Protein AF-A0A1S3WTK8-F1 (afdb_monomer)

Solvent-accessible surface area (backbone atoms only — not comparable to full-atom values): 28286 Å² total; per-residue (Å²): 136,88,84,86,82,89,84,86,87,87,86,89,86,87,89,87,87,87,88,87,86,88,83,92,85,90,85,88,89,89,78,90,81,88,85,83,90,79,90,81,86,86,84,84,89,84,91,83,85,86,85,87,81,84,84,81,79,82,81,81,80,88,77,84,93,81,84,88,81,84,88,81,88,85,88,82,88,82,89,88,91,80,90,80,92,82,89,82,85,88,84,88,83,89,86,88,84,90,86,85,90,82,85,91,87,90,84,86,87,93,78,89,87,88,89,86,83,89,86,88,82,82,84,82,81,85,84,89,82,88,80,87,84,86,84,81,90,85,80,88,80,82,89,84,82,85,80,86,83,79,83,82,76,82,72,82,80,76,77,80,72,77,75,75,68,78,53,56,57,54,49,30,36,30,29,35,19,45,63,62,44,88,46,42,70,58,24,51,52,52,50,52,51,52,51,53,51,40,37,76,74,56,31,46,35,37,29,34,9,34,37,43,47,36,59,71,49,71,85,40,38,78,81,67,37,34,45,89,83,32,76,69,55,49,55,50,19,51,50,17,31,75,60,56,18,34,30,41,55,17,16,37,40,28,42,55,98,93,42,31,28,50,30,25,45,28,21,32,38,80,22,47,78,73,47,66,34,38,28,55,47,63,54,66,48,76,43,90,100,77,49,72,44,56,38,62,83,58,35,49,64,32,81,65,90,35,64,53,80,53,85,72,47,32,34,26,60,44,37,41,57,32,61,75,44,61,64,61,53,50,51,32,36,75,73,58,28,47,35,38,42,28,21,19,63,45,34,74,76,52,22,85,72,39,53,66,57,40,48,28,48,56,6,41,82,51,49,15,30,25,35,34,12,6,25,15,47,38,89,86,45,96,57,37,27,40,25,46,28,34,34,27,34,30,83,38,46,77,76,35,69,45,62,40,60,68,46,74,43,65,44,78,47,50,54,58,59,39,51,51,51,48,65,76,56,49,63,77,84,66,57,59,69,91,80,50,82,89,81,85,79,82,124

Structure (mmCIF, N/CA/C/O backbone):
data_AF-A0A1S3WTK8-F1
#
_entry.id   AF-A0A1S3WTK8-F1
#
loop_
_atom_site.group_PDB
_atom_site.id
_atom_site.type_symbol
_atom_site.label_atom_id
_atom_site.label_alt_id
_atom_site.label_comp_id
_atom_site.label_asym_id
_atom_site.label_entity_id
_atom_site.label_seq_id
_atom_site.pdbx_PDB_ins_code
_atom_site.Cartn_x
_atom_site.Cartn_y
_atom_site.Cartn_z
_atom_site.occupancy
_atom_site.B_iso_or_equiv
_atom_site.auth_seq_id
_atom_site.auth_comp_id
_atom_site.auth_asym_id
_atom_site.auth_atom_id
_atom_site.pdbx_PDB_model_num
ATOM 1 N N . MET A 1 1 ? -23.548 55.508 -5.160 1.00 33.88 1 MET A N 1
ATOM 2 C CA . MET A 1 1 ? -24.161 56.355 -4.121 1.00 33.88 1 MET A CA 1
ATOM 3 C C . MET A 1 1 ? -24.262 55.513 -2.873 1.00 33.88 1 MET A C 1
ATOM 5 O O . MET A 1 1 ? -24.808 54.419 -2.930 1.00 33.88 1 MET A O 1
ATOM 9 N N . ASP A 1 2 ? -23.582 55.985 -1.841 1.00 31.61 2 ASP A N 1
ATOM 10 C CA . ASP A 1 2 ? -23.153 55.264 -0.651 1.00 31.61 2 ASP A CA 1
ATOM 11 C C . ASP A 1 2 ? -24.294 54.731 0.217 1.00 31.61 2 ASP A C 1
ATOM 13 O O . ASP A 1 2 ? -25.289 55.414 0.451 1.00 31.61 2 ASP A O 1
ATOM 17 N N . VAL A 1 3 ? -24.095 53.531 0.769 1.00 29.92 3 VAL A N 1
ATOM 18 C CA . VAL A 1 3 ? -24.833 53.052 1.941 1.00 29.92 3 VAL A CA 1
ATOM 19 C C . VAL A 1 3 ? -23.821 52.874 3.066 1.00 29.92 3 VAL A C 1
ATOM 21 O O . VAL A 1 3 ? -23.048 51.920 3.100 1.00 29.92 3 VAL A O 1
ATOM 24 N N . VAL A 1 4 ? -23.815 53.859 3.959 1.00 30.08 4 VAL A N 1
ATOM 25 C CA . VAL A 1 4 ? -23.060 53.893 5.212 1.00 30.08 4 VAL A CA 1
ATOM 26 C C . VAL A 1 4 ? -23.763 52.985 6.222 1.00 30.08 4 VAL A C 1
ATOM 28 O O . VAL A 1 4 ? -24.934 53.197 6.533 1.00 30.08 4 VAL A O 1
ATOM 31 N N . LEU A 1 5 ? -23.049 51.991 6.752 1.00 32.41 5 LEU A N 1
ATOM 32 C CA . LEU A 1 5 ? -23.495 51.165 7.874 1.00 32.41 5 LEU A CA 1
ATOM 33 C C . LEU A 1 5 ? -22.753 51.592 9.145 1.00 32.41 5 LEU A C 1
ATOM 35 O O . LEU A 1 5 ? -21.527 51.561 9.224 1.00 32.41 5 LEU A O 1
ATOM 39 N N . SER A 1 6 ? -23.553 52.034 10.112 1.00 29.59 6 SER A N 1
ATOM 40 C CA . SER A 1 6 ? -23.187 52.464 11.459 1.00 29.59 6 SER A CA 1
ATOM 41 C C . SER A 1 6 ? -22.678 51.290 12.308 1.00 29.59 6 SER A C 1
ATOM 43 O O . SER A 1 6 ? -23.295 50.226 12.321 1.00 29.59 6 SER A O 1
ATOM 45 N N . VAL A 1 7 ? -21.590 51.501 13.054 1.00 30.30 7 VAL A N 1
ATOM 46 C CA . VAL A 1 7 ? -21.110 50.612 14.125 1.00 30.30 7 VAL A CA 1
ATOM 47 C C . VAL A 1 7 ? -21.205 51.381 15.443 1.00 30.30 7 VAL A C 1
ATOM 49 O O . VAL A 1 7 ? -20.547 52.406 15.618 1.00 30.30 7 VAL A O 1
ATOM 52 N N . CYS A 1 8 ? -22.026 50.885 16.371 1.00 29.39 8 CYS A N 1
ATOM 53 C CA . CYS A 1 8 ? -22.122 51.391 17.741 1.00 29.39 8 CYS A CA 1
ATOM 54 C C . CYS A 1 8 ? -21.154 50.651 18.678 1.00 29.39 8 CYS A C 1
ATOM 56 O O . CYS A 1 8 ? -21.020 49.431 18.626 1.00 29.39 8 CYS A O 1
ATOM 58 N N . MET A 1 9 ? -20.510 51.433 19.546 1.00 32.78 9 MET A N 1
ATOM 59 C CA . MET A 1 9 ? -19.597 51.041 20.624 1.00 32.78 9 MET A CA 1
ATOM 60 C C . MET A 1 9 ? -20.314 50.739 21.954 1.00 32.78 9 MET A C 1
ATOM 62 O O . MET A 1 9 ? -21.366 51.310 22.231 1.00 32.78 9 MET A O 1
ATOM 66 N N . GLY A 1 10 ? -19.632 49.973 22.821 1.00 28.06 10 GLY A N 1
ATOM 67 C CA . GLY A 1 10 ? -19.807 49.907 24.287 1.00 28.06 10 GLY A CA 1
ATOM 68 C C . GLY A 1 10 ? -19.961 48.466 24.797 1.00 28.06 10 GLY A C 1
ATOM 69 O O . GLY A 1 10 ? -20.664 47.691 24.168 1.00 28.06 10 GLY A O 1
ATOM 70 N N . THR A 1 11 ? -19.360 47.978 25.888 1.00 32.62 11 THR A N 1
ATOM 71 C CA . THR A 1 11 ? -18.460 48.475 26.956 1.00 32.62 11 THR A CA 1
ATOM 72 C C . THR A 1 11 ? -17.889 47.232 27.702 1.00 32.62 11 THR A C 1
ATOM 74 O O . THR A 1 11 ? -18.404 46.131 27.500 1.00 32.62 11 THR A O 1
ATOM 77 N N . PRO A 1 12 ? -16.836 47.354 28.546 1.00 42.16 12 PRO A N 1
ATOM 78 C CA . PRO A 1 12 ? -16.078 46.224 29.110 1.00 42.16 12 PRO A CA 1
ATOM 79 C C . PRO A 1 12 ? -16.445 45.870 30.569 1.00 42.16 12 PRO A C 1
ATOM 81 O O . PRO A 1 12 ? -16.945 46.719 31.304 1.00 42.16 12 PRO A O 1
ATOM 84 N N . PHE A 1 13 ? -16.104 44.653 31.021 1.00 32.25 13 PHE A N 1
ATOM 85 C CA . PHE A 1 13 ? -16.071 44.271 32.444 1.00 32.25 13 PHE A CA 1
ATOM 86 C C . PHE A 1 13 ? -14.859 43.376 32.780 1.00 32.25 13 PHE A C 1
ATOM 88 O O . PHE A 1 13 ? -14.479 42.495 32.012 1.00 32.25 13 PHE A O 1
ATOM 95 N N . THR A 1 14 ? -14.255 43.669 33.933 1.00 39.06 14 THR A N 1
ATOM 96 C CA . THR A 1 14 ? -13.049 43.106 34.577 1.00 39.06 14 THR A CA 1
ATOM 97 C C . THR A 1 14 ? -13.294 41.749 35.267 1.00 39.06 14 THR A C 1
ATOM 99 O O . THR A 1 14 ? -14.440 41.312 35.371 1.00 39.06 14 THR A O 1
ATOM 102 N N . PRO A 1 15 ? -12.240 41.085 35.799 1.00 46.56 15 PRO A N 1
ATOM 103 C CA . PRO A 1 15 ? -12.134 41.032 37.266 1.00 46.56 15 PRO A CA 1
ATOM 104 C C . PRO A 1 15 ? -10.700 41.099 37.847 1.00 46.56 15 PRO A C 1
ATOM 106 O O . PRO A 1 15 ? -9.702 41.187 37.138 1.00 46.56 15 PRO A O 1
ATOM 109 N N . ALA A 1 16 ? -10.667 41.134 39.182 1.00 31.69 16 ALA A N 1
ATOM 110 C CA . ALA A 1 16 ? -9.665 41.676 40.097 1.00 31.69 16 ALA A CA 1
ATOM 111 C C . ALA A 1 16 ? -8.477 40.767 40.487 1.00 31.69 16 ALA A C 1
ATOM 113 O O . ALA A 1 16 ? -8.547 39.542 40.437 1.00 31.69 16 ALA A O 1
ATOM 114 N N . CYS A 1 17 ? -7.426 41.426 40.995 1.00 29.52 17 CYS A N 1
ATOM 115 C CA . CYS A 1 17 ? -6.288 40.879 41.744 1.00 29.52 17 CYS A CA 1
ATOM 116 C C . CYS A 1 17 ? -6.584 40.733 43.249 1.00 29.52 17 CYS A C 1
ATOM 118 O O . CYS A 1 17 ? -7.294 41.561 43.819 1.00 29.52 17 CYS A O 1
ATOM 120 N N . THR A 1 18 ? -5.895 39.809 43.931 1.00 32.25 18 THR A N 1
ATOM 121 C CA . THR A 1 18 ? -5.239 40.067 45.239 1.00 32.25 18 THR A CA 1
ATOM 122 C C . THR A 1 18 ? -4.181 38.982 45.562 1.00 32.25 18 THR A C 1
ATOM 124 O O . THR A 1 18 ? -4.288 37.878 45.029 1.00 32.25 18 THR A O 1
ATOM 127 N N . PRO A 1 19 ? -3.132 39.286 46.364 1.00 51.69 19 PRO A N 1
ATOM 128 C CA . PRO A 1 19 ? -1.848 38.566 46.371 1.00 51.69 19 PRO A CA 1
ATOM 129 C C . PRO A 1 19 ? -1.522 37.849 47.697 1.00 51.69 19 PRO A C 1
ATOM 131 O O . PRO A 1 19 ? -2.030 38.244 48.741 1.00 51.69 19 PRO A O 1
ATOM 134 N N . LEU A 1 20 ? -0.577 36.896 47.684 1.00 32.34 20 LEU A N 1
ATOM 135 C CA . LEU A 1 20 ? 0.157 36.442 48.879 1.00 32.34 20 LEU A CA 1
ATOM 136 C C . LEU A 1 20 ? 1.593 35.984 48.528 1.00 32.34 20 LEU A C 1
ATOM 138 O O . LEU A 1 20 ? 1.797 35.114 47.689 1.00 32.34 20 LEU A O 1
ATOM 142 N N . THR A 1 21 ? 2.572 36.551 49.233 1.00 33.94 21 THR A N 1
ATOM 143 C CA . THR A 1 21 ? 3.969 36.094 49.445 1.00 33.94 21 THR A CA 1
ATOM 144 C C . THR A 1 21 ? 4.262 36.282 50.945 1.00 33.94 21 THR A C 1
ATOM 146 O O . THR A 1 21 ? 3.604 37.155 51.525 1.00 33.94 21 THR A O 1
ATOM 149 N N . PRO A 1 22 ? 5.201 35.557 51.608 1.00 53.00 22 PRO A N 1
ATOM 150 C CA . PRO A 1 22 ? 6.631 35.944 51.568 1.00 53.00 22 PRO A CA 1
ATOM 151 C C . PRO A 1 22 ? 7.697 34.840 51.839 1.00 53.00 22 PRO A C 1
ATOM 153 O O . PRO A 1 22 ? 7.375 33.716 52.208 1.00 53.00 22 PRO A O 1
ATOM 156 N N . ALA A 1 23 ? 8.968 35.287 51.741 1.00 30.12 23 ALA A N 1
ATOM 157 C CA . ALA A 1 23 ? 10.254 34.778 52.282 1.00 30.12 23 ALA A CA 1
ATOM 158 C C . ALA A 1 23 ? 11.126 33.904 51.336 1.00 30.12 23 ALA A C 1
ATOM 160 O O . ALA A 1 23 ? 10.728 32.805 50.975 1.00 30.12 23 ALA A O 1
ATOM 161 N N . CYS A 1 24 ? 12.228 34.422 50.746 1.00 27.59 24 CYS A N 1
ATOM 162 C CA . CYS A 1 24 ? 13.595 34.707 51.291 1.00 27.59 24 CYS A CA 1
ATOM 163 C C . CYS A 1 24 ? 14.408 33.407 51.532 1.00 27.59 24 CYS A C 1
ATOM 165 O O . CYS A 1 24 ? 13.896 32.537 52.216 1.00 27.59 24 CYS A O 1
ATOM 167 N N . THR A 1 25 ? 15.661 33.145 51.110 1.00 35.41 25 THR A N 1
ATOM 168 C CA . THR A 1 25 ? 16.817 33.848 50.473 1.00 35.41 25 THR A CA 1
ATOM 169 C C . THR A 1 25 ? 17.901 32.741 50.148 1.00 35.41 25 THR A C 1
ATOM 171 O O . THR A 1 25 ? 17.524 31.574 50.198 1.00 35.41 25 THR A O 1
ATOM 174 N N . PRO A 1 26 ? 19.192 32.974 49.781 1.00 52.50 26 PRO A N 1
ATOM 175 C CA . PRO A 1 26 ? 19.741 32.858 48.414 1.00 52.50 26 PRO A CA 1
ATOM 176 C C . PRO A 1 26 ? 20.939 31.861 48.287 1.00 52.50 26 PRO A C 1
ATOM 178 O O . PRO A 1 26 ? 21.289 31.216 49.270 1.00 52.50 26 PRO A O 1
ATOM 181 N N . LEU A 1 27 ? 21.585 31.758 47.102 1.00 29.88 27 LEU A N 1
ATOM 182 C CA . LEU A 1 27 ? 23.063 31.788 46.874 1.00 29.88 27 LEU A CA 1
ATOM 183 C C . LEU A 1 27 ? 23.506 31.224 45.484 1.00 29.88 27 LEU A C 1
ATOM 185 O O . LEU A 1 27 ? 23.618 30.018 45.320 1.00 29.88 27 LEU A O 1
ATOM 189 N N . THR A 1 28 ? 23.819 32.148 44.547 1.00 35.75 28 THR A N 1
ATOM 190 C CA . THR A 1 28 ? 25.066 32.290 43.714 1.00 35.75 28 THR A CA 1
ATOM 191 C C . THR A 1 28 ? 25.490 31.205 42.668 1.00 35.75 28 THR A C 1
ATOM 193 O O . THR A 1 28 ? 24.967 30.102 42.706 1.00 35.75 28 THR A O 1
ATOM 196 N N . PRO A 1 29 ? 26.417 31.487 41.707 1.00 47.12 29 PRO A N 1
ATOM 197 C CA . PRO A 1 29 ? 26.139 32.054 40.370 1.00 47.12 29 PRO A CA 1
ATOM 198 C C . PRO A 1 29 ? 26.903 31.321 39.219 1.00 47.12 29 PRO A C 1
ATOM 200 O O . PRO A 1 29 ? 27.407 30.225 39.430 1.00 47.12 29 PRO A O 1
ATOM 203 N N . ASP A 1 30 ? 27.006 31.985 38.052 1.00 27.67 30 ASP A N 1
ATOM 204 C CA . ASP A 1 30 ? 27.802 31.720 36.822 1.00 27.67 30 ASP A CA 1
ATOM 205 C C . ASP A 1 30 ? 27.024 31.124 35.634 1.00 27.67 30 ASP A C 1
ATOM 207 O O . ASP A 1 30 ? 26.227 30.211 35.790 1.00 27.67 30 ASP A O 1
ATOM 211 N N . CYS A 1 31 ? 27.188 31.559 34.381 1.00 26.98 31 CYS A N 1
ATOM 212 C CA . CYS A 1 31 ? 27.876 32.697 33.766 1.00 26.98 31 CYS A CA 1
ATOM 213 C C . CYS A 1 31 ? 27.334 32.829 32.317 1.00 26.98 31 CYS A C 1
ATOM 215 O O . CYS A 1 31 ? 26.917 31.829 31.745 1.00 26.98 31 CYS A O 1
ATOM 217 N N . THR A 1 32 ? 27.360 34.054 31.765 1.00 28.20 32 THR A N 1
ATOM 218 C CA . THR A 1 32 ? 27.533 34.435 30.333 1.00 28.20 32 THR A CA 1
ATOM 219 C C . THR A 1 32 ? 26.654 33.733 29.256 1.00 28.20 32 THR A C 1
ATOM 221 O O . THR A 1 32 ? 26.659 32.529 29.069 1.00 28.20 32 THR A O 1
ATOM 224 N N . THR A 1 33 ? 25.942 34.410 28.342 1.00 30.23 33 THR A N 1
ATOM 225 C CA . THR A 1 33 ? 26.489 35.312 27.312 1.00 30.23 33 THR A CA 1
ATOM 226 C C . THR A 1 33 ? 25.355 35.931 26.457 1.00 30.23 33 THR A C 1
ATOM 228 O O . THR A 1 33 ? 24.405 35.254 26.078 1.00 30.23 33 THR A O 1
ATOM 231 N N . ARG A 1 34 ? 25.513 37.228 26.157 1.00 28.95 34 ARG A N 1
ATOM 232 C CA . ARG A 1 34 ? 24.965 38.095 25.082 1.00 28.95 34 ARG A CA 1
ATOM 233 C C . ARG A 1 34 ? 23.915 37.524 24.105 1.00 28.95 34 ARG A C 1
ATOM 235 O O . ARG A 1 34 ? 24.199 36.609 23.342 1.00 28.95 34 ARG A O 1
ATOM 242 N N . HIS A 1 35 ? 22.781 38.223 23.992 1.00 27.78 35 HIS A N 1
ATOM 243 C CA . HIS A 1 35 ? 21.940 38.247 22.788 1.00 27.78 35 HIS A CA 1
ATOM 244 C C . HIS A 1 35 ? 22.121 39.579 22.053 1.00 27.78 35 HIS A C 1
ATOM 246 O O . HIS A 1 35 ? 21.989 40.652 22.642 1.00 27.78 35 HIS A O 1
ATOM 252 N N . VAL A 1 36 ? 22.442 39.483 20.764 1.00 30.31 36 VAL A N 1
ATOM 253 C CA . VAL A 1 36 ? 22.476 40.587 19.802 1.00 30.31 36 VAL A CA 1
ATOM 254 C C . VAL A 1 36 ? 21.097 40.680 19.154 1.00 30.31 36 VAL A C 1
ATOM 256 O O . VAL A 1 36 ? 20.575 39.689 18.649 1.00 30.31 36 VAL A O 1
ATOM 259 N N . ALA A 1 37 ? 20.515 41.876 19.186 1.00 27.27 37 ALA A N 1
ATOM 260 C CA . ALA A 1 37 ? 19.307 42.225 18.459 1.00 27.27 37 ALA A CA 1
ATOM 261 C C . ALA A 1 37 ? 19.633 42.453 16.976 1.00 27.27 37 ALA A C 1
ATOM 263 O O . ALA A 1 37 ? 20.555 43.203 16.660 1.00 27.27 37 ALA A O 1
ATOM 264 N N . HIS A 1 38 ? 18.839 41.872 16.078 1.00 28.27 38 HIS A N 1
ATOM 265 C CA . HIS A 1 38 ? 18.748 42.332 14.697 1.00 28.27 38 HIS A CA 1
ATOM 266 C C . HIS A 1 38 ? 17.284 42.511 14.300 1.00 28.27 38 HIS A C 1
ATOM 268 O O . HIS A 1 38 ? 16.496 41.570 14.260 1.00 28.27 38 HIS A O 1
ATOM 274 N N . LEU A 1 39 ? 16.961 43.774 14.027 1.00 27.53 39 LEU A N 1
ATOM 275 C CA . LEU A 1 39 ? 15.819 44.241 13.256 1.00 27.53 39 LEU A CA 1
ATOM 276 C C . LEU A 1 39 ? 15.880 43.667 11.834 1.00 27.53 39 LEU A C 1
ATOM 278 O O . LEU A 1 39 ? 16.925 43.753 11.189 1.00 27.53 39 LEU A O 1
ATOM 282 N N . ALA A 1 40 ? 14.751 43.188 11.315 1.00 26.98 40 ALA A N 1
ATOM 283 C CA . ALA A 1 40 ? 14.521 43.102 9.879 1.00 26.98 40 ALA A CA 1
ATOM 284 C C . ALA A 1 40 ? 13.038 43.345 9.576 1.00 26.98 40 ALA A C 1
ATOM 286 O O . ALA A 1 40 ? 12.144 42.777 10.199 1.00 26.98 40 ALA A O 1
ATOM 287 N N . LEU A 1 41 ? 12.833 44.275 8.650 1.00 27.81 41 LEU A N 1
ATOM 288 C CA . LEU A 1 41 ? 11.580 44.882 8.237 1.00 27.81 41 LEU A CA 1
ATOM 289 C C . LEU A 1 41 ? 10.731 43.937 7.384 1.00 27.81 41 LEU A C 1
ATOM 291 O O . LEU A 1 41 ? 11.234 43.211 6.531 1.00 27.81 41 LEU A O 1
ATOM 295 N N . CYS A 1 42 ? 9.424 44.041 7.585 1.00 24.25 42 CYS A N 1
ATOM 296 C CA . CYS A 1 42 ? 8.378 43.520 6.720 1.00 24.25 42 CYS A CA 1
ATOM 297 C C . CYS A 1 42 ? 8.058 44.574 5.643 1.00 24.25 42 CYS A C 1
ATOM 299 O O . CYS A 1 42 ? 7.953 45.754 5.994 1.00 24.25 42 CYS A O 1
ATOM 301 N N . PRO A 1 43 ? 7.821 44.186 4.380 1.00 35.28 43 PRO A N 1
ATOM 302 C CA . PRO A 1 43 ? 6.905 44.949 3.549 1.00 35.28 43 PRO A CA 1
ATOM 303 C C . PRO A 1 43 ? 5.752 44.092 3.020 1.00 35.28 43 PRO A C 1
ATOM 305 O O . PRO A 1 43 ? 5.904 42.970 2.542 1.00 35.28 43 PRO A O 1
ATOM 308 N N . LEU A 1 44 ? 4.579 44.702 3.133 1.00 27.12 44 LEU A N 1
ATOM 309 C CA . LEU A 1 44 ? 3.287 44.322 2.586 1.00 27.12 44 LEU A CA 1
ATOM 310 C C . LEU A 1 44 ? 3.162 44.755 1.112 1.00 27.12 44 LEU A C 1
ATOM 312 O O . LEU A 1 44 ? 3.783 45.734 0.705 1.00 27.12 44 LEU A O 1
ATOM 316 N N . LEU A 1 45 ? 2.214 44.097 0.428 1.00 27.70 45 LEU A N 1
ATOM 317 C CA . LEU A 1 45 ? 1.476 44.477 -0.795 1.00 27.70 45 LEU A CA 1
ATOM 318 C C . LEU A 1 45 ? 2.092 44.117 -2.157 1.00 27.70 45 LEU A C 1
ATOM 320 O O . LEU A 1 45 ? 3.008 44.770 -2.641 1.00 27.70 45 LEU A O 1
ATOM 324 N N . THR A 1 46 ? 1.419 43.231 -2.901 1.00 27.28 46 THR A N 1
ATOM 325 C CA . THR A 1 46 ? 0.395 43.662 -3.880 1.00 27.28 46 THR A CA 1
ATOM 326 C C . THR A 1 46 ? -0.433 42.484 -4.414 1.00 27.28 46 THR A C 1
ATOM 328 O O . THR A 1 46 ? 0.091 41.436 -4.773 1.00 27.28 46 THR A O 1
ATOM 331 N N . LEU A 1 47 ? -1.755 42.684 -4.454 1.00 28.02 47 LEU A N 1
ATOM 332 C CA . LEU A 1 47 ? -2.732 41.881 -5.192 1.00 28.02 47 LEU A CA 1
ATOM 333 C C . LEU A 1 47 ? -2.583 42.155 -6.694 1.00 28.02 47 LEU A C 1
ATOM 335 O O . LEU A 1 47 ? -2.517 43.321 -7.086 1.00 28.02 47 LEU A O 1
ATOM 339 N N . HIS A 1 48 ? -2.620 41.112 -7.524 1.00 28.41 48 HIS A N 1
ATOM 340 C CA . HIS A 1 48 ? -3.001 41.215 -8.933 1.00 28.41 48 HIS A CA 1
ATOM 341 C C . HIS A 1 48 ? -4.048 40.152 -9.266 1.00 28.41 48 HIS A C 1
ATOM 343 O O . HIS A 1 48 ? -3.903 38.968 -8.977 1.00 28.41 48 HIS A O 1
ATOM 349 N N . SER A 1 49 ? -5.136 40.654 -9.831 1.00 30.42 49 SER A N 1
ATOM 350 C CA . SER A 1 49 ? -6.301 39.964 -10.355 1.00 30.42 49 SER A CA 1
ATOM 351 C C . SER A 1 49 ? -6.041 39.375 -11.739 1.00 30.42 49 SER A C 1
ATOM 353 O O . SER A 1 49 ? -5.419 40.033 -12.569 1.00 30.42 49 SER A O 1
ATOM 355 N N . GLY A 1 50 ? -6.687 38.244 -12.023 1.00 27.34 50 GLY A N 1
ATOM 356 C CA . GLY A 1 50 ? -7.138 37.901 -13.371 1.00 27.34 50 GLY A CA 1
ATOM 357 C C . GLY A 1 50 ? -6.398 36.744 -14.029 1.00 27.34 50 GLY A C 1
ATOM 358 O O . GLY A 1 50 ? -5.327 36.934 -14.584 1.00 27.34 50 GLY A O 1
ATOM 359 N N . HIS A 1 51 ? -7.036 35.574 -14.055 1.00 29.86 51 HIS A N 1
ATOM 360 C CA . HIS A 1 51 ? -7.199 34.815 -15.294 1.00 29.86 51 HIS A CA 1
ATOM 361 C C . HIS A 1 51 ? -8.376 33.843 -15.151 1.00 29.86 51 HIS A C 1
ATOM 363 O O . HIS A 1 51 ? -8.471 33.089 -14.188 1.00 29.86 51 HIS A O 1
ATOM 369 N N . GLN A 1 52 ? -9.317 33.955 -16.088 1.00 29.17 52 GLN A N 1
ATOM 370 C CA . GLN A 1 52 ? -10.410 33.017 -16.308 1.00 29.17 52 GLN A CA 1
ATOM 371 C C . GLN A 1 52 ? -9.887 31.863 -17.170 1.00 29.17 52 GLN A C 1
ATOM 373 O O . GLN A 1 52 ? -9.364 32.116 -18.255 1.00 29.17 52 GLN A O 1
ATOM 378 N N . ASP A 1 53 ? -10.077 30.628 -16.713 1.00 29.98 53 ASP A N 1
ATOM 379 C CA . ASP A 1 53 ? -9.971 29.430 -17.548 1.00 29.98 53 ASP A CA 1
ATOM 380 C C . ASP A 1 53 ? -11.319 29.176 -18.247 1.00 29.98 53 ASP A C 1
ATOM 382 O O . ASP A 1 53 ? -12.359 29.173 -17.577 1.00 29.98 53 ASP A O 1
ATOM 386 N N . PRO A 1 54 ? -11.359 28.925 -19.567 1.00 34.81 54 PRO A N 1
ATOM 387 C CA . PRO A 1 54 ? -12.542 28.364 -20.195 1.00 34.81 54 PRO A CA 1
ATOM 388 C C . PRO A 1 54 ? -12.592 26.845 -19.978 1.00 34.81 54 PRO A C 1
ATOM 390 O O . PRO A 1 54 ? -11.677 26.102 -20.326 1.00 34.81 54 PRO A O 1
ATOM 393 N N . VAL A 1 55 ? -13.713 26.384 -19.424 1.00 28.34 55 VAL A N 1
ATOM 394 C CA . VAL A 1 55 ? -14.101 24.972 -19.358 1.00 28.34 55 VAL A CA 1
ATOM 395 C C . VAL A 1 55 ? -14.534 24.525 -20.757 1.00 28.34 55 VAL A C 1
ATOM 397 O O . VAL A 1 55 ? -15.636 24.850 -21.201 1.00 28.34 55 VAL A O 1
ATOM 400 N N . GLU A 1 56 ? -13.688 23.773 -21.463 1.00 25.59 56 GLU A N 1
ATOM 401 C CA . GLU A 1 56 ? -14.101 23.045 -22.667 1.00 25.59 56 GLU A CA 1
ATOM 402 C C . GLU A 1 56 ? -14.912 21.803 -22.280 1.00 25.59 56 GLU A C 1
ATOM 404 O O . GLU A 1 56 ? -14.406 20.813 -21.748 1.00 25.59 56 GLU A O 1
ATOM 409 N N . VAL A 1 57 ? -16.209 21.857 -22.572 1.00 26.34 57 VAL A N 1
ATOM 410 C CA . VAL A 1 57 ? -17.120 20.716 -22.506 1.00 26.34 57 VAL A CA 1
ATOM 411 C C . VAL A 1 57 ? -16.932 19.879 -23.772 1.00 26.34 57 VAL A C 1
ATOM 413 O O . VAL A 1 57 ? -17.442 20.228 -24.837 1.00 26.34 57 VAL A O 1
ATOM 416 N N . TYR A 1 58 ? -16.238 18.745 -23.670 1.00 25.91 58 TYR A N 1
ATOM 417 C CA . TYR A 1 58 ? -16.221 17.745 -24.740 1.00 25.91 58 TYR A CA 1
ATOM 418 C C . TYR A 1 58 ? -17.594 17.062 -24.840 1.00 25.91 58 TYR A C 1
ATOM 420 O O . TYR A 1 58 ? -17.954 16.216 -24.022 1.00 25.91 58 TYR A O 1
ATOM 428 N N . ARG A 1 59 ? -18.369 17.411 -25.875 1.00 25.72 59 ARG A N 1
ATOM 429 C CA . ARG A 1 59 ? -19.494 16.594 -26.353 1.00 25.72 59 ARG A CA 1
ATOM 430 C C . ARG A 1 59 ? -18.935 15.398 -27.124 1.00 25.72 59 ARG A C 1
ATOM 432 O O . ARG A 1 59 ? -18.455 15.557 -28.242 1.00 25.72 59 ARG A O 1
ATOM 439 N N . MET A 1 60 ? -19.033 14.197 -26.558 1.00 25.39 60 MET A N 1
ATOM 440 C CA . MET A 1 60 ? -18.907 12.966 -27.341 1.00 25.39 60 MET A CA 1
ATOM 441 C C . MET A 1 60 ? -20.231 12.697 -28.061 1.00 25.39 60 MET A C 1
ATOM 443 O O . MET A 1 60 ? -21.234 12.368 -27.431 1.00 25.39 60 MET A O 1
ATOM 447 N N . ASN A 1 61 ? -20.230 12.840 -29.387 1.00 26.70 61 ASN A N 1
ATOM 448 C CA . ASN A 1 61 ? -21.291 12.305 -30.233 1.00 26.70 61 ASN A CA 1
ATOM 449 C C . ASN A 1 61 ? -21.130 10.784 -30.320 1.00 26.70 61 ASN A C 1
ATOM 451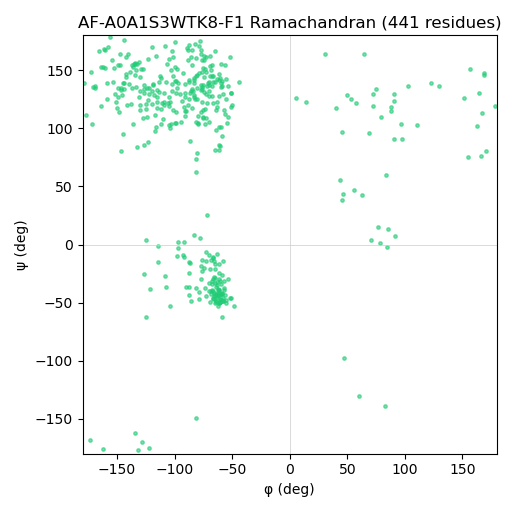 O O . ASN A 1 61 ? -20.135 10.283 -30.842 1.00 26.70 61 ASN A O 1
ATOM 455 N N . ALA A 1 62 ? -22.127 10.059 -29.819 1.00 28.75 62 ALA A N 1
ATOM 456 C CA . ALA A 1 62 ? -22.289 8.636 -30.061 1.00 28.75 62 ALA A CA 1
ATOM 457 C C . ALA A 1 62 ? -22.750 8.431 -31.513 1.00 28.75 62 ALA A C 1
ATOM 459 O O . ALA A 1 62 ? -23.883 8.766 -31.859 1.00 28.75 62 ALA A O 1
ATOM 460 N N . ALA A 1 63 ? -21.870 7.899 -32.362 1.00 29.27 63 ALA A N 1
ATOM 461 C CA . ALA A 1 63 ? -22.228 7.399 -33.683 1.00 29.27 63 ALA A CA 1
ATOM 462 C C . ALA A 1 63 ? -22.306 5.867 -33.653 1.00 29.27 63 ALA A C 1
ATOM 464 O O . ALA A 1 63 ? -21.510 5.188 -33.004 1.00 29.27 63 ALA A O 1
ATOM 465 N N . ALA A 1 64 ? -23.340 5.370 -34.319 1.00 30.67 64 ALA A N 1
ATOM 466 C CA . ALA A 1 64 ? -23.905 4.040 -34.216 1.00 30.67 64 ALA A CA 1
ATOM 467 C C . ALA A 1 64 ? -23.005 2.913 -34.745 1.00 30.67 64 ALA A C 1
ATOM 469 O O . ALA A 1 64 ? -22.245 3.075 -35.696 1.00 30.67 64 ALA A O 1
ATOM 470 N N . TRP A 1 65 ? -23.181 1.740 -34.139 1.00 28.53 65 TRP A N 1
ATOM 471 C CA . TRP A 1 65 ? -22.719 0.454 -34.647 1.00 28.53 65 TRP A CA 1
ATOM 472 C C . TRP A 1 65 ? -23.628 -0.021 -35.788 1.00 28.53 65 TRP A C 1
ATOM 474 O O . TRP A 1 65 ? -24.850 -0.029 -35.646 1.00 28.53 65 TRP A O 1
ATOM 484 N N . GLY A 1 66 ? -23.022 -0.486 -36.879 1.00 29.16 66 GLY A N 1
ATOM 485 C CA . GLY A 1 66 ? -23.656 -1.290 -37.924 1.00 29.16 66 GLY A CA 1
ATOM 486 C C . GLY A 1 66 ? -22.641 -2.309 -38.467 1.00 29.16 66 GLY A C 1
ATOM 487 O O . GLY A 1 66 ? -21.465 -1.953 -38.578 1.00 29.16 66 GLY A O 1
ATOM 488 N N . PRO A 1 67 ? -23.031 -3.571 -38.735 1.00 39.00 67 PRO A N 1
ATOM 489 C CA . PRO A 1 67 ? -22.112 -4.619 -39.172 1.00 39.00 67 PRO A CA 1
ATOM 490 C C . PRO A 1 67 ? -21.953 -4.652 -40.704 1.00 39.00 67 PRO A C 1
ATOM 492 O O . PRO A 1 67 ? -22.759 -4.077 -41.427 1.00 39.00 67 PRO A O 1
ATOM 495 N N . ASP A 1 68 ? -20.939 -5.397 -41.155 1.00 29.88 68 ASP A N 1
ATOM 496 C CA . ASP A 1 68 ? -20.564 -5.734 -42.542 1.00 29.88 68 ASP A CA 1
ATOM 497 C C . ASP A 1 68 ? -19.800 -4.686 -43.373 1.00 29.88 68 ASP A C 1
ATOM 499 O O . ASP A 1 68 ? -20.357 -3.733 -43.904 1.00 29.88 68 ASP A O 1
ATOM 503 N N . ALA A 1 69 ? -18.516 -4.955 -43.649 1.00 29.47 69 ALA A N 1
ATOM 504 C CA . ALA A 1 69 ? -18.117 -5.691 -44.859 1.00 29.47 69 ALA A CA 1
ATOM 505 C C . ALA A 1 69 ? -16.609 -5.548 -45.173 1.00 29.47 69 ALA A C 1
ATOM 507 O O . ALA A 1 69 ? -16.085 -4.451 -45.303 1.00 29.47 69 ALA A O 1
ATOM 508 N N . ARG A 1 70 ? -15.981 -6.709 -45.411 1.00 29.34 70 ARG A N 1
ATOM 509 C CA . ARG A 1 70 ? -14.933 -7.017 -46.411 1.00 29.34 70 ARG A CA 1
ATOM 510 C C . ARG A 1 70 ? -13.605 -6.227 -46.434 1.00 29.34 70 ARG A C 1
ATOM 512 O O . ARG A 1 70 ? -13.534 -5.043 -46.729 1.00 29.34 70 ARG A O 1
ATOM 519 N N . ARG A 1 71 ? -12.521 -7.005 -46.284 1.00 30.20 71 ARG A N 1
ATOM 520 C CA . ARG A 1 71 ? -11.137 -6.685 -46.690 1.00 30.20 71 ARG A CA 1
ATOM 521 C C . ARG A 1 71 ? -11.056 -6.348 -48.186 1.00 30.20 71 ARG A C 1
ATOM 523 O O . ARG A 1 71 ? -11.793 -6.948 -48.971 1.00 30.20 71 ARG A O 1
ATOM 530 N N . PRO A 1 72 ? -10.042 -5.565 -48.577 1.00 35.09 72 PRO A N 1
ATOM 531 C CA . PRO A 1 72 ? -9.133 -6.047 -49.614 1.00 35.09 72 PRO A CA 1
ATOM 532 C C . PRO A 1 72 ? -7.654 -5.918 -49.232 1.00 35.09 72 PRO A C 1
ATOM 534 O O . PRO A 1 72 ? -7.218 -4.977 -48.572 1.00 35.09 72 PRO A O 1
ATOM 537 N N . THR A 1 73 ? -6.907 -6.919 -49.679 1.00 32.84 73 THR A N 1
ATOM 538 C CA . THR A 1 73 ? -5.464 -6.924 -49.902 1.00 32.84 73 THR A CA 1
ATOM 539 C C . THR A 1 73 ? -5.130 -6.043 -51.108 1.00 32.84 73 THR A C 1
ATOM 541 O O . THR A 1 73 ? -5.874 -6.059 -52.083 1.00 32.84 73 THR A O 1
ATOM 544 N N . ASP A 1 74 ? -4.046 -5.271 -51.046 1.00 30.23 74 ASP A N 1
ATOM 545 C CA . ASP A 1 74 ? -2.898 -5.394 -51.960 1.00 30.23 74 ASP A CA 1
ATOM 546 C C . ASP A 1 74 ? -1.939 -4.207 -51.829 1.00 30.23 74 ASP A C 1
ATOM 548 O O . ASP A 1 74 ? -2.309 -3.071 -51.537 1.00 30.23 74 ASP A O 1
ATOM 552 N N . ALA A 1 75 ? -0.666 -4.539 -52.007 1.00 31.14 75 ALA A N 1
ATOM 553 C CA . ALA A 1 75 ? 0.484 -3.661 -51.968 1.00 31.14 75 ALA A CA 1
ATOM 554 C C . ALA A 1 75 ? 0.662 -2.890 -53.285 1.00 31.14 75 ALA A C 1
ATOM 556 O O . ALA A 1 75 ? 0.486 -3.461 -54.358 1.00 31.14 75 ALA A O 1
ATOM 557 N N . ALA A 1 76 ? 1.142 -1.646 -53.205 1.00 31.44 76 ALA A N 1
ATOM 558 C CA . ALA A 1 76 ? 1.965 -1.027 -54.245 1.00 31.44 76 ALA A CA 1
ATOM 559 C C . ALA A 1 76 ? 2.781 0.150 -53.675 1.00 31.44 76 ALA A C 1
ATOM 561 O O . ALA A 1 76 ? 2.305 0.921 -52.847 1.00 31.44 76 ALA A O 1
ATOM 562 N N . HIS A 1 77 ? 4.032 0.225 -54.124 1.00 32.69 77 HIS A N 1
ATOM 563 C CA . HIS A 1 77 ? 5.078 1.195 -53.798 1.00 32.69 77 HIS A CA 1
ATOM 564 C C . HIS A 1 77 ? 4.939 2.554 -54.534 1.00 32.69 77 HIS A C 1
ATOM 566 O O . HIS A 1 77 ? 4.229 2.635 -55.531 1.00 32.69 77 HIS A O 1
ATOM 572 N N . PHE A 1 78 ? 5.782 3.515 -54.095 1.00 26.12 78 PHE A N 1
ATOM 573 C CA . PHE A 1 78 ? 6.324 4.736 -54.756 1.00 26.12 78 PHE A CA 1
ATOM 574 C C . PHE A 1 78 ? 5.655 6.118 -54.504 1.00 26.12 78 PHE A C 1
ATOM 576 O O . PHE A 1 78 ? 4.705 6.489 -55.178 1.00 26.12 78 PHE A O 1
ATOM 583 N N . ASP A 1 79 ? 6.148 6.837 -53.474 1.00 31.08 79 ASP A N 1
ATOM 584 C CA . ASP A 1 79 ? 6.988 8.081 -53.450 1.00 31.08 79 ASP A CA 1
ATOM 585 C C . ASP A 1 79 ? 6.883 9.158 -54.586 1.00 31.08 79 ASP A C 1
ATOM 587 O O . ASP A 1 79 ? 6.571 8.801 -55.718 1.00 31.08 79 ASP A O 1
ATOM 591 N N . PRO A 1 80 ? 7.378 10.416 -54.417 1.00 48.75 80 PRO A N 1
ATOM 592 C CA . PRO A 1 80 ? 6.867 11.558 -53.627 1.00 48.75 80 PRO A CA 1
ATOM 593 C C . PRO A 1 80 ? 6.757 12.895 -54.434 1.00 48.75 80 PRO A C 1
ATOM 595 O O . PRO A 1 80 ? 7.004 12.938 -55.635 1.00 48.75 80 PRO A O 1
ATOM 598 N N . PHE A 1 81 ? 6.492 14.000 -53.712 1.00 30.56 81 PHE A N 1
ATOM 599 C CA . PHE A 1 81 ? 6.503 15.442 -54.069 1.00 30.56 81 PHE A CA 1
ATOM 600 C C . PHE A 1 81 ? 5.209 16.089 -54.584 1.00 30.56 81 PHE A C 1
ATOM 602 O O . PHE A 1 81 ? 4.598 15.658 -55.555 1.00 30.56 81 PHE A O 1
ATOM 609 N N . GLY A 1 82 ? 4.867 17.228 -53.964 1.00 27.92 82 GLY A N 1
ATOM 610 C CA . GLY A 1 82 ? 3.872 18.170 -54.471 1.00 27.92 82 GLY A CA 1
ATOM 611 C C . GLY A 1 82 ? 3.421 19.201 -53.437 1.00 27.92 82 GLY A C 1
ATOM 612 O O . GLY A 1 82 ? 2.322 19.092 -52.904 1.00 27.92 82 GLY A O 1
ATOM 613 N N . ASP A 1 83 ? 4.263 20.201 -53.170 1.00 30.19 83 ASP A N 1
ATOM 614 C CA . ASP A 1 83 ? 3.874 21.446 -52.501 1.00 30.19 83 ASP A CA 1
ATOM 615 C C . ASP A 1 83 ? 2.684 22.110 -53.214 1.00 30.19 83 ASP A C 1
ATOM 617 O O . ASP A 1 83 ? 2.690 22.261 -54.435 1.00 30.19 83 ASP A O 1
ATOM 621 N N . SER A 1 84 ? 1.701 22.607 -52.461 1.00 29.61 84 SER A N 1
ATOM 622 C CA . SER A 1 84 ? 1.037 23.871 -52.810 1.00 29.61 84 SER A CA 1
ATOM 623 C C . SER A 1 84 ? 0.236 24.447 -51.643 1.00 29.61 84 SER A C 1
ATOM 625 O O . SER A 1 84 ? -0.713 23.874 -51.114 1.00 29.61 84 SER A O 1
ATOM 627 N N . VAL A 1 85 ? 0.662 25.648 -51.270 1.00 28.33 85 VAL A N 1
ATOM 628 C CA . VAL A 1 85 ? -0.028 26.626 -50.437 1.00 28.33 85 VAL A CA 1
ATOM 629 C C . VAL A 1 85 ? -1.244 27.157 -51.197 1.00 28.33 85 VAL A C 1
ATOM 631 O O . VAL A 1 85 ? -1.077 27.685 -52.293 1.00 28.33 85 VAL A O 1
ATOM 634 N N . VAL A 1 86 ? -2.436 27.128 -50.592 1.00 28.08 86 VAL A N 1
ATOM 635 C CA . VAL A 1 86 ? -3.524 28.059 -50.936 1.00 28.08 86 VAL A CA 1
ATOM 636 C C . VAL A 1 86 ? -4.208 28.548 -49.663 1.00 28.08 86 VAL A C 1
ATOM 638 O O . VAL A 1 86 ? -4.742 27.787 -48.861 1.00 28.08 86 VAL A O 1
ATOM 641 N N . THR A 1 87 ? -4.167 29.864 -49.503 1.00 27.77 87 THR A N 1
ATOM 642 C CA . THR A 1 87 ? -4.859 30.681 -48.512 1.00 27.77 87 THR A CA 1
ATOM 643 C C . THR A 1 87 ? -6.253 31.078 -49.017 1.00 27.77 87 THR A C 1
ATOM 645 O O . THR A 1 87 ? -6.421 31.413 -50.184 1.00 27.77 87 THR A O 1
ATOM 648 N N . SER A 1 88 ? -7.258 31.107 -48.138 1.00 28.89 88 SER A N 1
ATOM 649 C CA . SER A 1 88 ? -8.427 32.020 -48.195 1.00 28.89 88 SER A CA 1
ATOM 650 C C . SER A 1 88 ? -9.228 31.855 -46.892 1.00 28.89 88 SER A C 1
ATOM 652 O O . SER A 1 88 ? -9.670 30.767 -46.554 1.00 28.89 88 SER A O 1
ATOM 654 N N . ARG A 1 89 ? -9.136 32.789 -45.937 1.00 27.14 89 ARG A N 1
ATOM 655 C CA . ARG A 1 89 ? -9.978 33.991 -45.740 1.00 27.14 89 ARG A CA 1
ATOM 656 C C . ARG A 1 89 ? -11.493 33.762 -45.858 1.00 27.14 89 ARG A C 1
ATOM 658 O O . ARG A 1 89 ? -12.060 33.824 -46.938 1.00 27.14 89 ARG A O 1
ATOM 665 N N . LEU A 1 90 ? -12.093 33.594 -44.675 1.00 29.44 90 LEU A N 1
ATOM 666 C CA . LEU A 1 90 ? -13.271 34.290 -44.134 1.00 29.44 90 LEU A CA 1
ATOM 667 C C . LEU A 1 90 ? -14.116 35.114 -45.117 1.00 29.44 90 LEU A C 1
ATOM 669 O O . LEU A 1 90 ? -13.663 36.151 -45.598 1.00 29.44 90 LEU A O 1
ATOM 673 N N . GLN A 1 91 ? -15.402 34.769 -45.198 1.00 27.48 91 GLN A N 1
ATOM 674 C CA . GLN A 1 91 ? -16.480 35.740 -45.366 1.00 27.48 91 GLN A CA 1
ATOM 675 C C . GLN A 1 91 ? -17.698 35.337 -44.526 1.00 27.48 91 GLN A C 1
ATOM 677 O O . GLN A 1 91 ? -18.264 34.258 -44.664 1.00 27.48 91 GLN A O 1
ATOM 682 N N . SER A 1 92 ? -18.057 36.245 -43.625 1.00 28.91 92 SER A N 1
ATOM 683 C CA . SER A 1 92 ? -19.314 36.326 -42.893 1.00 28.91 92 SER A CA 1
ATOM 684 C C . SER A 1 92 ? -20.377 37.028 -43.739 1.00 28.91 92 SER A C 1
ATOM 686 O O . SER A 1 92 ? -20.075 38.061 -44.338 1.00 28.91 92 SER A O 1
ATOM 688 N N . SER A 1 93 ? -21.632 36.591 -43.664 1.00 27.52 93 SER A N 1
ATOM 689 C CA . SER A 1 93 ? -22.782 37.456 -43.948 1.00 27.52 93 SER A CA 1
ATOM 690 C C . SER A 1 93 ? -24.008 37.007 -43.154 1.00 27.52 93 SER A C 1
ATOM 692 O O . SER A 1 93 ? -24.438 35.861 -43.247 1.00 27.52 93 SER A O 1
ATOM 694 N N . GLN A 1 94 ? -24.530 37.942 -42.362 1.00 27.75 94 GLN A N 1
ATOM 695 C CA . GLN A 1 94 ? -25.811 37.894 -41.661 1.00 27.75 94 GLN A CA 1
ATOM 696 C C . GLN A 1 94 ? -26.991 38.108 -42.626 1.00 27.75 94 GLN A C 1
ATOM 698 O O . GLN A 1 94 ? -26.831 38.778 -43.645 1.00 27.75 94 GLN A O 1
ATOM 703 N N . GLY A 1 95 ? -28.190 37.666 -42.233 1.00 26.70 95 GLY A N 1
ATOM 704 C CA . GLY A 1 95 ? -29.467 38.193 -42.740 1.00 26.70 95 GLY A CA 1
ATOM 705 C C . GLY A 1 95 ? -30.651 37.219 -42.612 1.00 26.70 95 GLY A C 1
ATOM 706 O O . GLY A 1 95 ? -30.406 36.023 -42.588 1.00 26.70 95 GLY A O 1
ATOM 707 N N . PRO A 1 96 ? -31.907 37.695 -42.474 1.00 45.75 96 PRO A N 1
ATOM 708 C CA . PRO A 1 96 ? -32.723 37.384 -41.290 1.00 45.75 96 PRO A CA 1
ATOM 709 C C . PRO A 1 96 ? -34.178 36.907 -41.557 1.00 45.75 96 PRO A C 1
ATOM 711 O O . PRO A 1 96 ? -34.625 36.846 -42.694 1.00 45.75 96 PRO A O 1
ATOM 714 N N . ALA A 1 97 ? -34.894 36.710 -40.437 1.00 29.66 97 ALA A N 1
ATOM 715 C CA . ALA A 1 97 ? -36.320 36.993 -40.182 1.00 29.66 97 ALA A CA 1
ATOM 716 C C . ALA A 1 97 ? -37.421 35.931 -40.445 1.00 29.66 97 ALA A C 1
ATOM 718 O O . ALA A 1 97 ? -37.657 35.493 -41.562 1.00 29.66 97 ALA A O 1
ATOM 719 N N . GLU A 1 98 ? -38.145 35.684 -39.340 1.00 28.33 98 GLU A N 1
ATOM 720 C CA . GLU A 1 98 ? -39.609 35.583 -39.165 1.00 28.33 98 GLU A CA 1
ATOM 721 C C . GLU A 1 98 ? -40.411 34.358 -39.644 1.00 28.33 98 GLU A C 1
ATOM 723 O O . GLU A 1 98 ? -40.322 33.889 -40.773 1.00 28.33 98 GLU A O 1
ATOM 728 N N . GLY A 1 99 ? -41.285 33.897 -38.738 1.00 27.30 99 GLY A N 1
ATOM 729 C CA . GLY A 1 99 ? -42.301 32.872 -38.969 1.00 27.30 99 GLY A CA 1
ATOM 730 C C . GLY A 1 99 ? -42.972 32.427 -37.667 1.00 27.30 99 GLY A C 1
ATOM 731 O O . GLY A 1 99 ? -42.596 31.414 -37.088 1.00 27.30 99 GLY A O 1
ATOM 732 N N . ASP A 1 100 ? -43.933 33.225 -37.208 1.00 29.47 100 ASP A N 1
ATOM 733 C CA . ASP A 1 100 ? -44.753 33.035 -36.009 1.00 29.47 100 ASP A CA 1
ATOM 734 C C . ASP A 1 100 ? -45.757 31.864 -36.084 1.00 29.47 100 ASP A C 1
ATOM 736 O O . ASP A 1 100 ? -46.238 31.478 -37.149 1.00 29.47 100 ASP A O 1
ATOM 740 N N . SER A 1 101 ? -46.203 31.476 -34.882 1.00 30.72 101 SER A N 1
ATOM 741 C CA . SER A 1 101 ? -47.485 30.842 -34.519 1.00 30.72 101 SER A CA 1
ATOM 742 C C . SER A 1 101 ? -47.608 29.308 -34.562 1.00 30.72 101 SER A C 1
ATOM 744 O O . SER A 1 101 ? -47.541 28.675 -35.610 1.00 30.72 101 SER A O 1
ATOM 746 N N . LEU A 1 102 ? -47.890 28.713 -33.389 1.00 28.69 102 LEU A N 1
ATOM 747 C CA . LEU A 1 102 ? -49.190 28.105 -33.022 1.00 28.69 102 LEU A CA 1
ATOM 748 C C . LEU A 1 102 ? -49.050 27.228 -31.745 1.00 28.69 102 LEU A C 1
ATOM 750 O O . LEU A 1 102 ? -48.421 26.181 -31.790 1.00 28.69 102 LEU A O 1
ATOM 754 N N . TRP A 1 103 ? -49.694 27.674 -30.648 1.00 26.27 103 TRP A N 1
ATOM 755 C CA . TRP A 1 103 ? -50.246 26.936 -29.478 1.00 26.27 103 TRP A CA 1
ATOM 756 C C . TRP A 1 103 ? -49.328 25.958 -28.694 1.00 26.27 103 TRP A C 1
ATOM 758 O O . TRP A 1 103 ? -48.783 25.014 -29.232 1.00 26.27 103 TRP A O 1
ATOM 768 N N . GLY A 1 104 ? -49.129 26.041 -27.374 1.00 26.53 104 GLY A N 1
ATOM 769 C CA . GLY A 1 104 ? -50.067 26.439 -26.328 1.00 26.53 104 GLY A CA 1
ATOM 770 C C . GLY A 1 104 ? -50.955 25.275 -25.870 1.00 26.53 104 GLY A C 1
ATOM 771 O O . GLY A 1 104 ? -52.161 25.396 -26.028 1.00 26.53 104 GLY A O 1
ATOM 772 N N . GLN A 1 105 ? -50.388 24.173 -25.342 1.00 28.55 105 GLN A N 1
ATOM 773 C CA . GLN A 1 105 ? -51.033 23.214 -24.413 1.00 28.55 105 GLN A CA 1
ATOM 774 C C . GLN A 1 105 ? -50.089 22.049 -24.045 1.00 28.55 105 GLN A C 1
ATOM 776 O O . GLN A 1 105 ? -49.688 21.300 -24.927 1.00 28.55 105 GLN A O 1
ATOM 781 N N . ALA A 1 106 ? -49.766 21.905 -22.749 1.00 28.64 106 ALA A N 1
ATOM 782 C CA . ALA A 1 106 ? -49.614 20.644 -21.990 1.00 28.64 106 ALA A CA 1
ATOM 783 C C . ALA A 1 106 ? -48.676 20.828 -20.777 1.00 28.64 106 ALA A C 1
ATOM 785 O O . ALA A 1 106 ? -47.536 20.371 -20.755 1.00 28.64 106 ALA A O 1
ATOM 786 N N . VAL A 1 107 ? -49.190 21.479 -19.731 1.00 28.73 107 VAL A N 1
ATOM 787 C CA . VAL A 1 107 ? -48.747 21.253 -18.350 1.00 28.73 107 VAL A CA 1
ATOM 788 C C . VAL A 1 107 ? -49.948 20.676 -17.607 1.00 28.73 107 VAL A C 1
ATOM 790 O O . VAL A 1 107 ? -50.989 21.325 -17.554 1.00 28.73 107 VAL A O 1
ATOM 793 N N . GLY A 1 108 ? -49.794 19.491 -17.013 1.00 25.97 108 GLY A N 1
ATOM 794 C CA . GLY A 1 108 ? -50.635 19.043 -15.901 1.00 25.97 108 GLY A CA 1
ATOM 795 C C . GLY A 1 108 ? -51.400 17.729 -16.096 1.00 25.97 108 GLY A C 1
ATOM 796 O O . GLY A 1 108 ? -52.030 17.504 -17.120 1.00 25.97 108 GLY A O 1
ATOM 797 N N . ALA A 1 109 ? -51.398 16.951 -15.007 1.00 26.86 109 ALA A N 1
ATOM 798 C CA . ALA A 1 109 ? -52.291 15.842 -14.654 1.00 26.86 109 ALA A CA 1
ATOM 799 C C . ALA A 1 109 ? -51.886 14.423 -15.084 1.00 26.86 109 ALA A C 1
ATOM 801 O O . ALA A 1 109 ? -52.344 13.949 -16.107 1.00 26.86 109 ALA A O 1
ATOM 802 N N . TRP A 1 110 ? -51.156 13.706 -14.215 1.00 26.52 110 TRP A N 1
ATOM 803 C CA . TRP A 1 110 ? -51.362 12.263 -13.978 1.00 26.52 110 TRP A CA 1
ATOM 804 C C . TRP A 1 110 ? -51.068 11.924 -12.502 1.00 26.52 110 TRP A C 1
ATOM 806 O O . TRP A 1 110 ? -49.992 11.457 -12.147 1.00 26.52 110 TRP A O 1
ATOM 816 N N . LEU A 1 111 ? -52.042 12.199 -11.628 1.00 26.16 111 LEU A N 1
ATOM 817 C CA . LEU A 1 111 ? -52.231 11.565 -10.315 1.00 26.16 111 LEU A CA 1
ATOM 818 C C . LEU A 1 111 ? -53.742 11.560 -10.011 1.00 26.16 111 LEU A C 1
ATOM 820 O O . LEU A 1 111 ? -54.396 12.587 -10.177 1.00 26.16 111 LEU A O 1
ATOM 824 N N . SER A 1 112 ? -54.253 10.414 -9.536 1.00 27.72 112 SER A N 1
ATOM 825 C CA . SER A 1 112 ? -55.668 10.018 -9.316 1.00 27.72 112 SER A CA 1
ATOM 826 C C . SER A 1 112 ? -56.439 9.743 -10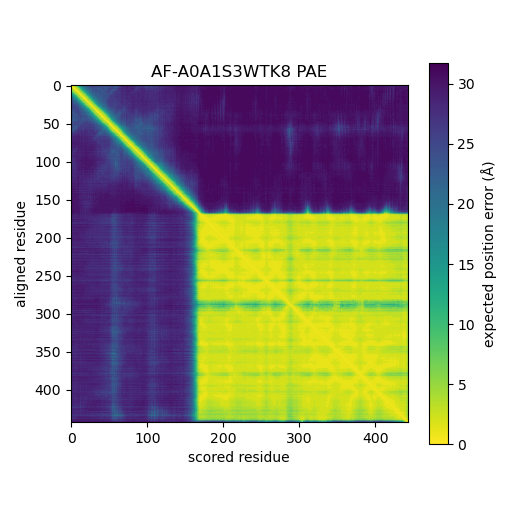.619 1.00 27.72 112 S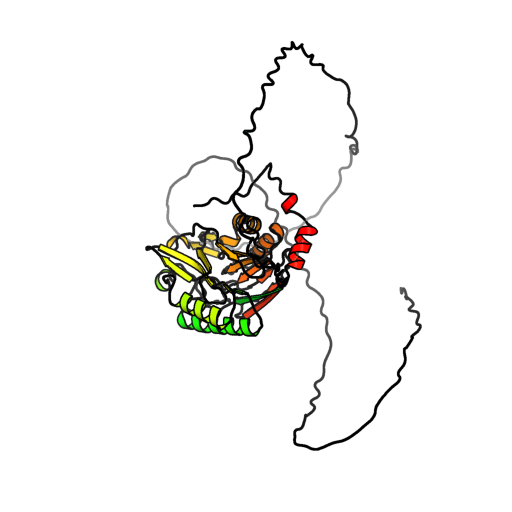ER A C 1
ATOM 828 O O . SER A 1 112 ? -56.548 10.600 -11.478 1.00 27.72 112 SER A O 1
ATOM 830 N N . THR A 1 113 ? -56.975 8.555 -10.905 1.00 28.22 113 THR A N 1
ATOM 831 C CA . THR A 1 113 ? -57.905 7.708 -10.134 1.00 28.22 113 THR A CA 1
ATOM 832 C C . THR A 1 113 ? -57.931 6.346 -10.861 1.00 28.22 113 THR A C 1
ATOM 834 O O . THR A 1 113 ? -57.899 6.337 -12.087 1.00 28.22 113 THR A O 1
ATOM 837 N N . LEU A 1 114 ? -57.879 5.182 -10.203 1.00 28.73 114 LEU A N 1
ATOM 838 C CA . LEU A 1 114 ? -59.047 4.298 -10.043 1.00 28.73 114 LEU A CA 1
ATOM 839 C C . LEU A 1 114 ? -58.673 3.076 -9.177 1.00 28.73 114 LEU A C 1
ATOM 841 O O . LEU A 1 114 ? -57.925 2.200 -9.601 1.00 28.73 114 LEU A O 1
ATOM 845 N N . CYS A 1 115 ? -59.252 3.029 -7.976 1.00 28.61 115 CYS A N 1
ATOM 846 C CA . CYS A 1 115 ? -59.563 1.806 -7.234 1.00 28.61 115 CYS A CA 1
ATOM 847 C C . CYS A 1 115 ? -61.043 1.461 -7.478 1.00 28.61 115 CYS A C 1
ATOM 849 O O . CYS A 1 115 ? -61.873 2.368 -7.380 1.00 28.61 115 CYS A O 1
ATOM 851 N N . ARG A 1 116 ? -61.324 0.177 -7.756 1.00 30.09 116 ARG A N 1
ATOM 852 C CA . ARG A 1 116 ? -62.588 -0.620 -7.738 1.00 30.09 116 ARG A CA 1
ATOM 853 C C . ARG A 1 116 ? -62.384 -1.720 -8.798 1.00 30.09 116 ARG A C 1
ATOM 855 O O . ARG A 1 116 ? -61.998 -1.384 -9.907 1.00 30.09 116 ARG A O 1
ATOM 862 N N . ASP A 1 117 ? -62.518 -3.025 -8.589 1.00 29.28 117 ASP A N 1
ATOM 863 C CA . ASP A 1 117 ? -63.206 -3.852 -7.594 1.00 29.28 117 ASP A CA 1
ATOM 864 C C . ASP A 1 117 ? -62.555 -5.267 -7.549 1.00 29.28 117 ASP A C 1
ATOM 866 O O . ASP A 1 117 ? -61.704 -5.573 -8.389 1.00 29.28 117 ASP A O 1
ATOM 870 N N . PRO A 1 118 ? -62.901 -6.128 -6.567 1.00 37.72 118 PRO A N 1
ATOM 871 C CA . PRO A 1 118 ? -62.146 -7.328 -6.199 1.00 37.72 118 PRO A CA 1
ATOM 872 C C . PRO A 1 118 ? -62.622 -8.599 -6.922 1.00 37.72 118 PRO A C 1
ATOM 874 O O . PRO A 1 118 ? -63.816 -8.793 -7.140 1.00 37.72 118 PRO A O 1
ATOM 877 N N . VAL A 1 119 ? -61.700 -9.528 -7.202 1.00 30.61 119 VAL A N 1
ATOM 878 C CA . VAL A 1 119 ? -62.041 -10.892 -7.642 1.00 30.61 119 VAL A CA 1
ATOM 879 C C . VAL A 1 119 ? -61.803 -11.880 -6.504 1.00 30.61 119 VAL A C 1
ATOM 881 O O . VAL A 1 119 ? -60.707 -11.996 -5.960 1.00 30.61 119 VAL A O 1
ATOM 884 N N . GLN A 1 120 ? -62.887 -12.570 -6.155 1.00 30.84 120 GLN A N 1
ATOM 885 C CA . GLN A 1 120 ? -62.976 -13.674 -5.210 1.00 30.84 120 GLN A CA 1
ATOM 886 C C . GLN A 1 120 ? -62.190 -14.899 -5.690 1.00 30.84 120 GLN A C 1
ATOM 888 O O . GLN A 1 120 ? -62.322 -15.297 -6.845 1.00 30.84 120 GLN A O 1
ATOM 893 N N . ILE A 1 121 ? -61.496 -15.580 -4.775 1.00 32.22 121 ILE A N 1
ATOM 894 C CA . ILE A 1 121 ? -61.226 -17.017 -4.905 1.00 32.22 121 ILE A CA 1
ATOM 895 C C . ILE A 1 121 ? -61.611 -17.689 -3.588 1.00 32.22 121 ILE A C 1
ATOM 897 O O . ILE A 1 121 ? -61.128 -17.338 -2.512 1.00 32.22 121 ILE A O 1
ATOM 901 N N . ALA A 1 122 ? -62.553 -18.620 -3.708 1.00 30.20 122 ALA A N 1
ATOM 902 C CA . ALA A 1 122 ? -63.161 -19.388 -2.640 1.00 30.20 122 ALA A CA 1
ATOM 903 C C . ALA A 1 122 ? -62.239 -20.503 -2.119 1.00 30.20 122 ALA A C 1
ATOM 905 O O . ALA A 1 122 ? -61.471 -21.108 -2.866 1.00 30.20 122 ALA A O 1
ATOM 906 N N . SER A 1 123 ? -62.377 -20.802 -0.826 1.00 31.34 123 SER A N 1
ATOM 907 C CA . SER A 1 123 ? -61.897 -22.032 -0.186 1.00 31.34 123 SER A CA 1
ATOM 908 C C . SER A 1 123 ? -62.625 -23.274 -0.716 1.00 31.34 123 SER A C 1
ATOM 910 O O . SER A 1 123 ? -63.736 -23.170 -1.240 1.00 31.34 123 SER A O 1
ATOM 912 N N . PRO A 1 124 ? -62.087 -24.469 -0.424 1.00 44.06 124 PRO A N 1
ATOM 913 C CA . PRO A 1 124 ? -62.927 -25.409 0.316 1.00 44.06 124 PRO A CA 1
ATOM 914 C C . PRO A 1 124 ? -62.205 -26.155 1.455 1.00 44.06 124 PRO A C 1
ATOM 916 O O . PRO A 1 124 ? -61.100 -26.661 1.315 1.00 44.06 124 PRO A O 1
ATOM 919 N N . HIS A 1 125 ? -62.912 -26.194 2.586 1.00 32.28 125 HIS A N 1
ATOM 920 C CA . HIS A 1 125 ? -63.145 -27.313 3.509 1.00 32.28 125 HIS A CA 1
ATOM 921 C C . HIS A 1 125 ? -62.027 -28.319 3.879 1.00 32.28 125 HIS A C 1
ATOM 923 O O . HIS A 1 125 ? -61.598 -29.159 3.097 1.00 32.28 125 HIS A O 1
ATOM 929 N N . LEU A 1 126 ? -61.726 -28.308 5.186 1.00 33.78 126 LEU A N 1
ATOM 930 C CA . LEU A 1 126 ? -61.198 -29.397 6.028 1.00 33.78 126 LEU A CA 1
ATOM 931 C C . LEU A 1 126 ? -62.029 -30.700 5.928 1.00 33.78 126 LEU A C 1
ATOM 933 O O . LEU A 1 126 ? -63.231 -30.640 5.661 1.00 33.78 126 LEU A O 1
ATOM 937 N N . PRO A 1 127 ? -61.453 -31.850 6.336 1.00 39.62 127 PRO A N 1
ATOM 938 C CA . PRO A 1 127 ? -61.776 -32.325 7.682 1.00 39.62 127 PRO A CA 1
ATOM 939 C C . PRO A 1 127 ? -60.574 -32.789 8.523 1.00 39.62 127 PRO A C 1
ATOM 941 O O . PRO A 1 127 ? -59.507 -33.156 8.046 1.00 39.62 127 PRO A O 1
ATOM 944 N N . ARG A 1 128 ? -60.828 -32.724 9.832 1.00 34.00 128 ARG A N 1
ATOM 945 C CA . ARG A 1 128 ? -59.999 -33.073 10.991 1.00 34.00 128 ARG A CA 1
ATOM 946 C C . ARG A 1 128 ? -59.568 -34.540 11.000 1.00 34.00 128 ARG A C 1
ATOM 948 O O . ARG A 1 128 ? -60.364 -35.384 10.616 1.00 34.00 128 ARG A O 1
ATOM 955 N N . LEU A 1 129 ? -58.449 -34.828 11.669 1.00 29.38 129 LEU A N 1
ATOM 956 C CA . LEU A 1 129 ? -58.336 -35.958 12.599 1.00 29.38 129 LEU A CA 1
ATOM 957 C C . LEU A 1 129 ? -57.314 -35.626 13.699 1.00 29.38 129 LEU A C 1
ATOM 959 O O . LEU A 1 129 ? -56.139 -35.382 13.443 1.00 29.38 129 LEU A O 1
ATOM 963 N N . CYS A 1 130 ? -57.815 -35.582 14.932 1.00 29.16 130 CYS A N 1
ATOM 964 C CA . CYS A 1 130 ? -57.034 -35.632 16.158 1.00 29.16 130 CYS A CA 1
ATOM 965 C C . CYS A 1 130 ? -56.467 -37.041 16.333 1.00 29.16 130 CYS A C 1
ATOM 967 O O . CYS A 1 130 ? -57.242 -37.985 16.248 1.00 29.16 130 CYS A O 1
ATOM 969 N N . THR A 1 131 ? -55.212 -37.171 16.759 1.00 32.03 131 THR A N 1
ATOM 970 C CA . THR A 1 131 ? -54.847 -38.174 17.770 1.00 32.03 131 THR A CA 1
ATOM 971 C C . THR A 1 131 ? -53.700 -37.656 18.621 1.00 32.03 131 THR A C 1
ATOM 973 O O . THR A 1 131 ? -52.577 -37.458 18.165 1.00 32.03 131 THR A O 1
ATOM 976 N N . SER A 1 132 ? -54.045 -37.447 19.882 1.00 30.83 132 SER A N 1
ATOM 977 C CA . SER A 1 132 ? -53.189 -37.443 21.056 1.00 30.83 132 SER A CA 1
ATOM 978 C C . SER A 1 132 ? -52.190 -38.601 21.076 1.00 30.83 132 SER A C 1
ATOM 980 O O . SER A 1 132 ? -52.571 -39.747 20.847 1.00 30.83 132 SER A O 1
ATOM 982 N N . SER A 1 133 ? -50.963 -38.324 21.508 1.00 32.44 133 SER A N 1
ATOM 983 C CA . SER A 1 133 ? -50.149 -39.310 22.217 1.00 32.44 133 SER A CA 1
ATOM 984 C C . SER A 1 133 ? -49.308 -38.596 23.271 1.00 32.44 133 SER A C 1
ATOM 986 O O . SER A 1 133 ? -48.269 -38.004 22.995 1.00 32.44 133 SER A O 1
ATOM 988 N N . VAL A 1 134 ? -49.856 -38.598 24.483 1.00 39.41 134 VAL A N 1
ATOM 989 C CA . VAL A 1 134 ? -49.137 -38.427 25.741 1.00 39.41 134 VAL A CA 1
ATOM 990 C C . VAL A 1 134 ? -48.765 -39.833 26.200 1.00 39.41 134 VAL A C 1
ATOM 992 O O . VAL A 1 134 ? -49.639 -40.696 26.263 1.00 39.41 134 VAL A O 1
ATOM 995 N N . ALA A 1 135 ? -47.500 -40.053 26.554 1.00 36.47 135 ALA A N 1
ATOM 996 C CA . ALA A 1 135 ? -47.053 -41.208 27.328 1.00 36.47 135 ALA A CA 1
ATOM 997 C C . ALA A 1 135 ? -45.769 -40.852 28.116 1.00 36.47 135 ALA A C 1
ATOM 999 O O . ALA A 1 135 ? -45.050 -39.938 27.715 1.00 36.47 135 ALA A O 1
ATOM 1000 N N . PRO A 1 136 ? -45.523 -41.496 29.271 1.00 44.41 136 PRO A N 1
ATOM 1001 C CA . PRO A 1 136 ? -45.209 -40.812 30.533 1.00 44.41 136 PRO A CA 1
ATOM 1002 C C . PRO A 1 136 ? -43.739 -40.950 30.987 1.00 44.41 136 PRO A C 1
ATOM 1004 O O . PRO A 1 136 ? -43.014 -41.789 30.455 1.00 44.41 136 PRO A O 1
ATOM 1007 N N . PRO A 1 137 ? -43.294 -40.210 32.028 1.00 52.31 137 PRO A N 1
ATOM 1008 C CA . PRO A 1 137 ? -42.099 -40.564 32.790 1.00 52.31 137 PRO A CA 1
ATOM 1009 C C . PRO A 1 137 ? -42.465 -41.614 33.855 1.00 52.31 137 PRO A C 1
ATOM 1011 O O . PRO A 1 137 ? -43.547 -41.546 34.444 1.00 52.31 137 PRO A O 1
ATOM 1014 N N . PRO A 1 138 ? -41.605 -42.609 34.110 1.00 45.00 138 PRO A N 1
ATOM 1015 C CA . PRO A 1 138 ? -40.984 -42.710 35.441 1.00 45.00 138 PRO A CA 1
ATOM 1016 C C . PRO A 1 138 ? -39.554 -43.306 35.334 1.00 45.00 138 PRO A C 1
ATOM 1018 O O . PRO A 1 138 ? -39.173 -43.871 34.320 1.00 45.00 138 PRO A O 1
ATOM 1021 N N . THR A 1 139 ? -38.642 -43.243 36.303 1.00 34.53 139 THR A N 1
ATOM 1022 C CA . THR A 1 139 ? -38.811 -43.607 37.710 1.00 34.53 139 THR A CA 1
ATOM 1023 C C . THR A 1 139 ? -37.562 -43.158 38.473 1.00 34.53 139 THR A C 1
ATOM 1025 O O . THR A 1 139 ? -36.438 -43.370 38.017 1.00 34.53 139 THR A O 1
ATOM 1028 N N . GLN A 1 140 ? -37.760 -42.556 39.643 1.00 35.22 140 GLN A N 1
ATOM 1029 C CA . GLN A 1 140 ? -36.717 -42.356 40.645 1.00 35.22 140 GLN A CA 1
ATOM 1030 C C . GLN A 1 140 ? -36.427 -43.689 41.350 1.00 35.22 140 GLN A C 1
ATOM 1032 O O . GLN A 1 140 ? -37.357 -44.409 41.711 1.00 35.22 140 GLN A O 1
ATOM 1037 N N . ALA A 1 141 ? -35.148 -43.997 41.564 1.00 40.44 141 ALA A N 1
ATOM 1038 C CA . ALA A 1 141 ? -34.692 -45.077 42.437 1.00 40.44 141 ALA A CA 1
ATOM 1039 C C . ALA A 1 141 ? -34.295 -44.511 43.828 1.00 40.44 141 ALA A C 1
ATOM 1041 O O . ALA A 1 141 ? -33.899 -43.344 43.908 1.00 40.44 141 ALA A O 1
ATOM 1042 N N . PRO A 1 142 ? -34.424 -45.299 44.916 1.00 47.50 142 PRO A N 1
ATOM 1043 C CA . PRO A 1 142 ? -34.367 -44.841 46.313 1.00 47.50 142 PRO A CA 1
ATOM 1044 C C . PRO A 1 142 ? -32.940 -44.561 46.835 1.00 47.50 142 PRO A C 1
ATOM 1046 O O . PRO A 1 142 ? -31.959 -44.928 46.184 1.00 47.50 142 PRO A O 1
ATOM 1049 N N . PRO A 1 143 ? -32.795 -43.902 48.007 1.00 41.97 143 PRO A N 1
ATOM 1050 C CA . PRO A 1 143 ? -31.524 -43.344 48.454 1.00 41.97 143 PRO A CA 1
ATOM 1051 C C . PRO A 1 143 ? -30.620 -44.409 49.084 1.00 41.97 143 PRO A C 1
ATOM 1053 O O . PRO A 1 143 ? -31.050 -45.169 49.951 1.00 41.97 143 PRO A O 1
ATOM 1056 N N . LEU A 1 144 ? -29.338 -44.406 48.708 1.00 40.06 144 LEU A N 1
ATOM 1057 C CA . LEU A 1 144 ? -28.295 -45.118 49.442 1.00 40.06 144 LEU A CA 1
ATOM 1058 C C . LEU A 1 144 ? -27.589 -44.178 50.420 1.00 40.06 144 LEU A C 1
ATOM 1060 O O . LEU A 1 144 ? -27.169 -43.066 50.101 1.00 40.06 144 LEU A O 1
ATOM 1064 N N . TYR A 1 145 ? -27.516 -44.677 51.644 1.00 34.78 145 TYR A N 1
ATOM 1065 C CA . TYR A 1 145 ? -27.020 -44.050 52.850 1.00 34.78 145 TYR A CA 1
ATOM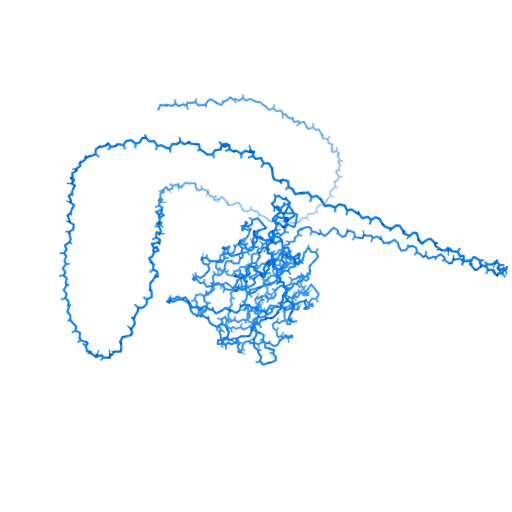 1066 C C . TYR A 1 145 ? -25.484 -43.971 52.842 1.00 34.78 145 TYR A C 1
ATOM 1068 O O . TYR A 1 145 ? -24.804 -44.968 52.628 1.00 34.78 145 TYR A O 1
ATOM 1076 N N . GLY A 1 146 ? -24.963 -42.782 53.151 1.00 37.91 146 GLY A N 1
ATOM 1077 C CA . GLY A 1 146 ? -23.731 -42.570 53.913 1.00 37.91 146 GLY A CA 1
ATOM 1078 C C . GLY A 1 146 ? -22.392 -42.955 53.284 1.00 37.91 146 GLY A C 1
ATOM 1079 O O . GLY A 1 146 ? -21.893 -44.035 53.559 1.00 37.91 146 GLY A O 1
ATOM 1080 N N . GLN A 1 147 ? -21.706 -41.983 52.668 1.00 36.50 147 GLN A N 1
ATOM 1081 C CA . GLN A 1 147 ? -20.255 -41.810 52.834 1.00 36.50 147 GLN A CA 1
ATOM 1082 C C . GLN A 1 147 ? -19.876 -40.318 52.872 1.00 36.50 147 GLN A C 1
ATOM 1084 O O . GLN A 1 147 ? -20.518 -39.459 52.270 1.00 36.50 147 GLN A O 1
ATOM 1089 N N . ARG A 1 148 ? -18.878 -40.018 53.706 1.00 34.94 148 ARG A N 1
ATOM 1090 C CA . ARG A 1 148 ? -18.492 -38.700 54.229 1.00 34.94 148 ARG A CA 1
ATOM 1091 C C . ARG A 1 148 ? -17.962 -37.755 53.138 1.00 34.94 148 ARG A C 1
ATOM 1093 O O . ARG A 1 148 ? -17.170 -38.156 52.294 1.00 34.94 148 ARG A O 1
ATOM 1100 N N . ARG A 1 149 ? -18.352 -36.477 53.217 1.00 33.16 149 ARG A N 1
ATOM 1101 C CA . ARG A 1 149 ? -17.835 -35.369 52.390 1.00 33.16 149 ARG A CA 1
ATOM 1102 C C . ARG A 1 149 ? -16.383 -35.025 52.771 1.00 33.16 149 ARG A C 1
ATOM 1104 O O . ARG A 1 149 ? -16.148 -34.780 53.955 1.00 33.16 149 ARG A O 1
ATOM 1111 N N . PRO A 1 150 ? -15.446 -34.876 51.819 1.00 40.19 150 PRO A N 1
ATOM 1112 C CA . PRO A 1 150 ? -14.267 -34.040 52.007 1.00 40.19 150 PRO A CA 1
ATOM 1113 C C . PRO A 1 150 ? -14.625 -32.567 51.742 1.00 40.19 150 PRO A C 1
ATOM 1115 O O . PRO A 1 150 ? -15.462 -32.256 50.892 1.00 40.19 150 PRO A O 1
ATOM 1118 N N . ALA A 1 151 ? -14.007 -31.657 52.494 1.00 45.88 151 ALA A N 1
ATOM 1119 C CA . ALA A 1 151 ? -14.193 -30.214 52.369 1.00 45.88 151 ALA A CA 1
ATOM 1120 C C . ALA A 1 151 ? -13.778 -29.698 50.972 1.00 45.88 151 ALA A C 1
ATOM 1122 O O . ALA A 1 151 ? -12.770 -30.159 50.431 1.00 45.88 151 ALA A O 1
ATOM 1123 N N . PRO A 1 152 ? -14.493 -28.725 50.375 1.00 41.09 152 PRO A N 1
ATOM 1124 C CA . PRO A 1 152 ? -14.054 -28.126 49.126 1.00 41.09 152 PRO A CA 1
ATOM 1125 C C . PRO A 1 152 ? -12.893 -27.164 49.399 1.00 41.09 152 PRO A C 1
ATOM 1127 O O . PRO A 1 152 ? -13.050 -26.141 50.065 1.00 41.09 152 PRO A O 1
ATOM 1130 N N . HIS A 1 153 ? -11.722 -27.492 48.855 1.00 41.12 153 HIS A N 1
ATOM 1131 C CA . HIS A 1 153 ? -10.602 -26.567 48.749 1.00 41.12 153 HIS A CA 1
ATOM 1132 C C . HIS A 1 153 ? -11.034 -25.300 48.003 1.00 41.12 153 HIS A C 1
ATOM 1134 O O . HIS A 1 153 ? -11.557 -25.354 46.886 1.00 41.12 153 HIS A O 1
ATOM 1140 N N . ALA A 1 154 ? -10.808 -24.155 48.646 1.00 38.31 154 ALA A N 1
ATOM 1141 C CA . ALA A 1 154 ? -11.017 -22.836 48.081 1.00 38.31 154 ALA A CA 1
ATOM 1142 C C . ALA A 1 154 ? -10.198 -22.688 46.789 1.00 38.31 154 ALA A C 1
ATOM 1144 O O . ALA A 1 154 ? -8.969 -22.668 46.811 1.00 38.31 154 ALA A O 1
ATOM 1145 N N . ARG A 1 155 ? -10.888 -22.586 45.650 1.00 38.19 155 ARG A N 1
ATOM 1146 C CA . ARG A 1 155 ? -10.275 -22.138 44.398 1.00 38.19 155 ARG A CA 1
ATOM 1147 C C . ARG A 1 155 ? -10.018 -20.633 44.517 1.00 38.19 155 ARG A C 1
ATOM 1149 O O . ARG A 1 155 ? -10.959 -19.913 44.866 1.00 38.19 155 ARG A O 1
ATOM 1156 N N . PRO A 1 156 ? -8.810 -20.128 44.221 1.00 36.69 156 PRO A N 1
ATOM 1157 C CA . PRO A 1 156 ? -8.607 -18.693 44.150 1.00 36.69 156 PRO A CA 1
ATOM 1158 C C . PRO A 1 156 ? -9.479 -18.154 43.014 1.00 36.69 156 PRO A C 1
ATOM 1160 O O . PRO A 1 156 ? -9.396 -18.607 41.871 1.00 36.69 156 PRO A O 1
ATOM 1163 N N . ARG A 1 157 ? -10.365 -17.211 43.345 1.00 36.88 157 ARG A N 1
ATOM 1164 C CA . ARG A 1 157 ? -11.084 -16.415 42.353 1.00 36.88 157 ARG A CA 1
ATOM 1165 C C . ARG A 1 157 ? -10.038 -15.590 41.611 1.00 36.88 157 ARG A C 1
ATOM 1167 O O . ARG A 1 157 ? -9.597 -14.560 42.109 1.00 36.88 157 ARG A O 1
ATOM 1174 N N . LEU A 1 158 ? -9.633 -16.052 40.433 1.00 39.66 158 LEU A N 1
ATOM 1175 C CA . LEU A 1 158 ? -9.025 -15.182 39.438 1.00 39.66 158 LEU A CA 1
ATOM 1176 C C . LEU A 1 158 ? -10.086 -14.138 39.088 1.00 39.66 158 LEU A C 1
ATOM 1178 O O . LEU A 1 158 ? -11.042 -14.424 38.370 1.00 39.66 158 LEU A O 1
ATOM 1182 N N . CYS A 1 159 ? -9.950 -12.941 39.660 1.00 32.16 159 CYS A N 1
ATOM 1183 C CA . CYS A 1 159 ? -10.558 -11.751 39.091 1.00 32.16 159 CYS A CA 1
ATOM 1184 C C . CYS A 1 159 ? -10.076 -11.681 37.644 1.00 32.16 159 CYS A C 1
ATOM 1186 O O . CYS A 1 159 ? -8.926 -11.326 37.386 1.00 32.16 159 CYS A O 1
ATOM 1188 N N . ALA A 1 160 ? -10.949 -12.027 36.700 1.00 39.78 160 ALA A N 1
ATOM 1189 C CA . ALA A 1 160 ? -10.838 -11.544 35.340 1.00 39.78 160 ALA A CA 1
ATOM 1190 C C . ALA A 1 160 ? -11.049 -10.030 35.415 1.00 39.78 160 ALA A C 1
ATOM 1192 O O . ALA A 1 160 ? -12.152 -9.523 35.227 1.00 39.78 160 ALA A O 1
ATOM 1193 N N . ALA A 1 161 ? -9.990 -9.307 35.775 1.00 38.22 161 ALA A N 1
ATOM 1194 C CA . ALA A 1 161 ? -9.890 -7.910 35.437 1.00 38.22 161 ALA A CA 1
ATOM 1195 C C . ALA A 1 161 ? -9.950 -7.887 33.912 1.00 38.22 161 ALA A C 1
ATOM 1197 O O . ALA A 1 161 ? -8.982 -8.238 33.237 1.00 38.22 161 ALA A O 1
ATOM 1198 N N . SER A 1 162 ? -11.119 -7.549 33.364 1.00 43.34 162 SER A N 1
ATOM 1199 C CA . SER A 1 162 ? -11.190 -7.053 32.006 1.00 43.34 162 SER A CA 1
ATOM 1200 C C . SER A 1 162 ? -10.316 -5.808 32.006 1.00 43.34 162 SER A C 1
ATOM 1202 O O . SER A 1 162 ? -10.748 -4.721 32.393 1.00 43.34 162 SER A O 1
ATOM 1204 N N . LEU A 1 163 ? -9.050 -5.983 31.643 1.00 38.34 163 LEU A N 1
ATOM 1205 C CA . LEU A 1 163 ? -8.235 -4.902 31.142 1.00 38.34 163 LEU A CA 1
ATOM 1206 C C . LEU A 1 163 ? -8.955 -4.457 29.874 1.00 38.34 163 LEU A C 1
ATOM 1208 O O . LEU A 1 163 ? -8.682 -4.933 28.776 1.00 38.34 163 LEU A O 1
ATOM 1212 N N . SER A 1 164 ? -9.935 -3.571 30.048 1.00 45.22 164 SER A N 1
ATOM 1213 C CA . SER A 1 164 ? -10.312 -2.618 29.026 1.00 45.22 164 SER A CA 1
ATOM 1214 C C . SER A 1 164 ? -9.055 -1.796 28.814 1.00 45.22 164 SER A C 1
ATOM 1216 O O . SER A 1 164 ? -8.861 -0.750 29.431 1.00 45.22 164 SER A O 1
ATOM 1218 N N . VAL A 1 165 ? -8.138 -2.340 28.014 1.00 42.41 165 VAL A N 1
ATOM 1219 C CA . VAL A 1 165 ? -7.064 -1.572 27.420 1.00 42.41 165 VAL A CA 1
ATOM 1220 C C . VAL A 1 165 ? -7.804 -0.439 26.734 1.00 42.41 165 VAL A C 1
ATOM 1222 O O . VAL A 1 165 ? -8.561 -0.675 25.793 1.00 42.41 165 VAL A O 1
ATOM 1225 N N . CYS A 1 166 ? -7.678 0.775 27.267 1.00 39.91 166 CYS A N 1
ATOM 1226 C CA . CYS A 1 166 ? -8.018 1.978 26.531 1.00 39.91 166 CYS A CA 1
ATOM 1227 C C . CYS A 1 166 ? -7.099 1.973 25.312 1.00 39.91 166 CYS A C 1
ATOM 1229 O O . CYS A 1 166 ? -5.993 2.508 25.359 1.00 39.91 166 CYS A O 1
ATOM 1231 N N . LEU A 1 167 ? -7.508 1.267 24.255 1.00 55.91 167 LEU A N 1
ATOM 1232 C CA . LEU A 1 167 ? -6.828 1.278 22.974 1.00 55.91 167 LEU A CA 1
ATOM 1233 C C . LEU A 1 167 ? -6.817 2.747 22.577 1.00 55.91 167 LEU A C 1
ATOM 1235 O O . LEU A 1 167 ? -7.880 3.364 22.459 1.00 55.91 167 LEU A O 1
ATOM 1239 N N . SER A 1 168 ? -5.619 3.328 22.481 1.00 63.09 168 SER A N 1
ATOM 1240 C CA . SER A 1 168 ? -5.473 4.699 22.008 1.00 63.09 168 SER A CA 1
ATOM 1241 C C . SER A 1 168 ? -6.238 4.797 20.697 1.00 63.09 168 SER A C 1
ATOM 1243 O O . SER A 1 168 ? -5.938 4.077 19.746 1.00 63.09 168 SER A O 1
ATOM 1245 N N . SER A 1 169 ? -7.260 5.650 20.657 1.00 85.00 169 SER A N 1
ATOM 1246 C CA . SER A 1 169 ? -8.101 5.782 19.470 1.00 85.00 169 SER A CA 1
ATOM 1247 C C . SER A 1 169 ? -7.364 6.442 18.311 1.00 85.00 169 SER A C 1
ATOM 1249 O O . SER A 1 169 ? -7.892 6.454 17.205 1.00 85.00 169 SER A O 1
ATOM 1251 N N . ALA A 1 170 ? -6.166 6.976 18.563 1.00 94.81 170 ALA A N 1
ATOM 1252 C CA . ALA A 1 170 ? -5.322 7.588 17.561 1.00 94.81 170 ALA A CA 1
ATOM 1253 C C . ALA A 1 170 ? -3.890 7.044 17.571 1.00 94.81 170 ALA A C 1
ATOM 1255 O O . ALA A 1 170 ? -3.364 6.633 18.613 1.00 94.81 170 ALA A O 1
ATOM 1256 N N . PHE A 1 171 ? -3.261 7.064 16.398 1.00 98.31 171 PHE A N 1
ATOM 1257 C CA . PHE A 1 171 ? -1.854 6.724 16.203 1.00 98.31 171 PHE A CA 1
ATOM 1258 C C . PHE A 1 171 ? -1.266 7.514 15.034 1.00 98.31 171 PHE A C 1
ATOM 1260 O O . PHE A 1 171 ? -1.980 7.894 14.108 1.00 98.31 171 PHE A O 1
ATOM 1267 N N . ARG A 1 172 ? 0.052 7.727 15.057 1.00 98.75 172 ARG A N 1
ATOM 1268 C CA . ARG A 1 172 ? 0.765 8.400 13.971 1.00 98.75 172 ARG A CA 1
ATOM 1269 C C . ARG A 1 172 ? 1.193 7.407 12.896 1.00 98.75 172 ARG A C 1
ATOM 1271 O O . ARG A 1 172 ? 1.904 6.441 13.189 1.00 98.75 172 ARG A O 1
ATOM 1278 N N . LEU A 1 173 ? 0.788 7.681 11.664 1.00 98.88 173 LEU A N 1
ATOM 1279 C CA . LEU A 1 173 ? 1.221 7.019 10.441 1.00 98.88 173 LEU A CA 1
ATOM 1280 C C . LEU A 1 173 ? 2.326 7.846 9.776 1.00 98.88 173 LEU A C 1
ATOM 1282 O O . LEU A 1 173 ? 2.223 9.072 9.719 1.00 98.88 173 LEU A O 1
ATOM 1286 N N . ALA A 1 174 ? 3.352 7.180 9.248 1.00 98.94 174 ALA A N 1
ATOM 1287 C CA . ALA A 1 174 ? 4.327 7.799 8.358 1.00 98.94 174 ALA A CA 1
ATOM 1288 C C . ALA A 1 174 ? 4.418 7.047 7.025 1.00 98.94 174 ALA A C 1
ATOM 1290 O O . ALA A 1 174 ? 4.505 5.819 6.999 1.00 98.94 174 ALA A O 1
ATOM 1291 N N . LEU A 1 175 ? 4.427 7.785 5.919 1.00 98.94 175 LEU A N 1
ATOM 1292 C CA . LEU A 1 175 ? 4.679 7.261 4.580 1.00 98.94 175 LEU A CA 1
ATOM 1293 C C . LEU A 1 175 ? 6.024 7.791 4.109 1.00 98.94 175 LEU A C 1
ATOM 1295 O O . LEU A 1 175 ? 6.231 9.002 4.059 1.00 98.94 175 LEU A O 1
ATOM 1299 N N . ILE A 1 176 ? 6.934 6.887 3.781 1.00 98.94 176 ILE A N 1
ATOM 1300 C CA . ILE A 1 176 ? 8.246 7.244 3.259 1.00 98.94 176 ILE A CA 1
ATOM 1301 C C . ILE A 1 176 ? 8.132 7.299 1.739 1.00 98.94 176 ILE A C 1
ATOM 1303 O O . ILE A 1 176 ? 7.978 6.264 1.092 1.00 98.94 176 ILE A O 1
ATOM 1307 N N . GLN A 1 177 ? 8.227 8.501 1.175 1.00 98.88 177 GLN A N 1
ATOM 1308 C CA . GLN A 1 177 ? 8.376 8.692 -0.260 1.00 98.88 177 GLN A CA 1
ATOM 1309 C C . GLN A 1 177 ? 9.859 8.623 -0.613 1.00 98.88 177 GLN A C 1
ATOM 1311 O O . GLN A 1 177 ? 10.557 9.629 -0.568 1.00 98.88 177 GLN A O 1
ATOM 1316 N N . LEU A 1 178 ? 10.351 7.419 -0.899 1.00 98.75 178 LEU A N 1
ATOM 1317 C CA . LEU A 1 178 ? 11.776 7.163 -1.127 1.00 98.75 178 LEU A CA 1
ATOM 1318 C C . LEU A 1 178 ? 12.140 7.411 -2.597 1.00 98.75 178 LEU A C 1
ATOM 1320 O O . LEU A 1 178 ? 11.506 6.845 -3.488 1.00 98.75 178 LEU A O 1
ATOM 1324 N N . ARG A 1 179 ? 13.192 8.183 -2.869 1.00 98.25 179 ARG A N 1
ATOM 1325 C CA . ARG A 1 179 ? 13.862 8.211 -4.177 1.00 98.25 179 ARG A CA 1
ATOM 1326 C C . ARG A 1 179 ? 14.627 6.910 -4.340 1.00 98.25 179 ARG A C 1
ATOM 1328 O O . ARG A 1 179 ? 15.474 6.619 -3.509 1.00 98.25 179 ARG A O 1
ATOM 1335 N N . VAL A 1 180 ? 14.349 6.119 -5.368 1.00 98.00 180 VAL A N 1
ATOM 1336 C CA . VAL A 1 180 ? 14.977 4.798 -5.547 1.00 98.00 180 VAL A CA 1
ATOM 1337 C C . VAL A 1 180 ? 16.140 4.891 -6.530 1.00 98.00 180 VAL A C 1
ATOM 1339 O O . VAL A 1 180 ? 16.002 5.450 -7.611 1.00 98.00 180 VAL A O 1
ATOM 1342 N N . SER A 1 181 ? 17.294 4.352 -6.148 1.00 96.88 181 SER A N 1
ATOM 1343 C CA . SER A 1 181 ? 18.502 4.270 -6.970 1.00 96.88 181 SER A CA 1
ATOM 1344 C C . SER A 1 181 ? 18.690 2.849 -7.534 1.00 96.88 181 SER A C 1
ATOM 1346 O O . SER A 1 181 ? 18.044 1.902 -7.071 1.00 96.88 181 SER A O 1
ATOM 1348 N N . PRO A 1 182 ? 19.582 2.632 -8.519 1.00 96.75 182 PRO A N 1
ATOM 1349 C CA . PRO A 1 182 ? 19.899 1.285 -8.993 1.00 96.75 182 PRO A CA 1
ATOM 1350 C C . PRO A 1 182 ? 20.748 0.474 -8.000 1.00 96.75 182 PRO A C 1
ATOM 1352 O O . PRO A 1 182 ? 20.979 -0.712 -8.223 1.00 96.75 182 PRO A O 1
ATOM 1355 N N . ILE A 1 183 ? 21.221 1.069 -6.901 1.00 97.94 183 ILE A N 1
ATOM 1356 C CA . ILE A 1 183 ? 22.079 0.396 -5.923 1.00 97.94 183 ILE A CA 1
ATOM 1357 C C . ILE A 1 183 ? 21.220 -0.050 -4.738 1.00 97.94 183 ILE A C 1
ATOM 1359 O O . ILE A 1 183 ? 20.853 0.744 -3.875 1.00 97.94 183 ILE A O 1
ATOM 1363 N N . LYS A 1 184 ? 20.931 -1.354 -4.661 1.00 98.44 184 LYS A N 1
ATOM 1364 C CA . LYS A 1 184 ? 20.081 -1.938 -3.609 1.00 98.44 184 LYS A CA 1
ATOM 1365 C C . LYS A 1 184 ? 20.526 -1.553 -2.193 1.00 98.44 184 LYS A C 1
ATOM 1367 O O . LYS A 1 184 ? 19.703 -1.161 -1.371 1.00 98.44 184 LYS A O 1
ATOM 1372 N N . SER A 1 185 ? 21.824 -1.636 -1.905 1.00 98.31 185 SER A N 1
ATOM 1373 C CA . SER A 1 185 ? 22.367 -1.335 -0.576 1.00 98.31 185 SER A CA 1
ATOM 1374 C C . SER A 1 185 ? 22.198 0.136 -0.173 1.00 98.31 185 SER A C 1
ATOM 1376 O O . SER A 1 185 ? 21.966 0.412 1.007 1.00 98.31 185 SER A O 1
ATOM 1378 N N . ASP A 1 186 ? 22.253 1.069 -1.129 1.00 98.38 186 ASP A N 1
ATOM 1379 C CA . ASP A 1 186 ? 21.947 2.487 -0.906 1.00 98.38 186 ASP A CA 1
ATOM 1380 C C . ASP A 1 186 ? 20.471 2.666 -0.530 1.00 98.38 186 ASP A C 1
ATOM 1382 O O . ASP A 1 186 ? 20.162 3.243 0.515 1.00 98.38 186 ASP A O 1
ATOM 1386 N N . ASN A 1 187 ? 19.563 2.074 -1.314 1.00 98.69 187 ASN A N 1
ATOM 1387 C CA . ASN A 1 187 ? 18.127 2.110 -1.034 1.00 98.69 187 ASN A CA 1
ATOM 1388 C C . ASN A 1 187 ? 17.801 1.572 0.362 1.00 98.69 187 ASN A C 1
ATOM 1390 O O . ASN A 1 187 ? 17.091 2.223 1.125 1.00 98.69 187 ASN A O 1
ATOM 1394 N N . LEU A 1 188 ? 18.355 0.411 0.724 1.00 98.81 188 LEU A N 1
ATOM 1395 C CA . LEU A 1 188 ? 18.158 -0.203 2.039 1.00 98.81 188 LEU A CA 1
ATOM 1396 C C . LEU A 1 188 ? 18.692 0.685 3.171 1.00 98.81 188 LEU A C 1
ATOM 1398 O O . LEU A 1 188 ? 18.032 0.847 4.198 1.00 98.81 188 LEU A O 1
ATOM 1402 N N . THR A 1 189 ? 19.870 1.283 2.985 1.00 98.75 189 THR A N 1
ATOM 1403 C CA . THR A 1 189 ? 20.488 2.163 3.986 1.00 98.75 189 THR A CA 1
ATOM 1404 C C . THR A 1 189 ? 19.637 3.407 4.225 1.00 98.75 189 THR A C 1
ATOM 1406 O O . THR A 1 189 ? 19.321 3.723 5.376 1.00 98.75 189 THR A O 1
ATOM 1409 N N . ARG A 1 190 ? 19.207 4.081 3.152 1.00 98.69 190 ARG A N 1
ATOM 1410 C CA . ARG A 1 190 ? 18.376 5.289 3.242 1.00 98.69 190 ARG A CA 1
ATOM 1411 C C . ARG A 1 190 ? 16.978 4.985 3.769 1.00 98.69 190 ARG A C 1
ATOM 1413 O O . ARG A 1 190 ? 16.519 5.682 4.671 1.00 98.69 190 ARG A O 1
ATOM 1420 N N . ALA A 1 191 ? 16.348 3.902 3.311 1.00 98.88 191 ALA A N 1
ATOM 1421 C CA . ALA A 1 191 ? 15.059 3.443 3.826 1.00 98.88 191 ALA A CA 1
ATOM 1422 C C . ALA A 1 191 ? 15.108 3.221 5.346 1.00 98.88 191 ALA A C 1
ATOM 1424 O O . ALA A 1 191 ? 14.300 3.793 6.076 1.00 98.88 191 ALA A O 1
ATOM 1425 N N . CYS A 1 192 ? 16.096 2.474 5.853 1.00 98.88 192 CYS A N 1
ATOM 1426 C CA . CYS A 1 192 ? 16.257 2.269 7.294 1.00 98.88 192 CYS A CA 1
ATOM 1427 C C . CYS A 1 192 ? 16.547 3.580 8.050 1.00 98.88 192 CYS A C 1
ATOM 1429 O O . CYS A 1 192 ? 16.089 3.747 9.180 1.00 98.88 192 CYS A O 1
ATOM 1431 N N . GLY A 1 193 ? 17.282 4.523 7.452 1.00 98.81 193 GLY A N 1
ATOM 1432 C CA . GLY A 1 193 ? 17.494 5.862 8.015 1.00 98.81 193 GLY A CA 1
ATOM 1433 C C . GLY A 1 193 ? 16.188 6.647 8.193 1.00 98.81 193 GLY A C 1
ATOM 1434 O O . GLY A 1 193 ? 15.906 7.134 9.289 1.00 98.81 193 GLY A O 1
ATOM 1435 N N . LEU A 1 194 ? 15.359 6.695 7.147 1.00 98.94 194 LEU A N 1
ATOM 1436 C CA . LEU A 1 194 ? 14.063 7.382 7.157 1.00 98.94 194 LEU A CA 1
ATOM 1437 C C . LEU A 1 194 ? 13.053 6.701 8.094 1.00 98.94 194 LEU A C 1
ATOM 1439 O O . LEU A 1 194 ? 12.289 7.385 8.773 1.00 98.94 194 LEU A O 1
ATOM 1443 N N . ILE A 1 195 ? 13.090 5.368 8.219 1.00 98.94 195 ILE A N 1
ATOM 1444 C CA . ILE A 1 195 ? 12.285 4.630 9.210 1.00 98.94 195 ILE A CA 1
ATOM 1445 C C . ILE A 1 195 ? 12.641 5.076 10.633 1.00 98.94 195 ILE A C 1
ATOM 1447 O O . ILE A 1 195 ? 11.748 5.402 11.417 1.00 98.94 195 ILE A O 1
ATOM 1451 N N . ARG A 1 196 ? 13.937 5.146 10.967 1.00 98.88 196 ARG A N 1
ATOM 1452 C CA . ARG A 1 196 ? 14.388 5.621 12.287 1.00 98.88 196 ARG A CA 1
ATOM 1453 C C . ARG A 1 196 ? 13.990 7.070 12.540 1.00 98.88 196 ARG A C 1
ATOM 1455 O O . ARG A 1 196 ? 13.637 7.431 13.661 1.00 98.88 196 ARG A O 1
ATOM 1462 N N . GLU A 1 197 ? 14.049 7.925 11.522 1.00 98.88 197 GLU A N 1
ATOM 1463 C CA . GLU A 1 197 ? 13.565 9.301 11.630 1.00 98.88 197 GLU A CA 1
ATOM 1464 C C . GLU A 1 197 ? 12.066 9.355 11.944 1.00 98.88 197 GLU A C 1
ATOM 1466 O O . GLU A 1 197 ? 11.671 9.994 12.924 1.00 98.88 197 GLU A O 1
ATOM 1471 N N . ALA A 1 198 ? 11.251 8.629 11.182 1.00 98.88 198 ALA A N 1
ATOM 1472 C CA . ALA A 1 198 ? 9.812 8.568 11.390 1.00 98.88 198 ALA A CA 1
ATOM 1473 C C . ALA A 1 198 ? 9.443 8.030 12.780 1.00 98.88 198 ALA A C 1
ATOM 1475 O O . ALA A 1 198 ? 8.585 8.602 13.461 1.00 98.88 198 ALA A O 1
ATOM 1476 N N . ALA A 1 199 ? 10.135 6.987 13.243 1.00 98.81 199 ALA A N 1
ATOM 1477 C CA . ALA A 1 199 ? 9.958 6.440 14.584 1.00 98.81 199 ALA A CA 1
ATOM 1478 C C . ALA A 1 199 ? 10.293 7.471 15.677 1.00 98.81 199 ALA A C 1
ATOM 1480 O O . ALA A 1 199 ? 9.501 7.664 16.603 1.00 98.81 199 ALA A O 1
ATOM 1481 N N . ARG A 1 200 ? 11.402 8.220 15.541 1.00 98.75 200 ARG A N 1
ATOM 1482 C CA . ARG A 1 200 ? 11.757 9.322 16.462 1.00 98.75 200 ARG A CA 1
ATOM 1483 C C . ARG A 1 200 ? 10.710 10.439 16.484 1.00 98.75 200 ARG A C 1
ATOM 1485 O O . ARG A 1 200 ? 10.533 11.083 17.514 1.00 98.75 200 ARG A O 1
ATOM 1492 N N . LYS A 1 201 ? 9.992 10.660 15.379 1.00 98.62 201 LYS A N 1
ATOM 1493 C CA . LYS A 1 201 ? 8.860 11.604 15.285 1.00 98.62 201 LYS A CA 1
ATOM 1494 C C . LYS A 1 201 ? 7.528 11.021 15.783 1.00 98.62 201 LYS A C 1
ATOM 1496 O O . LYS A 1 201 ? 6.485 11.670 15.660 1.00 98.62 201 LYS A O 1
ATOM 1501 N N . GLY A 1 202 ? 7.558 9.831 16.386 1.00 98.44 202 GLY A N 1
ATOM 1502 C CA . GLY A 1 202 ? 6.430 9.207 17.072 1.00 98.44 202 GLY A CA 1
ATOM 1503 C C . GLY A 1 202 ? 5.563 8.304 16.198 1.00 98.44 202 GLY A C 1
ATOM 1504 O O . GLY A 1 202 ? 4.519 7.858 16.678 1.00 98.44 202 GLY A O 1
ATOM 1505 N N . ALA A 1 203 ? 5.963 8.023 14.951 1.00 98.75 203 ALA A N 1
ATOM 1506 C CA . ALA A 1 203 ? 5.232 7.100 14.088 1.00 98.75 203 ALA A CA 1
ATOM 1507 C C . ALA A 1 203 ? 5.134 5.706 14.727 1.00 98.75 203 ALA A C 1
ATOM 1509 O O . ALA A 1 203 ? 6.097 5.196 15.298 1.00 98.75 203 ALA A O 1
ATOM 1510 N N . LYS A 1 204 ? 3.945 5.105 14.649 1.00 98.62 204 LYS A N 1
ATOM 1511 C CA . LYS A 1 204 ? 3.640 3.761 15.170 1.00 98.62 204 LYS A CA 1
ATOM 1512 C C . LYS A 1 204 ? 3.440 2.742 14.056 1.00 98.62 204 LYS A C 1
ATOM 1514 O O . LYS A 1 204 ? 3.697 1.559 14.262 1.00 98.62 204 LYS A O 1
ATOM 1519 N N . LEU A 1 205 ? 3.011 3.219 12.890 1.00 98.88 205 LEU A N 1
ATOM 1520 C CA . LEU A 1 205 ? 2.950 2.470 11.644 1.00 98.88 205 LEU A CA 1
ATOM 1521 C C . LEU A 1 205 ? 3.701 3.266 10.578 1.00 98.88 205 LEU A C 1
ATOM 1523 O O . LEU A 1 205 ? 3.476 4.469 10.437 1.00 98.88 205 LEU A O 1
ATOM 1527 N N . ILE A 1 206 ? 4.600 2.607 9.854 1.00 98.94 206 ILE A N 1
ATOM 1528 C CA . ILE A 1 206 ? 5.409 3.215 8.796 1.00 98.94 206 ILE A CA 1
ATOM 1529 C C . ILE A 1 206 ? 5.238 2.387 7.522 1.00 98.94 206 ILE A C 1
ATOM 1531 O O . ILE A 1 206 ? 5.249 1.160 7.599 1.00 98.94 206 ILE A O 1
ATOM 1535 N N . SER A 1 207 ? 5.089 3.034 6.365 1.00 98.94 207 SER A N 1
ATOM 1536 C CA . SER A 1 207 ? 5.083 2.359 5.062 1.00 98.94 207 SER A CA 1
ATOM 1537 C C . SER A 1 207 ? 6.207 2.856 4.165 1.00 98.94 207 SER A C 1
ATOM 1539 O O . SER A 1 207 ? 6.363 4.062 3.974 1.00 98.94 207 SER A O 1
ATOM 1541 N N . LEU A 1 208 ? 6.937 1.914 3.575 1.00 98.94 208 LEU A N 1
ATOM 1542 C CA . LEU A 1 208 ? 7.796 2.136 2.409 1.00 98.94 208 LEU A CA 1
ATOM 1543 C C . LEU A 1 208 ? 6.975 2.034 1.105 1.00 98.94 208 LEU A C 1
ATOM 1545 O O . LEU A 1 208 ? 5.826 1.575 1.155 1.00 98.94 208 LEU A O 1
ATOM 1549 N N . PRO A 1 209 ? 7.527 2.462 -0.046 1.00 98.88 209 PRO A N 1
ATOM 1550 C CA . PRO A 1 209 ? 6.835 2.394 -1.331 1.00 98.88 209 PRO A CA 1
ATOM 1551 C C . PRO A 1 209 ? 7.024 1.059 -2.070 1.00 98.88 209 PRO A C 1
ATOM 1553 O O . PRO A 1 209 ? 7.814 0.207 -1.669 1.00 98.88 209 PRO A O 1
ATOM 1556 N N . GLU A 1 210 ? 6.290 0.869 -3.169 1.00 98.75 210 GLU A N 1
ATOM 1557 C CA . GLU A 1 210 ? 6.481 -0.272 -4.081 1.00 98.75 210 GLU A CA 1
ATOM 1558 C C . GLU A 1 210 ? 7.907 -0.297 -4.648 1.00 98.75 210 GLU A C 1
ATOM 1560 O O . GLU A 1 210 ? 8.468 0.755 -4.961 1.00 98.75 210 GLU A O 1
ATOM 1565 N N . CYS A 1 211 ? 8.484 -1.496 -4.777 1.00 98.31 211 CYS A N 1
ATOM 1566 C CA . CYS A 1 211 ? 9.842 -1.736 -5.277 1.00 98.31 211 CYS A CA 1
ATOM 1567 C C . CYS A 1 211 ? 10.887 -0.799 -4.654 1.00 98.31 211 CYS A C 1
ATOM 1569 O O . CYS A 1 211 ? 11.738 -0.252 -5.344 1.00 98.31 211 CYS A O 1
ATOM 1571 N N . PHE A 1 212 ? 10.838 -0.579 -3.339 1.00 98.69 212 PHE A N 1
ATOM 1572 C CA . PHE A 1 212 ? 11.722 0.397 -2.695 1.00 98.69 212 PHE A CA 1
ATOM 1573 C C . PHE A 1 212 ? 13.210 0.012 -2.778 1.00 98.69 212 PHE A C 1
ATOM 1575 O O . PHE A 1 212 ? 14.071 0.873 -2.613 1.00 98.69 212 PHE A O 1
ATOM 1582 N N . ASN A 1 213 ? 13.524 -1.272 -2.992 1.00 98.31 213 ASN A N 1
ATOM 1583 C CA . ASN A 1 213 ? 14.891 -1.788 -3.009 1.00 98.31 213 ASN A CA 1
ATOM 1584 C C . ASN A 1 213 ? 15.531 -1.815 -4.411 1.00 98.31 213 ASN A C 1
ATOM 1586 O O . ASN A 1 213 ? 16.736 -2.063 -4.505 1.00 98.31 213 ASN A O 1
ATOM 1590 N N . CYS A 1 214 ? 14.779 -1.555 -5.487 1.00 97.50 214 CYS A N 1
ATOM 1591 C CA . CYS A 1 214 ? 15.281 -1.633 -6.860 1.00 97.50 214 CYS A CA 1
ATOM 1592 C C . CYS A 1 214 ? 14.510 -0.738 -7.846 1.00 97.50 214 CYS A C 1
ATOM 1594 O O . CYS A 1 214 ? 13.344 -0.427 -7.612 1.00 97.50 214 CYS A O 1
ATOM 1596 N N . PRO A 1 215 ? 15.098 -0.385 -9.004 1.00 96.94 215 PRO A N 1
ATOM 1597 C CA . PRO A 1 215 ? 14.351 0.253 -10.085 1.00 96.94 215 PRO A CA 1
ATOM 159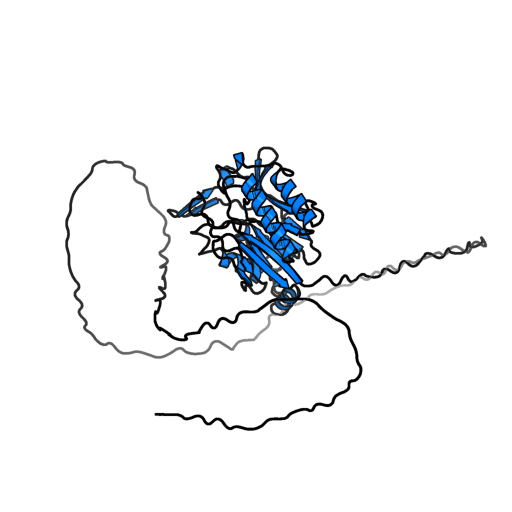8 C C . PRO A 1 215 ? 13.130 -0.583 -10.504 1.00 96.94 215 PRO A C 1
ATOM 1600 O O . PRO A 1 215 ? 13.189 -1.815 -10.530 1.00 96.94 215 PRO A O 1
ATOM 1603 N N . TYR A 1 216 ? 12.022 0.082 -10.838 1.00 94.19 216 TYR A N 1
ATOM 1604 C CA . TYR A 1 216 ? 10.794 -0.589 -11.268 1.00 94.19 216 TYR A CA 1
ATOM 1605 C C . TYR A 1 216 ? 10.830 -0.893 -12.770 1.00 94.19 216 TYR A C 1
ATOM 1607 O O . TYR A 1 216 ? 10.880 0.019 -13.595 1.00 94.19 216 TYR A O 1
ATOM 1615 N N . GLY A 1 217 ? 10.797 -2.177 -13.132 1.00 92.00 217 GLY A N 1
ATOM 1616 C CA . GLY A 1 217 ? 10.807 -2.621 -14.525 1.00 92.00 217 GLY A CA 1
ATOM 1617 C C . GLY A 1 217 ? 11.048 -4.123 -14.664 1.00 92.00 217 GLY A C 1
ATOM 1618 O O . GLY A 1 217 ? 11.777 -4.721 -13.872 1.00 92.00 217 GLY A O 1
ATOM 1619 N N . THR A 1 218 ? 10.456 -4.721 -15.699 1.00 91.31 218 THR A N 1
ATOM 1620 C CA . THR A 1 218 ? 10.516 -6.166 -15.993 1.00 91.31 218 THR A CA 1
ATOM 1621 C C . THR A 1 218 ? 11.938 -6.697 -16.142 1.00 91.31 218 THR A C 1
ATOM 1623 O O . THR A 1 218 ? 12.200 -7.833 -15.748 1.00 91.31 218 THR A O 1
ATOM 1626 N N . ASP A 1 219 ? 12.856 -5.864 -16.631 1.00 93.25 219 ASP A N 1
ATOM 1627 C CA . ASP A 1 219 ? 14.268 -6.212 -16.824 1.00 93.25 219 ASP A CA 1
ATOM 1628 C C . ASP A 1 219 ? 15.060 -6.231 -15.506 1.00 93.25 219 ASP A C 1
ATOM 1630 O O . ASP A 1 219 ? 16.090 -6.897 -15.400 1.00 93.25 219 ASP A O 1
ATOM 1634 N N . TYR A 1 220 ? 14.580 -5.525 -14.477 1.00 95.56 220 TYR A N 1
ATOM 1635 C CA . TYR A 1 220 ? 15.256 -5.439 -13.183 1.00 95.56 220 TYR A CA 1
ATOM 1636 C C . TYR A 1 220 ? 14.810 -6.541 -12.228 1.00 95.56 220 TYR A C 1
ATOM 1638 O O . TYR A 1 220 ? 15.634 -7.070 -11.482 1.00 95.56 220 TYR A O 1
ATOM 1646 N N . PHE A 1 221 ? 13.532 -6.929 -12.241 1.00 95.81 221 PHE A N 1
ATOM 1647 C CA . PHE A 1 221 ? 12.997 -7.843 -11.227 1.00 95.81 221 PHE A CA 1
ATOM 1648 C C . PHE A 1 221 ? 13.821 -9.129 -11.039 1.00 95.81 221 PHE A C 1
ATOM 1650 O O . PHE A 1 221 ? 14.147 -9.422 -9.890 1.00 95.81 221 PHE A O 1
ATOM 1657 N N . PRO A 1 222 ? 14.257 -9.860 -12.088 1.00 97.25 222 PRO A N 1
ATOM 1658 C CA . PRO A 1 222 ? 15.013 -11.100 -11.901 1.00 97.25 222 PRO A CA 1
ATOM 1659 C C . PRO A 1 222 ? 16.375 -10.896 -11.229 1.00 97.25 222 PRO A C 1
ATOM 1661 O O . PRO A 1 222 ? 16.797 -11.738 -10.439 1.00 97.25 222 PRO A O 1
ATOM 1664 N N . ALA A 1 223 ? 17.056 -9.787 -11.533 1.00 97.50 223 ALA A N 1
ATOM 1665 C CA . ALA A 1 223 ? 18.390 -9.486 -11.013 1.00 97.50 223 ALA A CA 1
ATOM 1666 C C . ALA A 1 223 ? 18.357 -8.982 -9.563 1.00 97.50 223 ALA A C 1
ATOM 1668 O O . ALA A 1 223 ? 19.301 -9.201 -8.806 1.00 97.50 223 ALA A O 1
ATOM 1669 N N . TYR A 1 224 ? 17.270 -8.315 -9.172 1.00 98.12 224 TYR A N 1
ATOM 1670 C CA . TYR A 1 224 ? 17.114 -7.755 -7.831 1.00 98.12 224 TYR A CA 1
ATOM 1671 C C . TYR A 1 224 ? 16.298 -8.650 -6.894 1.00 98.12 224 TYR A C 1
ATOM 1673 O O . TYR A 1 224 ? 16.279 -8.369 -5.693 1.00 98.12 224 TYR A O 1
ATOM 1681 N N . ALA A 1 225 ? 15.664 -9.708 -7.408 1.00 98.38 225 ALA A N 1
ATOM 1682 C CA . ALA A 1 225 ? 14.798 -10.577 -6.626 1.00 98.38 225 ALA A CA 1
ATOM 1683 C C . ALA A 1 225 ? 15.514 -11.272 -5.465 1.00 98.38 225 ALA A C 1
ATOM 1685 O O . ALA A 1 225 ? 16.657 -11.717 -5.579 1.00 98.38 225 ALA A O 1
ATOM 1686 N N . GLU A 1 226 ? 14.799 -11.415 -4.355 1.00 98.56 226 GLU A N 1
ATOM 1687 C CA . GLU A 1 226 ? 15.272 -12.099 -3.153 1.00 98.56 226 GLU A CA 1
ATOM 1688 C C . GLU A 1 226 ? 14.280 -13.172 -2.716 1.00 98.56 226 GLU A C 1
ATOM 1690 O O . GLU A 1 226 ? 13.077 -13.040 -2.919 1.00 98.56 226 GLU A O 1
ATOM 1695 N N . GLN A 1 227 ? 14.767 -14.229 -2.071 1.00 98.44 227 GLN A N 1
ATOM 1696 C CA . GLN A 1 227 ? 13.888 -15.070 -1.259 1.00 98.44 227 GLN A CA 1
ATOM 1697 C C . GLN A 1 227 ? 13.436 -14.286 -0.022 1.00 98.44 227 GLN A C 1
ATOM 1699 O O . GLN A 1 227 ? 14.145 -13.392 0.443 1.00 98.44 227 GLN A O 1
ATOM 1704 N N . ILE A 1 228 ? 12.272 -14.630 0.526 1.00 98.31 228 ILE A N 1
ATOM 1705 C CA . ILE A 1 228 ? 11.812 -14.112 1.815 1.00 98.31 228 ILE A CA 1
ATOM 1706 C C . ILE A 1 228 ? 11.820 -15.277 2.818 1.00 98.31 228 ILE A C 1
ATOM 1708 O O . ILE A 1 228 ? 11.074 -16.237 2.624 1.00 98.31 228 ILE A O 1
ATOM 1712 N N . PRO A 1 229 ? 12.632 -15.223 3.891 1.00 97.88 229 PRO A N 1
ATOM 1713 C CA . PRO A 1 229 ? 13.517 -14.123 4.281 1.00 97.88 229 PRO A CA 1
ATOM 1714 C C . PRO A 1 229 ? 14.802 -14.013 3.428 1.00 97.88 229 PRO A C 1
ATOM 1716 O O . PRO A 1 229 ? 15.325 -15.002 2.922 1.00 97.88 229 PRO A O 1
ATOM 1719 N N . GLY A 1 230 ? 15.315 -12.787 3.317 1.00 98.06 230 GLY A N 1
ATOM 1720 C CA . GLY A 1 230 ? 16.482 -12.365 2.530 1.00 98.06 230 GLY A CA 1
ATOM 1721 C C . GLY A 1 230 ? 17.026 -11.000 2.981 1.00 98.06 230 GLY A C 1
ATOM 1722 O O . GLY A 1 230 ? 16.524 -10.430 3.955 1.00 98.06 230 GLY A O 1
ATOM 1723 N N . GLU A 1 231 ? 18.043 -10.467 2.290 1.00 98.50 231 GLU A N 1
ATOM 1724 C CA . GLU A 1 231 ? 18.789 -9.247 2.668 1.00 98.50 231 GLU A CA 1
ATOM 1725 C C . GLU A 1 231 ? 17.876 -8.069 3.043 1.00 98.50 231 GLU A C 1
ATOM 1727 O O . GLU A 1 231 ? 17.999 -7.500 4.132 1.00 98.50 231 GLU A O 1
ATOM 1732 N N . SER A 1 232 ? 16.940 -7.727 2.157 1.00 98.81 232 SER A N 1
ATOM 1733 C CA . SER A 1 232 ? 16.008 -6.618 2.325 1.00 98.81 232 SER A CA 1
ATOM 1734 C C . SER A 1 232 ? 15.122 -6.853 3.548 1.00 98.81 232 SER A C 1
ATOM 1736 O O . SER A 1 232 ? 15.070 -6.028 4.458 1.00 98.81 232 SER A O 1
ATOM 1738 N N . THR A 1 233 ? 14.473 -8.017 3.627 1.00 98.81 233 THR A N 1
ATOM 1739 C CA . THR A 1 233 ? 13.562 -8.345 4.738 1.00 98.81 233 THR A CA 1
ATOM 1740 C C . THR A 1 233 ? 14.260 -8.494 6.091 1.00 98.81 233 THR A C 1
ATOM 1742 O O . THR A 1 233 ? 13.654 -8.160 7.105 1.00 98.81 233 THR A O 1
ATOM 1745 N N . HIS A 1 234 ? 15.529 -8.915 6.136 1.00 98.81 234 HIS A N 1
ATOM 1746 C CA . HIS A 1 234 ? 16.312 -8.943 7.374 1.00 98.81 234 HIS A CA 1
ATOM 1747 C C . HIS A 1 234 ? 16.529 -7.531 7.917 1.00 98.81 234 HIS A C 1
ATOM 1749 O O . HIS A 1 234 ? 16.209 -7.272 9.076 1.00 98.81 234 HIS A O 1
ATOM 1755 N N . LYS A 1 235 ? 16.972 -6.592 7.070 1.00 98.81 235 LYS A N 1
ATOM 1756 C CA . LYS A 1 235 ? 17.151 -5.190 7.481 1.00 98.81 235 LYS A CA 1
ATOM 1757 C C . LYS A 1 235 ? 15.835 -4.549 7.929 1.00 98.81 235 LYS A C 1
ATOM 1759 O O . LYS A 1 235 ? 15.829 -3.811 8.912 1.00 98.81 235 LYS A O 1
ATOM 1764 N N . LEU A 1 236 ? 14.727 -4.846 7.241 1.00 98.94 236 LEU A N 1
ATOM 1765 C CA . LEU A 1 236 ? 13.395 -4.360 7.620 1.00 98.94 236 LEU A CA 1
ATOM 1766 C C . LEU A 1 236 ? 12.929 -4.935 8.969 1.00 98.94 236 LEU A C 1
ATOM 1768 O O . LEU A 1 236 ? 12.442 -4.189 9.815 1.00 98.94 236 LEU A O 1
ATOM 1772 N N . SER A 1 237 ? 13.123 -6.236 9.193 1.00 98.94 237 SER A N 1
ATOM 1773 C CA . SER A 1 237 ? 12.853 -6.900 10.475 1.00 98.94 237 SER A CA 1
ATOM 1774 C C . SER A 1 237 ? 13.657 -6.269 11.617 1.00 98.94 237 SER A C 1
ATOM 1776 O O . SER A 1 237 ? 13.102 -5.928 12.663 1.00 98.94 237 SER A O 1
ATOM 1778 N N . GLU A 1 238 ? 14.963 -6.072 11.415 1.00 98.88 238 GLU A N 1
ATOM 1779 C CA . GLU A 1 238 ? 15.858 -5.471 12.408 1.00 98.88 238 GLU A CA 1
ATOM 1780 C C . GLU A 1 238 ? 15.441 -4.044 12.770 1.00 98.88 238 GLU A C 1
ATOM 1782 O O . GLU A 1 238 ? 15.289 -3.742 13.953 1.00 98.88 238 GLU A O 1
ATOM 1787 N N . VAL A 1 239 ? 15.198 -3.177 11.779 1.00 98.94 239 VAL A N 1
ATOM 1788 C CA . VAL A 1 239 ? 14.836 -1.776 12.049 1.00 98.94 239 VAL A CA 1
ATOM 1789 C C . VAL A 1 239 ? 13.431 -1.643 12.647 1.00 98.94 239 VAL A C 1
ATOM 1791 O O . VAL A 1 239 ? 13.212 -0.772 13.490 1.00 98.94 239 VAL A O 1
ATOM 1794 N N . ALA A 1 240 ? 12.487 -2.519 12.278 1.00 98.94 240 ALA A N 1
ATOM 1795 C CA . ALA A 1 240 ? 11.159 -2.558 12.894 1.00 98.94 240 ALA A CA 1
ATOM 1796 C C . ALA A 1 240 ? 11.249 -2.903 14.389 1.00 98.94 240 ALA A C 1
ATOM 1798 O O . ALA A 1 240 ? 10.632 -2.222 15.213 1.00 98.94 240 ALA A O 1
ATOM 1799 N N . LYS A 1 241 ? 12.082 -3.895 14.739 1.00 98.88 241 LYS A N 1
ATOM 1800 C CA . LYS A 1 241 ? 12.377 -4.275 16.127 1.00 98.88 241 LYS A CA 1
ATOM 1801 C C . LYS A 1 241 ? 13.106 -3.174 16.892 1.00 98.88 241 LYS A C 1
ATOM 1803 O O . LYS A 1 241 ? 12.728 -2.859 18.014 1.00 98.88 241 LYS A O 1
ATOM 1808 N N . GLU A 1 242 ? 14.142 -2.592 16.289 1.00 98.75 242 GLU A N 1
ATOM 1809 C CA . GLU A 1 242 ? 14.933 -1.497 16.865 1.00 98.75 242 GLU A CA 1
ATOM 1810 C C . GLU A 1 242 ? 14.038 -0.307 17.237 1.00 98.75 242 GLU A C 1
ATOM 1812 O O . GLU A 1 242 ? 14.170 0.264 18.318 1.00 98.75 242 GLU A O 1
ATOM 1817 N N . CYS A 1 243 ? 13.098 0.040 16.355 1.00 98.81 243 CYS A N 1
ATOM 1818 C CA . CYS A 1 243 ? 12.210 1.185 16.533 1.00 98.81 243 CYS A CA 1
ATOM 1819 C C . CYS A 1 243 ? 10.932 0.868 17.328 1.00 98.81 243 CYS A C 1
ATOM 1821 O O . CYS A 1 243 ? 10.238 1.797 17.743 1.00 98.81 243 CYS A O 1
ATOM 1823 N N . GLY A 1 244 ? 10.583 -0.410 17.516 1.00 98.69 244 GLY A N 1
ATOM 1824 C CA . GLY A 1 244 ? 9.331 -0.825 18.152 1.00 98.69 244 GLY A CA 1
ATOM 1825 C C . GLY A 1 244 ? 8.082 -0.385 17.377 1.00 98.69 244 GLY A C 1
ATOM 1826 O O . GLY A 1 244 ? 7.120 0.095 17.982 1.00 98.69 244 GLY A O 1
ATOM 1827 N N . ILE A 1 245 ? 8.098 -0.508 16.044 1.00 98.81 245 ILE A N 1
ATOM 1828 C CA . ILE A 1 245 ? 7.034 -0.030 15.139 1.00 98.81 245 ILE A CA 1
ATOM 1829 C C . ILE A 1 245 ? 6.456 -1.147 14.267 1.00 98.81 245 ILE A C 1
ATOM 1831 O O . ILE A 1 245 ? 7.097 -2.165 14.029 1.00 98.81 245 ILE A O 1
ATOM 1835 N N . TYR A 1 246 ? 5.245 -0.931 13.750 1.00 98.94 246 TYR A N 1
ATOM 1836 C CA . TYR A 1 246 ? 4.712 -1.727 12.645 1.00 98.94 246 TYR A CA 1
ATOM 1837 C C . TYR A 1 246 ? 5.262 -1.185 11.325 1.00 98.94 246 TYR A C 1
ATOM 1839 O O . TYR A 1 246 ? 5.105 0.003 11.033 1.00 98.94 246 TYR A O 1
ATOM 1847 N N . LEU A 1 247 ? 5.887 -2.043 10.522 1.00 98.94 247 LEU A N 1
ATOM 1848 C CA . LEU A 1 247 ? 6.505 -1.662 9.255 1.00 98.94 247 LEU A CA 1
ATOM 1849 C C . LEU A 1 247 ? 5.827 -2.375 8.092 1.00 98.94 247 LEU A C 1
ATOM 1851 O O . LEU A 1 247 ? 5.993 -3.580 7.926 1.00 98.94 247 LEU A O 1
ATOM 1855 N N . VAL A 1 248 ? 5.114 -1.624 7.258 1.00 98.94 248 VAL A N 1
ATOM 1856 C CA . VAL A 1 248 ? 4.716 -2.068 5.922 1.00 98.94 248 VAL A CA 1
ATOM 1857 C C . VAL A 1 248 ? 5.925 -1.873 5.014 1.00 98.94 248 VAL A C 1
ATOM 1859 O O . VAL A 1 248 ? 6.276 -0.750 4.653 1.00 98.94 248 VAL A O 1
ATOM 1862 N N . GLY A 1 249 ? 6.603 -2.970 4.681 1.00 98.81 249 GLY A N 1
ATOM 1863 C CA . GLY A 1 249 ? 7.891 -2.986 3.987 1.00 98.81 249 GLY A CA 1
ATOM 1864 C C . GLY A 1 249 ? 7.847 -2.593 2.512 1.00 98.81 249 GLY A C 1
ATOM 1865 O O . GLY A 1 249 ? 8.711 -3.030 1.758 1.00 98.81 249 GLY A O 1
ATOM 1866 N N . GLY A 1 250 ? 6.852 -1.810 2.086 1.00 98.75 250 GLY A N 1
ATOM 1867 C CA . GLY A 1 250 ? 6.683 -1.445 0.688 1.00 98.75 250 GLY A CA 1
ATOM 1868 C C . GLY A 1 250 ? 6.483 -2.689 -0.158 1.00 98.75 250 GLY A C 1
ATOM 1869 O O . GLY A 1 250 ? 5.697 -3.551 0.218 1.00 98.75 250 GLY A O 1
ATOM 1870 N N . SER A 1 251 ? 7.224 -2.826 -1.251 1.00 98.88 251 SER A N 1
ATOM 1871 C CA . SER A 1 251 ? 7.404 -4.139 -1.871 1.00 98.88 251 SER A CA 1
ATOM 1872 C C . SER A 1 251 ? 8.807 -4.348 -2.428 1.00 98.88 251 SER A C 1
ATOM 1874 O O . SER A 1 251 ? 9.549 -3.389 -2.655 1.00 98.88 251 SER A O 1
ATOM 1876 N N . ILE A 1 252 ? 9.160 -5.614 -2.641 1.00 98.88 252 ILE A N 1
ATOM 1877 C CA . ILE A 1 252 ? 10.378 -6.052 -3.328 1.00 98.88 252 ILE A CA 1
ATOM 1878 C C . ILE A 1 252 ? 10.025 -7.124 -4.368 1.00 98.88 252 ILE A C 1
ATOM 1880 O O . ILE A 1 252 ? 9.020 -7.821 -4.194 1.00 98.88 252 ILE A O 1
ATOM 1884 N N . PRO A 1 253 ? 10.840 -7.308 -5.422 1.00 98.62 253 PRO A N 1
ATOM 1885 C CA . PRO A 1 253 ? 10.778 -8.526 -6.212 1.00 98.62 253 PRO A CA 1
ATOM 1886 C C . PRO A 1 253 ? 11.163 -9.720 -5.324 1.00 98.62 253 PRO A C 1
ATOM 1888 O O . PRO A 1 253 ? 12.266 -9.793 -4.783 1.00 98.62 253 PRO A O 1
ATOM 1891 N N . GLU A 1 254 ? 10.237 -10.652 -5.145 1.00 98.75 254 GLU A N 1
ATOM 1892 C CA . GLU A 1 254 ? 10.440 -11.907 -4.426 1.00 98.75 254 GLU A CA 1
ATOM 1893 C C . GLU A 1 254 ? 10.693 -13.031 -5.428 1.00 98.75 254 GLU A C 1
ATOM 1895 O O . GLU A 1 254 ? 10.022 -13.104 -6.453 1.00 98.75 254 GLU A O 1
ATOM 1900 N N . LYS A 1 255 ? 11.612 -13.944 -5.113 1.00 98.50 255 LYS A N 1
ATOM 1901 C CA . LYS A 1 255 ? 11.795 -15.209 -5.822 1.00 98.50 255 LYS A CA 1
ATOM 1902 C C . LYS A 1 255 ? 11.332 -16.366 -4.948 1.00 98.50 255 LYS A C 1
ATOM 1904 O O . LYS A 1 255 ? 11.925 -16.620 -3.903 1.00 98.50 255 LYS A O 1
ATOM 1909 N N . ASP A 1 256 ? 10.346 -17.118 -5.423 1.00 98.19 256 ASP A N 1
ATOM 1910 C CA . ASP A 1 256 ? 9.830 -18.304 -4.739 1.00 98.19 256 ASP A CA 1
ATOM 1911 C C . ASP A 1 256 ? 9.440 -19.393 -5.746 1.00 98.19 256 ASP A C 1
ATOM 1913 O O . ASP A 1 256 ? 8.809 -19.115 -6.762 1.00 98.19 256 ASP A O 1
ATOM 1917 N N . ALA A 1 257 ? 9.858 -20.633 -5.483 1.00 95.50 257 ALA A N 1
ATOM 1918 C CA . ALA A 1 257 ? 9.568 -21.812 -6.307 1.00 95.50 257 ALA A CA 1
ATOM 1919 C C . ALA A 1 257 ? 9.760 -21.614 -7.832 1.00 95.50 257 ALA A C 1
ATOM 1921 O O . ALA A 1 257 ? 8.982 -22.109 -8.646 1.00 95.50 257 ALA A O 1
ATOM 1922 N N . GLY A 1 258 ? 10.800 -20.871 -8.232 1.00 94.19 258 GLY A N 1
ATOM 1923 C CA . GLY A 1 258 ? 11.102 -20.588 -9.643 1.00 94.19 258 GLY A CA 1
ATOM 1924 C C . GLY A 1 258 ? 10.242 -19.491 -10.284 1.00 94.19 258 GLY A C 1
ATOM 1925 O O . GLY A 1 258 ? 10.441 -19.187 -11.456 1.00 94.19 258 GLY A O 1
ATOM 1926 N N . LYS A 1 259 ? 9.334 -18.874 -9.526 1.00 97.88 259 LYS A N 1
ATOM 1927 C CA . LYS A 1 259 ? 8.521 -17.723 -9.926 1.00 97.88 259 LYS A CA 1
ATOM 1928 C C . LYS A 1 259 ? 9.031 -16.448 -9.265 1.00 97.88 259 LYS A C 1
ATOM 1930 O O . LYS A 1 259 ? 9.730 -16.492 -8.250 1.00 97.88 259 LYS A O 1
ATOM 1935 N N . LEU A 1 260 ? 8.668 -15.318 -9.861 1.00 98.56 260 LEU A N 1
ATOM 1936 C CA . LEU A 1 260 ? 8.916 -13.994 -9.307 1.00 98.56 260 LEU A CA 1
ATOM 1937 C C . LEU A 1 260 ? 7.594 -13.344 -8.912 1.00 98.56 260 LEU A C 1
ATOM 1939 O O . LEU A 1 260 ? 6.607 -13.506 -9.620 1.00 98.56 260 LEU A O 1
ATOM 1943 N N . TYR A 1 261 ? 7.576 -12.595 -7.818 1.00 98.81 261 TYR A N 1
ATOM 1944 C CA . TYR A 1 261 ? 6.393 -11.894 -7.319 1.00 98.81 261 TYR A CA 1
ATOM 1945 C C . TYR A 1 261 ? 6.748 -10.457 -6.934 1.00 98.81 261 TYR A C 1
ATOM 1947 O O . TYR A 1 261 ? 7.895 -10.162 -6.611 1.00 98.81 261 TYR A O 1
ATOM 1955 N N . ASN A 1 262 ? 5.767 -9.556 -6.949 1.00 98.75 262 ASN A N 1
ATOM 1956 C CA . ASN A 1 262 ? 5.884 -8.233 -6.334 1.00 98.75 262 ASN A CA 1
ATOM 1957 C C . ASN A 1 262 ? 5.303 -8.331 -4.917 1.00 98.75 262 ASN A C 1
ATOM 1959 O O . ASN A 1 262 ? 4.086 -8.465 -4.768 1.00 98.75 262 ASN A O 1
ATOM 1963 N N . THR A 1 263 ? 6.160 -8.336 -3.891 1.00 98.94 263 THR A N 1
ATOM 1964 C CA . THR A 1 263 ? 5.766 -8.778 -2.544 1.00 98.94 263 THR A CA 1
ATOM 1965 C C . THR A 1 263 ? 5.999 -7.719 -1.483 1.00 98.94 263 THR A C 1
ATOM 1967 O O . THR A 1 263 ? 7.119 -7.261 -1.266 1.00 98.94 263 THR A O 1
ATOM 1970 N N . CYS A 1 264 ? 4.931 -7.380 -0.765 1.00 98.94 264 CYS A N 1
ATOM 1971 C CA . CYS A 1 264 ? 4.938 -6.563 0.439 1.00 98.94 264 CYS A CA 1
ATOM 1972 C C . CYS A 1 264 ? 5.059 -7.449 1.680 1.00 98.94 264 CYS A C 1
ATOM 1974 O O . CYS A 1 264 ? 4.165 -8.243 1.968 1.00 98.94 264 CYS A O 1
ATOM 1976 N N . ALA A 1 265 ? 6.129 -7.282 2.455 1.00 98.88 265 ALA A N 1
ATOM 1977 C CA . ALA A 1 265 ? 6.313 -7.937 3.748 1.00 98.88 265 ALA A CA 1
ATOM 1978 C C . ALA A 1 265 ? 6.019 -6.954 4.890 1.00 98.88 265 ALA A C 1
ATOM 1980 O O . ALA A 1 265 ? 6.519 -5.829 4.881 1.00 98.88 265 ALA A O 1
ATOM 1981 N N . VAL A 1 266 ? 5.223 -7.369 5.879 1.00 98.94 266 VAL A N 1
ATOM 1982 C CA . VAL A 1 266 ? 4.904 -6.542 7.053 1.00 98.94 266 VAL A CA 1
ATOM 1983 C C . VAL A 1 266 ? 5.581 -7.088 8.298 1.00 98.94 266 VAL A C 1
ATOM 1985 O O . VAL A 1 266 ? 5.430 -8.266 8.611 1.00 98.94 266 VAL A O 1
ATOM 1988 N N . PHE A 1 267 ? 6.257 -6.220 9.046 1.00 98.94 267 PHE A N 1
ATOM 1989 C CA . PHE A 1 267 ? 6.958 -6.573 10.279 1.00 98.94 267 PHE A CA 1
ATOM 1990 C C . PHE A 1 267 ? 6.304 -5.925 11.498 1.00 98.94 267 PHE A C 1
ATOM 1992 O O . PHE A 1 267 ? 5.868 -4.772 11.452 1.00 98.94 267 PHE A O 1
ATOM 1999 N N . GLY A 1 268 ? 6.222 -6.684 12.586 1.00 98.81 268 GLY A N 1
ATOM 2000 C CA . GLY A 1 268 ? 5.753 -6.210 13.881 1.00 98.81 268 GLY A CA 1
ATOM 2001 C C . GLY A 1 268 ? 6.844 -5.486 14.676 1.00 98.81 268 GLY A C 1
ATOM 2002 O O . GLY A 1 268 ? 8.019 -5.529 14.307 1.00 98.81 268 GLY A O 1
ATOM 2003 N N . PRO A 1 269 ? 6.475 -4.875 15.817 1.00 98.75 269 PRO A N 1
ATOM 2004 C CA . PRO A 1 269 ? 7.401 -4.125 16.672 1.00 98.75 269 PRO A CA 1
ATOM 2005 C C . PRO A 1 269 ? 8.474 -4.994 17.343 1.00 98.75 269 PRO A C 1
ATOM 2007 O O . PRO A 1 269 ? 9.410 -4.468 17.932 1.00 98.75 269 PRO A O 1
ATOM 2010 N N . ASP A 1 270 ? 8.350 -6.319 17.280 1.00 98.62 270 ASP A N 1
ATOM 2011 C CA . ASP A 1 270 ? 9.350 -7.287 17.733 1.00 98.62 270 ASP A CA 1
ATOM 2012 C C . ASP A 1 270 ? 10.244 -7.813 16.590 1.00 98.62 270 ASP A C 1
ATOM 2014 O O . ASP A 1 270 ? 11.110 -8.660 16.823 1.00 98.62 270 ASP A O 1
ATOM 2018 N N . GLY A 1 271 ? 10.049 -7.305 15.368 1.00 98.62 271 GLY A N 1
ATOM 2019 C CA . GLY A 1 271 ? 10.737 -7.717 14.144 1.00 98.62 271 GLY A CA 1
ATOM 2020 C C . GLY A 1 271 ? 10.117 -8.928 13.448 1.00 98.62 271 GLY A C 1
ATOM 2021 O O . GLY A 1 271 ? 10.582 -9.324 12.384 1.00 98.62 271 GLY A O 1
ATOM 2022 N N . ARG A 1 272 ? 9.061 -9.543 13.995 1.00 98.69 272 ARG A N 1
ATOM 2023 C CA . ARG A 1 272 ? 8.458 -10.722 13.360 1.00 98.69 272 ARG A CA 1
ATOM 2024 C C . ARG A 1 272 ? 7.734 -10.344 12.076 1.00 98.69 272 ARG A C 1
ATOM 2026 O O . ARG A 1 272 ? 6.973 -9.379 12.051 1.00 98.69 272 ARG A O 1
ATOM 2033 N N . LEU A 1 273 ? 7.904 -11.160 11.039 1.00 98.81 273 LEU A N 1
ATOM 2034 C CA . LEU A 1 273 ? 7.072 -11.109 9.839 1.00 98.81 273 LEU A CA 1
ATOM 2035 C C . LEU A 1 273 ? 5.624 -11.468 10.217 1.00 98.81 273 LEU A C 1
ATOM 2037 O O . LEU A 1 273 ? 5.361 -12.579 10.677 1.00 98.81 273 LEU A O 1
ATOM 2041 N N . LEU A 1 274 ? 4.703 -10.518 10.060 1.00 98.81 274 LEU A N 1
ATOM 2042 C CA . LEU A 1 274 ? 3.284 -10.671 10.394 1.00 98.81 274 LEU A CA 1
ATOM 2043 C C . LEU A 1 274 ? 2.486 -11.251 9.228 1.00 98.81 274 LEU A C 1
ATOM 2045 O O . LEU A 1 274 ? 1.625 -12.102 9.431 1.00 98.81 274 LEU A O 1
ATOM 2049 N N . VAL A 1 275 ? 2.749 -10.759 8.017 1.00 98.75 275 VAL A N 1
ATOM 2050 C CA . VAL A 1 275 ? 2.060 -11.169 6.791 1.00 98.75 275 VAL A CA 1
ATOM 2051 C C . VAL A 1 275 ? 2.895 -10.789 5.570 1.00 98.75 275 VAL A C 1
ATOM 2053 O O . VAL A 1 275 ? 3.642 -9.805 5.599 1.00 98.75 275 VAL A O 1
ATOM 2056 N N . THR A 1 276 ? 2.741 -11.547 4.489 1.00 98.56 276 THR A N 1
ATOM 2057 C CA . THR A 1 276 ? 3.182 -11.167 3.146 1.00 98.56 276 THR A CA 1
ATOM 2058 C C . THR A 1 276 ? 1.970 -10.946 2.244 1.00 98.56 276 THR A C 1
ATOM 2060 O O . THR A 1 276 ? 0.929 -11.593 2.376 1.00 98.56 276 THR A O 1
ATOM 2063 N N . HIS A 1 277 ? 2.086 -9.987 1.336 1.00 98.75 277 HIS A N 1
ATOM 2064 C CA . HIS A 1 277 ? 1.101 -9.707 0.308 1.00 98.75 277 HIS A CA 1
ATOM 2065 C C . HIS A 1 277 ? 1.797 -9.697 -1.044 1.00 98.75 277 HIS A C 1
ATOM 2067 O O . HIS A 1 277 ? 2.579 -8.792 -1.332 1.00 98.75 277 HIS A O 1
ATOM 2073 N N . ARG A 1 278 ? 1.529 -10.717 -1.855 1.00 98.81 278 ARG A N 1
ATOM 2074 C CA . ARG A 1 278 ? 1.923 -10.750 -3.263 1.00 98.81 278 ARG A CA 1
ATOM 2075 C C . ARG A 1 278 ? 0.867 -9.988 -4.056 1.00 98.81 278 ARG A C 1
ATOM 2077 O O . ARG A 1 278 ? -0.316 -10.281 -3.901 1.00 98.81 278 ARG A O 1
ATOM 2084 N N . LYS A 1 279 ? 1.293 -9.030 -4.881 1.00 98.75 279 LYS A N 1
ATOM 2085 C CA . LYS A 1 279 ? 0.419 -8.209 -5.731 1.00 98.75 279 LYS A CA 1
ATOM 2086 C C . LYS A 1 279 ? -0.535 -9.106 -6.513 1.00 98.75 279 LYS A C 1
ATOM 2088 O O . LYS A 1 279 ? -0.086 -9.981 -7.255 1.00 98.75 279 LYS A O 1
ATOM 2093 N N . ILE A 1 280 ? -1.835 -8.916 -6.314 1.00 98.50 280 ILE A N 1
ATOM 2094 C CA . ILE A 1 280 ? -2.859 -9.789 -6.906 1.00 98.50 280 ILE A CA 1
ATOM 2095 C C . ILE A 1 280 ? -3.060 -9.401 -8.370 1.00 98.50 280 ILE A C 1
ATOM 2097 O O . ILE A 1 280 ? -3.059 -10.255 -9.255 1.00 98.50 280 ILE A O 1
ATOM 2101 N N . HIS A 1 281 ? -3.185 -8.101 -8.634 1.00 98.56 281 HIS A N 1
ATOM 2102 C CA . HIS A 1 281 ? -3.446 -7.582 -9.969 1.00 98.56 281 HIS A CA 1
ATOM 2103 C C . HIS A 1 281 ? -2.165 -7.002 -10.570 1.00 98.56 281 HIS A C 1
ATOM 2105 O O . HIS A 1 281 ? -1.733 -5.900 -10.223 1.00 98.56 281 HIS A O 1
ATOM 2111 N N . LEU A 1 282 ? -1.557 -7.755 -11.487 1.00 97.25 282 LEU A N 1
ATOM 2112 C CA . LEU A 1 282 ? -0.357 -7.327 -12.202 1.00 97.25 282 LEU A CA 1
ATOM 2113 C C . LEU A 1 282 ? -0.653 -6.148 -13.140 1.00 97.25 282 LEU A C 1
ATOM 2115 O O . LEU A 1 282 ? -1.742 -6.032 -13.708 1.00 97.25 282 LEU A O 1
ATOM 2119 N N . PHE A 1 283 ? 0.320 -5.249 -13.276 1.00 93.06 283 PHE A N 1
ATOM 2120 C CA . PHE A 1 283 ? 0.198 -4.025 -14.059 1.00 93.06 283 PHE A CA 1
ATOM 2121 C C . PHE A 1 283 ? 0.396 -4.279 -15.555 1.00 93.06 283 PHE A C 1
ATOM 2123 O O . PHE A 1 283 ? 1.449 -3.985 -16.115 1.00 93.06 283 PHE A O 1
ATOM 2130 N N . ASP A 1 284 ? -0.644 -4.791 -16.203 1.00 93.00 284 ASP A N 1
ATOM 2131 C CA . ASP A 1 284 ? -0.672 -4.991 -17.649 1.00 93.00 284 ASP A CA 1
ATOM 2132 C C . ASP A 1 284 ? -1.532 -3.906 -18.300 1.00 93.00 284 ASP A C 1
ATOM 2134 O O . ASP A 1 284 ? -2.764 -3.955 -18.274 1.00 93.00 284 ASP A O 1
ATOM 2138 N N . ILE A 1 285 ? -0.887 -2.883 -18.864 1.00 88.44 285 ILE A N 1
ATOM 2139 C CA . ILE A 1 285 ? -1.567 -1.782 -19.549 1.00 88.44 285 ILE A CA 1
ATOM 2140 C C . ILE A 1 285 ? -0.929 -1.459 -20.894 1.00 88.44 285 ILE A C 1
ATOM 2142 O O . ILE A 1 285 ? 0.282 -1.549 -21.088 1.00 88.44 285 ILE A O 1
ATOM 2146 N N . ASN A 1 286 ? -1.766 -0.977 -21.806 1.00 90.88 286 ASN A N 1
ATOM 2147 C CA . ASN A 1 286 ? -1.348 -0.389 -23.066 1.00 90.88 286 ASN A CA 1
ATOM 2148 C C . ASN A 1 286 ? -2.173 0.880 -23.304 1.00 90.88 286 ASN A C 1
ATOM 2150 O O . ASN A 1 286 ? -3.355 0.811 -23.636 1.00 90.88 286 ASN A O 1
ATOM 2154 N N . VAL A 1 287 ? -1.557 2.039 -23.078 1.00 85.19 287 VAL A N 1
ATOM 2155 C CA . VAL A 1 287 ? -2.097 3.353 -23.431 1.00 85.19 287 VAL A CA 1
ATOM 2156 C C . VAL A 1 287 ? -1.328 3.833 -24.664 1.00 85.19 287 VAL A C 1
ATOM 2158 O O . VAL A 1 287 ? -0.182 4.280 -24.514 1.00 85.19 287 VAL A O 1
ATOM 2161 N N . PRO A 1 288 ? -1.925 3.745 -25.870 1.00 84.38 288 PRO A N 1
ATOM 2162 C CA . PRO A 1 288 ? -1.242 4.056 -27.120 1.00 84.38 288 PRO A CA 1
ATOM 2163 C C . PRO A 1 288 ? -0.556 5.425 -27.090 1.00 84.38 288 PRO A C 1
ATOM 2165 O O . PRO A 1 288 ? -1.153 6.425 -26.689 1.00 84.38 288 PRO A O 1
ATOM 2168 N N . GLY A 1 289 ? 0.719 5.454 -27.485 1.00 84.38 289 GLY A N 1
ATOM 2169 C CA . GLY A 1 289 ? 1.532 6.673 -27.538 1.00 84.38 289 GLY A CA 1
ATOM 2170 C C . GLY A 1 289 ? 1.937 7.267 -26.182 1.00 84.38 289 GLY A C 1
ATOM 2171 O O . GLY A 1 289 ? 2.546 8.332 -26.169 1.00 84.38 289 GLY A O 1
ATOM 2172 N N . LYS A 1 290 ? 1.613 6.623 -25.049 1.00 84.25 290 LYS A N 1
ATOM 2173 C CA . LYS A 1 290 ? 1.964 7.123 -23.706 1.00 84.25 290 LYS A CA 1
ATOM 2174 C C . LYS A 1 290 ? 2.742 6.115 -22.872 1.00 84.25 290 LYS A C 1
ATOM 2176 O O . LYS A 1 290 ? 3.866 6.395 -22.476 1.00 84.25 290 LYS A O 1
ATOM 2181 N N . ILE A 1 291 ? 2.145 4.962 -22.569 1.00 81.50 291 ILE A N 1
ATOM 2182 C CA . ILE A 1 291 ? 2.772 3.953 -21.710 1.00 81.50 291 ILE A CA 1
ATOM 2183 C C . ILE A 1 291 ? 2.268 2.557 -22.065 1.00 81.50 291 ILE A C 1
ATOM 2185 O O . ILE A 1 291 ? 1.066 2.317 -22.137 1.00 81.50 291 ILE A O 1
ATOM 2189 N N . THR A 1 292 ? 3.199 1.631 -22.260 1.00 87.50 292 THR A N 1
ATOM 2190 C CA . THR A 1 292 ? 2.932 0.192 -22.304 1.00 87.50 292 THR A CA 1
ATOM 2191 C C . THR A 1 292 ? 3.781 -0.456 -21.226 1.00 87.50 292 THR A C 1
ATOM 2193 O O . THR A 1 292 ? 4.973 -0.174 -21.133 1.00 87.50 292 THR A O 1
ATOM 2196 N N . PHE A 1 293 ? 3.164 -1.281 -20.391 1.00 88.44 293 PHE A N 1
ATOM 2197 C CA . PHE A 1 293 ? 3.854 -2.040 -19.355 1.00 88.44 293 PHE A CA 1
ATOM 2198 C C . PHE A 1 293 ? 3.139 -3.377 -19.194 1.00 88.44 293 PHE A C 1
ATOM 2200 O O . PHE A 1 293 ? 1.910 -3.400 -19.165 1.00 88.44 293 PHE A O 1
ATOM 2207 N N . GLN A 1 294 ? 3.893 -4.471 -19.124 1.00 93.25 294 GLN A N 1
ATOM 2208 C CA . GLN A 1 294 ? 3.339 -5.812 -18.960 1.00 93.25 294 GLN A CA 1
ATOM 2209 C C . GLN A 1 294 ? 4.110 -6.550 -17.865 1.00 93.25 294 GLN A C 1
ATOM 2211 O O . GLN A 1 294 ? 5.068 -7.276 -18.128 1.00 93.25 294 GLN A O 1
ATOM 2216 N N . GLU A 1 295 ? 3.709 -6.318 -16.616 1.00 89.44 295 GLU A N 1
ATOM 2217 C CA . GLU A 1 295 ? 4.346 -6.902 -15.432 1.00 89.44 295 GLU A CA 1
ATOM 2218 C C . GLU A 1 295 ? 4.283 -8.443 -15.460 1.00 89.44 295 GLU A C 1
ATOM 2220 O O . GLU A 1 295 ? 5.223 -9.108 -15.017 1.00 89.44 295 GLU A O 1
ATOM 2225 N N . SER A 1 296 ? 3.229 -9.011 -16.063 1.00 94.00 296 SER A N 1
ATOM 2226 C CA . SER A 1 296 ? 3.023 -10.462 -16.199 1.00 94.00 296 SER A CA 1
ATOM 2227 C C . SER A 1 296 ? 4.017 -11.190 -17.105 1.00 94.00 296 SER A C 1
ATOM 2229 O O . SER A 1 296 ? 4.076 -12.419 -17.067 1.00 94.00 296 SER A O 1
ATOM 2231 N N . GLN A 1 297 ? 4.835 -10.475 -17.889 1.00 92.69 297 GLN A N 1
ATOM 2232 C CA . GLN A 1 297 ? 5.923 -11.107 -18.649 1.00 92.69 297 GLN A CA 1
ATOM 2233 C C . GLN A 1 297 ? 6.997 -11.701 -17.730 1.00 92.69 297 GLN A C 1
ATOM 2235 O O . GLN A 1 297 ? 7.653 -12.674 -18.099 1.00 92.69 297 GLN A O 1
ATOM 2240 N N . THR A 1 298 ? 7.162 -11.125 -16.536 1.00 94.50 298 THR A N 1
ATOM 2241 C CA . THR A 1 298 ? 8.222 -11.500 -15.595 1.00 94.50 298 THR A CA 1
ATOM 2242 C C . THR A 1 298 ? 7.669 -11.958 -14.248 1.00 94.50 298 THR A C 1
ATOM 2244 O O . THR A 1 298 ? 8.225 -12.877 -13.644 1.00 94.50 298 THR A O 1
ATOM 2247 N N . LEU A 1 299 ? 6.600 -11.328 -13.752 1.00 97.62 299 LEU A N 1
ATOM 2248 C CA . LEU A 1 299 ? 6.037 -11.606 -12.431 1.00 97.62 299 LEU A CA 1
ATOM 2249 C C . LEU A 1 299 ? 4.807 -12.515 -12.504 1.00 97.62 299 LEU A C 1
ATOM 2251 O O . LEU A 1 299 ? 4.064 -12.538 -13.478 1.00 97.62 299 LEU A O 1
ATOM 2255 N N . SER A 1 300 ? 4.581 -13.253 -11.424 1.00 98.38 300 SER A N 1
ATOM 2256 C CA . SER A 1 300 ? 3.392 -14.054 -11.157 1.00 98.38 300 SER A CA 1
ATOM 2257 C C . SER A 1 300 ? 2.469 -13.316 -10.179 1.00 98.38 300 SER A C 1
ATOM 2259 O O . SER A 1 300 ? 2.964 -12.633 -9.278 1.00 98.38 300 SER A O 1
ATOM 2261 N N . PRO A 1 301 ? 1.138 -13.447 -10.321 1.00 98.25 301 PRO A N 1
ATOM 2262 C CA . PRO A 1 301 ? 0.191 -12.826 -9.403 1.00 98.25 301 PRO A CA 1
ATOM 2263 C C . PRO A 1 301 ? 0.165 -13.551 -8.053 1.00 98.25 301 PRO A C 1
ATOM 2265 O O . PRO A 1 301 ? 0.400 -1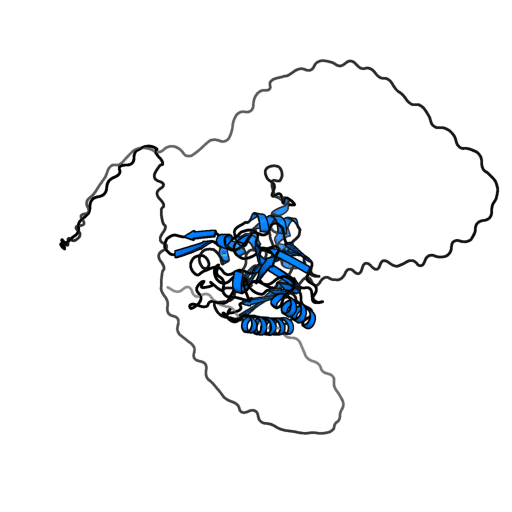4.760 -7.969 1.00 98.25 301 PRO A O 1
ATOM 2268 N N . GLY A 1 302 ? -0.152 -12.805 -6.998 1.00 98.06 302 GLY A N 1
ATOM 2269 C CA . GLY A 1 302 ? -0.584 -13.360 -5.720 1.00 98.06 302 GLY A CA 1
ATOM 2270 C C . GLY A 1 302 ? -2.005 -13.920 -5.783 1.00 98.06 302 GLY A C 1
ATOM 2271 O O . GLY A 1 302 ? -2.789 -13.582 -6.667 1.00 98.06 302 GLY A O 1
ATOM 2272 N N . ASP A 1 303 ? -2.342 -14.765 -4.816 1.00 97.31 303 ASP A N 1
ATOM 2273 C CA . ASP A 1 303 ? -3.609 -15.503 -4.752 1.00 97.31 303 ASP A CA 1
ATOM 2274 C C . ASP A 1 303 ? -4.375 -15.285 -3.438 1.00 97.31 303 ASP A C 1
ATOM 2276 O O . ASP A 1 303 ? -5.423 -15.885 -3.223 1.00 97.31 303 ASP A O 1
ATOM 2280 N N . SER A 1 304 ? -3.895 -14.417 -2.546 1.00 97.62 304 SER A N 1
ATOM 2281 C CA . SER A 1 304 ? -4.434 -14.288 -1.192 1.00 97.62 304 SER A CA 1
ATOM 2282 C C . SER A 1 304 ? -4.660 -12.842 -0.761 1.00 97.62 304 SER A C 1
ATOM 2284 O O . SER A 1 304 ? -3.922 -11.916 -1.091 1.00 97.62 304 SER A O 1
ATOM 2286 N N . PHE A 1 305 ? -5.712 -12.658 0.034 1.00 98.12 305 PHE A N 1
ATOM 2287 C CA . PHE A 1 305 ? -5.988 -11.414 0.742 1.00 98.12 305 PHE A CA 1
ATOM 2288 C C . PHE A 1 305 ? -5.076 -11.290 1.965 1.00 98.12 305 PHE A C 1
ATOM 2290 O O . PHE A 1 305 ? -4.978 -12.234 2.750 1.00 98.12 305 PHE A O 1
ATOM 2297 N N . SER A 1 306 ? -4.526 -10.101 2.205 1.00 98.50 306 SER A N 1
ATOM 2298 C CA . SER A 1 306 ? -3.541 -9.889 3.269 1.00 98.50 306 SER A CA 1
ATOM 2299 C C . SER A 1 306 ? -3.974 -8.783 4.228 1.00 98.50 306 SER A C 1
ATOM 2301 O O . SER A 1 306 ? -4.167 -7.628 3.846 1.00 98.50 306 SER A O 1
ATOM 2303 N N . THR A 1 307 ? -4.107 -9.142 5.505 1.00 98.81 307 THR A N 1
ATOM 2304 C CA . THR A 1 307 ? -4.417 -8.212 6.598 1.00 98.81 307 THR A CA 1
ATOM 2305 C C . THR A 1 307 ? -3.535 -8.494 7.802 1.00 98.81 307 THR A C 1
ATOM 2307 O O . THR A 1 307 ? -3.176 -9.646 8.034 1.00 98.81 307 THR A O 1
ATOM 2310 N N . PHE A 1 308 ? -3.268 -7.478 8.617 1.00 98.81 308 PHE A N 1
ATOM 2311 C CA . PHE A 1 308 ? -2.634 -7.646 9.923 1.00 98.81 308 PHE A CA 1
ATOM 2312 C C . PHE A 1 308 ? -3.316 -6.770 10.975 1.00 98.81 308 PHE A C 1
ATOM 2314 O O . PHE A 1 308 ? -3.930 -5.748 10.656 1.00 98.81 308 PHE A O 1
ATOM 2321 N N . ASP A 1 309 ? -3.218 -7.190 12.232 1.00 98.56 309 ASP A N 1
ATOM 2322 C CA . ASP A 1 309 ? -3.794 -6.480 13.367 1.00 98.56 309 ASP A CA 1
ATOM 2323 C C . ASP A 1 309 ? -2.722 -5.646 14.084 1.00 98.56 309 ASP A C 1
ATOM 2325 O O . ASP A 1 309 ? -1.575 -6.062 14.249 1.00 98.56 309 ASP A O 1
ATOM 2329 N N . THR A 1 310 ? -3.114 -4.452 14.520 1.00 98.31 310 THR A N 1
ATOM 2330 C CA . THR A 1 310 ? -2.337 -3.575 15.408 1.00 98.31 310 THR A CA 1
ATOM 2331 C C . THR A 1 310 ? -3.141 -3.328 16.690 1.00 98.31 310 THR A C 1
ATOM 2333 O O . THR A 1 310 ? -4.344 -3.601 16.710 1.00 98.31 310 THR A O 1
ATOM 2336 N N . PRO A 1 311 ? -2.561 -2.724 17.747 1.00 97.75 311 PRO A N 1
ATOM 2337 C CA . PRO A 1 311 ? -3.324 -2.306 18.921 1.00 97.75 311 PRO A CA 1
ATOM 2338 C C . PRO A 1 311 ? -4.384 -1.234 18.614 1.00 97.75 311 PRO A C 1
ATOM 2340 O O . PRO A 1 311 ? -5.159 -0.880 19.489 1.00 97.75 311 PRO A O 1
ATOM 2343 N N . TYR A 1 312 ? -4.416 -0.674 17.403 1.00 97.06 312 TYR A N 1
ATOM 2344 C CA . TYR A 1 312 ? -5.353 0.387 17.029 1.00 97.06 312 TYR A CA 1
ATOM 2345 C C . TYR A 1 312 ? -6.479 -0.165 16.155 1.00 97.06 312 TYR A C 1
ATOM 2347 O O . TYR A 1 312 ? -7.667 0.025 16.424 1.00 97.06 312 TYR A O 1
ATOM 2355 N N . CYS A 1 313 ? -6.105 -0.851 15.075 1.00 98.25 313 CYS A N 1
ATOM 2356 C CA . CYS A 1 313 ? -7.042 -1.397 14.108 1.00 98.25 313 CYS A CA 1
ATOM 2357 C C . CYS A 1 313 ? -6.432 -2.495 13.235 1.00 98.25 313 CYS A C 1
ATOM 2359 O O . CYS A 1 313 ? -5.211 -2.667 13.182 1.00 98.25 313 CYS A O 1
ATOM 2361 N N . ARG A 1 314 ? -7.308 -3.193 12.508 1.00 98.75 314 ARG A N 1
ATOM 2362 C CA . ARG A 1 314 ? -6.928 -4.061 11.400 1.00 98.75 314 ARG A CA 1
ATOM 2363 C C . ARG A 1 314 ? -6.586 -3.239 10.162 1.00 98.75 314 ARG A C 1
ATOM 2365 O O . ARG A 1 314 ? -7.339 -2.329 9.790 1.00 98.75 314 ARG A O 1
ATOM 2372 N N . VAL A 1 315 ? -5.492 -3.612 9.510 1.00 98.94 315 VAL A N 1
ATOM 2373 C CA . VAL A 1 315 ? -4.964 -2.972 8.304 1.00 98.94 315 VAL A CA 1
ATOM 2374 C C . VAL A 1 315 ? -5.036 -3.951 7.133 1.00 98.94 315 VAL A C 1
ATOM 2376 O O . VAL A 1 315 ? -4.686 -5.120 7.291 1.00 98.94 315 VAL A O 1
ATOM 2379 N N . GLY A 1 316 ? -5.529 -3.492 5.981 1.00 98.88 316 GLY A N 1
ATOM 2380 C CA . GLY A 1 316 ? -5.533 -4.244 4.719 1.00 98.88 316 GLY A CA 1
ATOM 2381 C C . GLY A 1 316 ? -4.438 -3.768 3.765 1.00 98.88 316 GLY A C 1
ATOM 2382 O O . GLY A 1 316 ? -4.061 -2.595 3.804 1.00 98.88 316 GLY A O 1
ATOM 2383 N N . LEU A 1 317 ? -3.931 -4.673 2.927 1.00 98.94 317 LEU A N 1
ATOM 2384 C CA . LEU A 1 317 ? -2.810 -4.419 2.016 1.00 98.94 317 LEU A CA 1
ATOM 2385 C C . LEU A 1 317 ? -3.219 -4.592 0.551 1.00 98.94 317 LEU A C 1
ATOM 2387 O O . LEU A 1 317 ? -3.885 -5.560 0.194 1.00 98.94 317 LEU A O 1
ATOM 2391 N N . GLY A 1 318 ? -2.767 -3.684 -0.300 1.00 98.88 318 GLY A N 1
ATOM 2392 C CA . GLY A 1 318 ? -2.708 -3.881 -1.748 1.00 98.88 318 GLY A CA 1
ATOM 2393 C C . GLY A 1 318 ? -1.420 -3.273 -2.283 1.00 98.88 318 GLY A C 1
ATOM 2394 O O . GLY A 1 318 ? -0.801 -2.472 -1.591 1.00 98.88 318 GLY A O 1
ATOM 2395 N N . ILE A 1 319 ? -1.006 -3.608 -3.499 1.00 98.94 319 ILE A N 1
ATOM 2396 C CA . ILE A 1 319 ? 0.144 -2.973 -4.150 1.00 98.94 319 ILE A CA 1
ATOM 2397 C C . ILE A 1 319 ? -0.313 -2.295 -5.440 1.00 98.94 319 ILE A C 1
ATOM 2399 O O . ILE A 1 319 ? -0.812 -2.936 -6.364 1.00 98.94 319 ILE A O 1
ATOM 2403 N N . CYS A 1 320 ? -0.094 -0.982 -5.516 1.00 98.50 320 CYS A N 1
ATOM 2404 C CA . CYS A 1 320 ? -0.213 -0.172 -6.725 1.00 98.50 320 CYS A CA 1
ATOM 2405 C C . CYS A 1 320 ? -1.503 -0.412 -7.522 1.00 98.50 320 CYS A C 1
ATOM 2407 O O . CYS A 1 320 ? -2.550 0.143 -7.195 1.00 98.50 320 CYS A O 1
ATOM 2409 N N . TYR A 1 321 ? -1.433 -1.237 -8.568 1.00 98.62 321 TYR A N 1
ATOM 2410 C CA . TYR A 1 321 ? -2.534 -1.537 -9.475 1.00 98.62 321 TYR A CA 1
ATOM 2411 C C . TYR A 1 321 ? -3.738 -2.190 -8.780 1.00 98.62 321 TYR A C 1
ATOM 2413 O O . TYR A 1 321 ? -4.869 -1.966 -9.209 1.00 98.62 321 TYR A O 1
ATOM 2421 N N . ASP A 1 322 ? -3.525 -2.859 -7.642 1.00 98.81 322 ASP A N 1
ATOM 2422 C CA . ASP A 1 322 ? -4.585 -3.379 -6.771 1.00 98.81 322 ASP A CA 1
ATOM 2423 C C . ASP A 1 322 ? -5.602 -2.302 -6.358 1.00 98.81 322 ASP A C 1
ATOM 2425 O O . ASP A 1 322 ? -6.785 -2.592 -6.181 1.00 98.81 322 ASP A O 1
ATOM 2429 N N . ILE A 1 323 ? -5.189 -1.029 -6.262 1.00 98.81 323 ILE A N 1
ATOM 2430 C CA . ILE A 1 323 ? -6.101 0.071 -5.925 1.00 98.81 323 ILE A CA 1
ATOM 2431 C C . ILE A 1 323 ? -7.175 0.290 -6.996 1.00 98.81 323 ILE A C 1
ATOM 2433 O O . ILE A 1 323 ? -8.180 0.931 -6.717 1.00 98.81 323 ILE A O 1
ATOM 2437 N N . ARG A 1 324 ? -7.016 -0.229 -8.220 1.00 98.69 324 ARG A N 1
ATOM 2438 C CA . ARG A 1 324 ? -8.026 -0.111 -9.285 1.00 98.69 324 ARG A CA 1
ATOM 2439 C C . ARG A 1 324 ? -9.200 -1.067 -9.106 1.00 98.69 324 ARG A C 1
ATOM 2441 O O . ARG A 1 324 ? -10.277 -0.763 -9.604 1.00 98.69 324 ARG A O 1
ATOM 2448 N N . PHE A 1 325 ? -9.048 -2.113 -8.301 1.00 98.75 325 PHE A N 1
ATOM 2449 C CA . PHE A 1 325 ? -10.058 -3.147 -8.079 1.00 98.75 325 PHE A CA 1
ATOM 2450 C C . PHE A 1 325 ? -10.799 -2.853 -6.774 1.00 98.75 325 PHE A C 1
ATOM 2452 O O . PHE A 1 325 ? -10.247 -2.956 -5.677 1.00 98.75 325 PHE A O 1
ATOM 2459 N N . ALA A 1 326 ? -12.033 -2.360 -6.887 1.00 98.75 326 ALA A N 1
ATOM 2460 C CA . ALA A 1 326 ? -12.804 -1.890 -5.734 1.00 98.75 326 ALA A CA 1
ATOM 2461 C C . ALA A 1 326 ? -13.182 -3.040 -4.787 1.00 98.75 326 ALA A C 1
ATOM 2463 O O . ALA A 1 326 ? -13.228 -2.852 -3.571 1.00 98.75 326 ALA A O 1
ATOM 2464 N N . GLU A 1 327 ? -13.371 -4.232 -5.343 1.00 98.69 327 GLU A N 1
ATOM 2465 C CA . GLU A 1 327 ? -13.722 -5.476 -4.669 1.00 98.69 327 GLU A CA 1
ATOM 2466 C C . GLU A 1 327 ? -12.704 -5.828 -3.585 1.00 98.69 327 GLU A C 1
ATOM 2468 O O . GLU A 1 327 ? -13.084 -6.229 -2.487 1.00 98.69 327 GLU A O 1
ATOM 2473 N N . LEU A 1 328 ? -11.411 -5.597 -3.841 1.00 98.75 328 LEU A N 1
ATOM 2474 C CA . LEU A 1 328 ? -10.359 -5.846 -2.859 1.00 98.75 328 LEU A CA 1
ATOM 2475 C C . LEU A 1 328 ? -10.556 -4.991 -1.596 1.00 98.75 328 LEU A C 1
ATOM 2477 O O . LEU A 1 328 ? -10.522 -5.501 -0.475 1.00 98.75 328 LEU A O 1
ATOM 2481 N N . ALA A 1 329 ? -10.823 -3.693 -1.768 1.00 98.88 329 ALA A N 1
ATOM 2482 C CA . ALA A 1 329 ? -11.091 -2.791 -0.649 1.00 98.88 329 ALA A CA 1
ATOM 2483 C C . ALA A 1 329 ? -12.409 -3.127 0.061 1.00 98.88 329 ALA A C 1
ATOM 2485 O O . ALA A 1 329 ? -12.461 -3.096 1.291 1.00 98.88 329 ALA A O 1
ATOM 2486 N N . GLN A 1 330 ? -13.446 -3.503 -0.692 1.00 98.75 330 GLN A N 1
ATOM 2487 C CA . GLN A 1 330 ? -14.735 -3.924 -0.140 1.00 98.75 330 GLN A CA 1
ATOM 2488 C C . GLN A 1 330 ? -14.5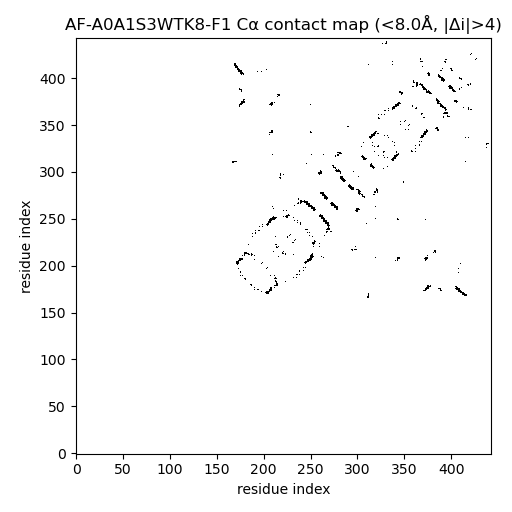93 -5.178 0.731 1.00 98.75 330 GLN A C 1
ATOM 2490 O O . GLN A 1 330 ? -15.136 -5.214 1.837 1.00 98.75 330 GLN A O 1
ATOM 2495 N N . VAL A 1 331 ? -13.813 -6.171 0.288 1.00 98.56 331 VAL A N 1
ATOM 2496 C CA . VAL A 1 331 ? -13.509 -7.377 1.072 1.00 98.56 331 VAL A CA 1
ATOM 2497 C C . VAL A 1 331 ? -12.739 -7.023 2.343 1.00 98.56 331 VAL A C 1
ATOM 2499 O O . VAL A 1 331 ? -13.087 -7.496 3.426 1.00 98.56 331 VAL A O 1
ATOM 2502 N N . TYR A 1 332 ? -11.719 -6.165 2.268 1.00 98.75 332 TYR A N 1
ATOM 2503 C CA . TYR A 1 332 ? -10.996 -5.736 3.469 1.00 98.75 332 TYR A CA 1
ATOM 2504 C C . TYR A 1 332 ? -11.892 -4.991 4.457 1.00 98.75 332 TYR A C 1
ATOM 2506 O O . TYR A 1 332 ? -11.828 -5.227 5.666 1.00 98.75 332 TYR A O 1
ATOM 2514 N N . ALA A 1 333 ? -12.782 -4.142 3.957 1.00 98.44 333 ALA A N 1
ATOM 2515 C CA . ALA A 1 333 ? -13.736 -3.428 4.782 1.00 98.44 333 ALA A CA 1
ATOM 2516 C C . ALA A 1 333 ? -14.731 -4.377 5.479 1.00 98.44 333 ALA A C 1
ATOM 2518 O O . ALA A 1 333 ? -14.953 -4.250 6.685 1.00 98.44 333 ALA A O 1
ATOM 2519 N N . GLN A 1 334 ? -15.244 -5.392 4.768 1.00 97.62 334 GLN A N 1
ATOM 2520 C CA . GLN A 1 334 ? -16.051 -6.478 5.347 1.00 97.62 334 GLN A CA 1
ATOM 2521 C C . GLN A 1 334 ? -15.284 -7.268 6.421 1.00 97.62 334 GLN A C 1
ATOM 2523 O O . GLN A 1 334 ? -15.868 -7.680 7.420 1.00 97.62 334 GLN A O 1
ATOM 2528 N N . ARG A 1 335 ? -13.964 -7.435 6.263 1.00 97.69 335 ARG A N 1
ATOM 2529 C CA . ARG A 1 335 ? -13.077 -8.081 7.251 1.00 97.69 335 ARG A CA 1
ATOM 2530 C C . ARG A 1 335 ? -12.709 -7.185 8.439 1.00 97.69 335 ARG A C 1
ATOM 2532 O O . ARG A 1 335 ? -11.906 -7.591 9.284 1.00 97.69 335 ARG A O 1
ATOM 2539 N N . GLY A 1 336 ? -13.292 -5.989 8.525 1.00 98.12 336 GLY A N 1
ATOM 2540 C CA . GLY A 1 336 ? -13.127 -5.065 9.644 1.00 98.12 336 GLY A CA 1
ATOM 2541 C C . GLY A 1 336 ? -11.903 -4.156 9.546 1.00 98.12 336 GLY A C 1
ATOM 2542 O O . GLY A 1 336 ? -11.553 -3.518 10.543 1.00 98.12 336 GLY A O 1
ATOM 2543 N N . CYS A 1 337 ? -11.251 -4.067 8.381 1.00 98.75 337 CYS A N 1
ATOM 2544 C CA . CYS A 1 337 ? -10.168 -3.109 8.178 1.00 98.75 337 CYS A CA 1
ATOM 2545 C C . CYS A 1 337 ? -10.670 -1.673 8.388 1.00 98.75 337 CYS A C 1
ATOM 2547 O O . CYS A 1 337 ? -11.773 -1.302 7.974 1.00 98.75 337 CYS A O 1
ATOM 2549 N N . LYS A 1 338 ? -9.840 -0.862 9.047 1.00 98.81 338 LYS A N 1
ATOM 2550 C CA . LYS A 1 338 ? -10.083 0.576 9.263 1.00 98.81 338 LYS A CA 1
ATOM 2551 C C . LYS A 1 338 ? -9.068 1.459 8.534 1.00 98.81 338 LYS A C 1
ATOM 2553 O O . LYS A 1 338 ? -9.315 2.652 8.373 1.00 98.81 338 LYS A O 1
ATOM 2558 N N . LEU A 1 339 ? -7.963 0.863 8.093 1.00 98.94 339 LEU A N 1
ATOM 2559 C CA . LEU A 1 339 ? -6.924 1.463 7.266 1.00 98.94 339 LEU A CA 1
ATOM 2560 C C . LEU A 1 339 ? -6.585 0.494 6.128 1.00 98.94 339 LEU A C 1
ATOM 2562 O O . LEU A 1 339 ? -6.412 -0.702 6.370 1.00 98.94 339 LEU A O 1
ATOM 2566 N N . LEU A 1 340 ? -6.465 1.011 4.910 1.00 98.94 340 LEU A N 1
ATOM 2567 C CA . LEU A 1 340 ? -5.898 0.302 3.766 1.00 98.94 340 LEU A CA 1
ATOM 2568 C C . LEU A 1 340 ? -4.593 0.986 3.363 1.00 98.94 340 LEU A C 1
ATOM 2570 O O . LEU A 1 340 ? -4.563 2.209 3.224 1.00 98.94 340 LEU A O 1
ATOM 2574 N N . VAL A 1 341 ? -3.527 0.210 3.184 1.00 98.94 341 VAL A N 1
ATOM 2575 C CA . VAL A 1 341 ? -2.218 0.723 2.765 1.00 98.94 341 VAL A CA 1
ATOM 2576 C C . VAL A 1 341 ? -1.874 0.159 1.394 1.00 98.94 341 VAL A C 1
ATOM 2578 O O . VAL A 1 341 ? -1.905 -1.055 1.195 1.00 98.94 341 VAL A O 1
ATOM 2581 N N . TYR A 1 342 ? -1.540 1.055 0.470 1.00 98.94 342 TYR A N 1
ATOM 2582 C CA . TYR A 1 342 ? -1.160 0.744 -0.901 1.00 98.94 342 TYR A CA 1
ATOM 2583 C C . TYR A 1 342 ? 0.223 1.320 -1.223 1.00 98.94 342 TYR A C 1
ATOM 2585 O O . TYR A 1 342 ? 0.317 2.453 -1.708 1.00 98.94 342 TYR A O 1
ATOM 2593 N N . PRO A 1 343 ? 1.322 0.588 -0.973 1.00 98.88 343 PRO A N 1
ATOM 2594 C CA . PRO A 1 343 ? 2.594 0.912 -1.603 1.00 98.88 343 PRO A CA 1
ATOM 2595 C C . PRO A 1 343 ? 2.416 0.864 -3.124 1.00 98.88 343 PRO A C 1
ATOM 2597 O O . PRO A 1 343 ? 1.852 -0.098 -3.647 1.00 98.88 343 PRO A O 1
ATOM 2600 N N . GLY A 1 344 ? 2.839 1.892 -3.852 1.00 97.56 344 GLY A N 1
ATOM 2601 C CA . GLY A 1 344 ? 2.646 1.908 -5.300 1.00 97.56 344 GLY A CA 1
ATOM 2602 C C . GLY A 1 344 ? 3.325 3.056 -6.017 1.00 97.56 344 GLY A C 1
ATOM 2603 O O . GLY A 1 344 ? 3.411 4.147 -5.474 1.00 97.56 344 GLY A O 1
ATOM 2604 N N . ALA A 1 345 ? 3.753 2.832 -7.255 1.00 95.88 345 ALA A N 1
ATOM 2605 C CA . ALA A 1 345 ? 4.306 3.864 -8.122 1.00 95.88 345 ALA A CA 1
ATOM 2606 C C . ALA A 1 345 ? 3.424 4.046 -9.370 1.00 95.88 345 ALA A C 1
ATOM 2608 O O . ALA A 1 345 ? 3.535 3.307 -10.346 1.00 95.88 345 ALA A O 1
ATOM 2609 N N . PHE A 1 346 ? 2.536 5.045 -9.377 1.00 97.62 346 PHE A N 1
ATOM 2610 C CA . PHE A 1 346 ? 1.854 5.460 -10.617 1.00 97.62 346 PHE A CA 1
ATOM 2611 C C . PHE A 1 346 ? 2.810 6.271 -11.495 1.00 97.62 346 PHE A C 1
ATOM 2613 O O . PHE A 1 346 ? 3.782 6.815 -10.991 1.00 97.62 346 PHE A O 1
ATOM 2620 N N . ASN A 1 347 ? 2.548 6.368 -12.797 1.00 95.62 347 ASN A N 1
ATOM 2621 C CA . ASN A 1 347 ? 3.384 7.134 -13.734 1.00 95.62 347 ASN A CA 1
ATOM 2622 C C . ASN A 1 347 ? 2.802 8.522 -14.042 1.00 95.62 347 ASN A C 1
ATOM 2624 O O . ASN A 1 347 ? 1.667 8.821 -13.679 1.00 95.62 347 ASN A O 1
ATOM 2628 N N . LEU A 1 348 ? 3.537 9.350 -14.788 1.00 95.81 348 LEU A N 1
ATOM 2629 C CA . LEU A 1 348 ? 3.111 10.707 -15.167 1.00 95.81 348 LEU A CA 1
ATOM 2630 C C . LEU A 1 348 ? 1.827 10.778 -16.019 1.00 95.81 348 LEU A C 1
ATOM 2632 O O . LEU A 1 348 ? 1.213 11.835 -16.096 1.00 95.81 348 LEU A O 1
ATOM 2636 N N . THR A 1 349 ? 1.386 9.677 -16.639 1.00 93.25 349 THR A N 1
ATOM 2637 C CA . THR A 1 349 ? 0.101 9.637 -17.364 1.00 93.25 349 THR A CA 1
ATOM 2638 C C . THR A 1 349 ? -1.059 9.308 -16.426 1.00 93.25 349 THR A C 1
ATOM 2640 O O . THR A 1 349 ? -2.101 9.956 -16.445 1.00 93.25 349 THR A O 1
ATOM 2643 N N . THR A 1 350 ? -0.896 8.271 -15.608 1.00 94.38 350 THR A N 1
ATOM 2644 C CA . THR A 1 350 ? -1.968 7.736 -14.756 1.00 94.38 350 THR A CA 1
ATOM 2645 C C . THR A 1 350 ? -2.064 8.426 -13.401 1.00 94.38 350 THR A C 1
ATOM 2647 O O . THR A 1 350 ? -3.138 8.422 -12.805 1.00 94.38 350 THR A O 1
ATOM 2650 N N . GLY A 1 351 ? -0.973 9.019 -12.924 1.00 96.25 351 GLY A N 1
ATOM 2651 C CA . GLY A 1 351 ? -0.875 9.750 -11.667 1.00 96.25 351 GLY A CA 1
ATOM 2652 C C . GLY A 1 351 ? -1.848 10.925 -11.595 1.00 96.25 351 GLY A C 1
ATOM 2653 O O . GLY A 1 351 ? -2.777 10.863 -10.787 1.00 96.25 351 GLY A O 1
ATOM 2654 N N . PRO A 1 352 ? -1.721 11.932 -12.484 1.00 96.50 352 PRO A N 1
ATOM 2655 C CA . PRO A 1 352 ? -2.607 13.097 -12.497 1.00 96.50 352 PRO A CA 1
ATOM 2656 C C . PRO A 1 352 ? -4.089 12.736 -12.642 1.00 96.50 352 PRO A C 1
ATOM 2658 O O . PRO A 1 352 ? -4.942 13.365 -12.027 1.00 96.50 352 PRO A O 1
ATOM 2661 N N . ALA A 1 353 ? -4.398 11.712 -13.444 1.00 96.50 353 ALA A N 1
ATOM 2662 C CA . ALA A 1 353 ? -5.775 11.334 -13.749 1.00 96.50 353 ALA A CA 1
ATOM 2663 C C . ALA A 1 353 ? -6.431 10.474 -12.657 1.00 96.50 353 ALA A C 1
ATOM 2665 O O . ALA A 1 353 ? -7.628 10.596 -12.407 1.00 96.50 353 ALA A O 1
ATOM 2666 N N . HIS A 1 354 ? -5.680 9.559 -12.036 1.00 98.44 354 HIS A N 1
ATOM 2667 C CA . HIS A 1 354 ? -6.276 8.464 -11.266 1.00 98.44 354 HIS A CA 1
ATOM 2668 C C . HIS A 1 354 ? -5.768 8.341 -9.832 1.00 98.44 354 HIS A C 1
ATOM 2670 O O . HIS A 1 354 ? -6.488 7.780 -9.010 1.00 98.44 354 HIS A O 1
ATOM 2676 N N . TRP A 1 355 ? -4.558 8.809 -9.509 1.00 98.56 355 TRP A N 1
ATOM 2677 C CA . TRP A 1 355 ? -3.942 8.505 -8.212 1.00 98.56 355 TRP A CA 1
ATOM 2678 C C . TRP A 1 355 ? -4.765 9.028 -7.039 1.00 98.56 355 TRP A C 1
ATOM 2680 O O . TRP A 1 355 ? -5.077 8.263 -6.131 1.00 98.56 355 TRP A O 1
ATOM 2690 N N . GLU A 1 356 ? -5.163 10.303 -7.073 1.00 98.75 356 GLU A N 1
ATOM 2691 C CA . GLU A 1 356 ? -5.996 10.909 -6.024 1.00 98.75 356 GLU A CA 1
ATOM 2692 C C . GLU A 1 356 ? -7.456 10.439 -6.083 1.00 98.75 356 GLU A C 1
ATOM 2694 O O . GLU A 1 356 ? -8.079 10.178 -5.053 1.00 98.75 356 GLU A O 1
ATOM 2699 N N . LEU A 1 357 ? -7.992 10.254 -7.288 1.00 98.81 357 LEU A N 1
ATOM 2700 C CA . LEU A 1 357 ? -9.361 9.783 -7.479 1.00 98.81 357 LEU A CA 1
ATOM 2701 C C . LEU A 1 357 ? -9.574 8.393 -6.862 1.00 98.81 357 LEU A C 1
ATOM 2703 O O . LEU A 1 357 ? -10.527 8.184 -6.112 1.00 98.81 357 LEU A O 1
ATOM 2707 N N . LEU A 1 358 ? -8.682 7.443 -7.155 1.00 98.88 358 LEU A N 1
ATOM 2708 C CA . LEU A 1 358 ? -8.829 6.057 -6.715 1.00 98.88 358 LEU A CA 1
ATOM 2709 C C . LEU A 1 358 ? -8.721 5.936 -5.198 1.00 98.88 358 LEU A C 1
ATOM 2711 O O . LEU A 1 358 ? -9.588 5.316 -4.588 1.00 98.88 358 LEU A O 1
ATOM 2715 N N . GLN A 1 359 ? -7.721 6.564 -4.575 1.00 98.81 359 GLN A N 1
ATOM 2716 C CA . GLN A 1 359 ? -7.572 6.542 -3.116 1.00 98.81 359 GLN A CA 1
ATOM 2717 C C . GLN A 1 359 ? -8.785 7.147 -2.398 1.00 98.81 359 GLN A C 1
ATOM 2719 O O . GLN A 1 359 ? -9.284 6.548 -1.445 1.00 98.81 359 GLN A O 1
ATOM 2724 N N . ARG A 1 360 ? -9.318 8.276 -2.892 1.00 98.88 360 ARG A N 1
ATOM 2725 C CA . ARG A 1 360 ? -10.507 8.915 -2.317 1.00 98.88 360 ARG A CA 1
ATOM 2726 C C . ARG A 1 360 ? -11.740 8.042 -2.491 1.00 98.88 360 ARG A C 1
ATOM 2728 O O . ARG A 1 360 ? -12.475 7.872 -1.525 1.00 98.88 360 ARG A O 1
ATOM 2735 N N . GLY A 1 361 ? -11.902 7.419 -3.659 1.00 98.81 361 GLY A N 1
ATOM 2736 C CA . GLY A 1 361 ? -12.952 6.432 -3.911 1.00 98.81 361 GLY A CA 1
ATOM 2737 C C . GLY A 1 361 ? -12.879 5.242 -2.949 1.00 98.81 361 GLY A C 1
ATOM 2738 O O . GLY A 1 361 ? -13.863 4.907 -2.300 1.00 98.81 361 GLY A O 1
ATOM 2739 N N . ARG A 1 362 ? -11.692 4.638 -2.767 1.00 98.88 362 ARG A N 1
ATOM 2740 C CA . ARG A 1 362 ? -11.515 3.532 -1.805 1.00 98.88 362 ARG A CA 1
ATOM 2741 C C . ARG A 1 362 ? -11.829 3.960 -0.372 1.00 98.88 362 ARG A C 1
ATOM 2743 O O . ARG A 1 362 ? -12.432 3.175 0.357 1.00 98.88 362 ARG A O 1
ATOM 2750 N N . ALA A 1 363 ? -11.450 5.176 0.018 1.00 98.94 363 ALA A N 1
ATOM 2751 C CA . ALA A 1 363 ? -11.679 5.689 1.362 1.00 98.94 363 ALA A CA 1
ATOM 2752 C C . ALA A 1 363 ? -13.166 5.945 1.641 1.00 98.94 363 ALA A C 1
ATOM 2754 O O . ALA A 1 363 ? -13.684 5.458 2.647 1.00 98.94 363 ALA A O 1
ATOM 2755 N N . VAL A 1 364 ? -13.855 6.657 0.741 1.00 98.81 364 VAL A N 1
ATOM 2756 C CA . VAL A 1 364 ? -15.251 7.079 0.936 1.00 98.81 364 VAL A CA 1
ATOM 2757 C C . VAL A 1 364 ? -16.237 5.916 0.803 1.00 98.81 364 VAL A C 1
ATOM 2759 O O . VAL A 1 364 ? -17.077 5.738 1.683 1.00 98.81 364 VAL A O 1
ATOM 2762 N N . ASP A 1 365 ? -16.078 5.051 -0.206 1.00 98.69 365 ASP A N 1
ATOM 2763 C CA . ASP A 1 365 ? -17.016 3.946 -0.473 1.00 98.69 365 ASP A CA 1
ATOM 2764 C C . ASP A 1 365 ? -16.965 2.853 0.601 1.00 98.69 365 ASP A C 1
ATOM 2766 O O . ASP A 1 365 ? -17.902 2.068 0.761 1.00 98.69 365 ASP A O 1
ATOM 2770 N N . ASN A 1 366 ? -15.856 2.789 1.342 1.00 98.81 366 ASN A N 1
ATOM 2771 C CA . ASN A 1 366 ? -15.636 1.813 2.404 1.00 98.81 366 ASN A CA 1
ATOM 2772 C C . ASN A 1 366 ? -15.542 2.467 3.793 1.00 98.81 366 ASN A C 1
ATOM 2774 O O . ASN A 1 366 ? -15.392 1.768 4.795 1.00 98.81 366 ASN A O 1
ATOM 2778 N N . GLN A 1 367 ? -15.638 3.793 3.905 1.00 98.75 367 GLN A N 1
ATOM 2779 C CA . GLN A 1 367 ? -15.484 4.531 5.166 1.00 98.75 367 GLN A CA 1
ATOM 2780 C C . GLN A 1 367 ? -14.291 4.019 5.997 1.00 98.75 367 GLN A C 1
ATOM 2782 O O . GLN A 1 367 ? -14.437 3.567 7.144 1.00 98.75 367 GLN A O 1
ATOM 2787 N N . VAL A 1 368 ? -13.116 4.023 5.368 1.00 98.94 368 VAL A N 1
ATOM 2788 C CA . VAL A 1 368 ? -11.814 3.635 5.934 1.00 98.94 368 VAL A CA 1
ATOM 2789 C C . VAL A 1 368 ? -10.788 4.715 5.631 1.00 98.94 368 VAL A C 1
ATOM 2791 O O . VAL A 1 368 ? -10.930 5.462 4.667 1.00 98.94 368 VAL A O 1
ATOM 2794 N N . TYR A 1 369 ? -9.726 4.778 6.428 1.00 98.94 369 TYR A N 1
ATOM 2795 C CA . TYR A 1 369 ? -8.540 5.516 6.015 1.00 98.94 369 TYR A CA 1
ATOM 2796 C C . TYR A 1 369 ? -7.855 4.789 4.855 1.00 98.94 369 TYR A C 1
ATOM 2798 O O . TYR A 1 369 ? -7.814 3.556 4.825 1.00 98.94 369 TYR A O 1
ATOM 2806 N N . VAL A 1 370 ? -7.281 5.544 3.924 1.00 98.94 370 VAL A N 1
ATOM 2807 C CA . VAL A 1 370 ? -6.450 5.006 2.839 1.00 98.94 370 VAL A CA 1
ATOM 2808 C C . VAL A 1 370 ? -5.115 5.723 2.851 1.00 98.94 370 VAL A C 1
ATOM 2810 O O . VAL A 1 370 ? -5.069 6.943 2.965 1.00 98.94 370 VAL A O 1
ATOM 2813 N N . ALA A 1 371 ? -4.029 4.970 2.740 1.00 98.94 371 ALA A N 1
ATOM 2814 C CA . ALA A 1 371 ? -2.684 5.508 2.683 1.00 98.94 371 ALA A CA 1
ATOM 2815 C C . ALA A 1 371 ? -1.923 4.917 1.500 1.00 98.94 371 ALA A C 1
ATOM 2817 O O . ALA A 1 371 ? -1.917 3.704 1.309 1.00 98.94 371 ALA A O 1
ATOM 2818 N N . THR A 1 372 ? -1.263 5.763 0.720 1.00 98.94 372 THR A N 1
ATOM 2819 C CA . THR A 1 372 ? -0.500 5.347 -0.457 1.00 98.94 372 THR A CA 1
ATOM 2820 C C . THR A 1 372 ? 0.939 5.838 -0.351 1.00 98.94 372 THR A C 1
ATOM 2822 O O . THR A 1 372 ? 1.159 7.049 -0.336 1.00 98.94 372 THR A O 1
ATOM 2825 N N . ALA A 1 373 ? 1.914 4.929 -0.288 1.00 98.81 373 ALA A N 1
ATOM 2826 C CA . ALA A 1 373 ? 3.340 5.268 -0.265 1.00 98.81 373 ALA A CA 1
ATOM 2827 C C . ALA A 1 373 ? 3.946 5.054 -1.660 1.00 98.81 373 ALA A C 1
ATOM 2829 O O . ALA A 1 373 ? 3.972 3.928 -2.158 1.00 98.81 373 ALA A O 1
ATOM 2830 N N . SER A 1 374 ? 4.416 6.130 -2.287 1.00 98.75 374 SER A N 1
ATOM 2831 C CA . SER A 1 374 ? 5.003 6.127 -3.632 1.00 98.75 374 SER A CA 1
ATOM 2832 C C . SER A 1 374 ? 6.509 6.299 -3.599 1.00 98.75 374 SER A C 1
ATOM 2834 O O . SER A 1 374 ? 7.056 6.882 -2.670 1.00 98.75 374 SER A O 1
ATOM 2836 N N . GLN A 1 375 ? 7.191 5.817 -4.637 1.00 98.38 375 GLN A N 1
ATOM 2837 C CA . GLN A 1 375 ? 8.550 6.275 -4.913 1.00 98.38 375 GLN A CA 1
ATOM 2838 C C . GLN A 1 375 ? 8.527 7.783 -5.198 1.00 98.38 375 GLN A C 1
ATOM 2840 O O . GLN A 1 375 ? 7.546 8.291 -5.757 1.00 98.38 375 GLN A O 1
ATOM 2845 N N . ALA A 1 376 ? 9.591 8.490 -4.819 1.00 98.56 376 ALA A N 1
ATOM 2846 C CA . ALA A 1 376 ? 9.821 9.857 -5.272 1.00 98.56 376 ALA A CA 1
ATOM 2847 C C . ALA A 1 376 ? 10.108 9.862 -6.779 1.00 98.56 376 ALA A C 1
ATOM 2849 O O . ALA A 1 376 ? 10.584 8.872 -7.341 1.00 98.56 376 ALA A O 1
ATOM 2850 N N . ARG A 1 377 ? 9.825 10.981 -7.439 1.00 98.38 377 ARG A N 1
ATOM 2851 C CA . ARG A 1 377 ? 10.021 11.121 -8.878 1.00 98.38 377 ARG A CA 1
ATOM 2852 C C . ARG A 1 377 ? 11.507 11.159 -9.220 1.00 98.38 377 ARG A C 1
ATOM 2854 O O . ARG A 1 377 ? 12.263 11.989 -8.718 1.00 98.38 377 ARG A O 1
ATOM 2861 N N . ASP A 1 378 ? 11.900 10.298 -10.149 1.00 97.19 378 ASP A N 1
ATOM 2862 C CA . ASP A 1 378 ? 13.177 10.386 -10.845 1.00 97.19 378 ASP A CA 1
ATOM 2863 C C . ASP A 1 378 ? 12.923 10.431 -12.352 1.00 97.19 378 ASP A C 1
ATOM 2865 O O . ASP A 1 378 ? 12.504 9.444 -12.952 1.00 97.19 378 ASP A O 1
ATOM 2869 N N . GLU A 1 379 ? 13.162 11.590 -12.964 1.00 95.62 379 GLU A N 1
ATOM 2870 C CA . GLU A 1 379 ? 12.974 11.800 -14.405 1.00 95.62 379 GLU A CA 1
ATOM 2871 C C . GLU A 1 379 ? 13.983 11.022 -15.259 1.00 95.62 379 GLU A C 1
ATOM 2873 O O . GLU A 1 379 ? 13.794 10.893 -16.466 1.00 95.62 379 GLU A O 1
ATOM 2878 N N . LYS A 1 380 ? 15.049 10.493 -14.646 1.00 94.75 380 LYS A N 1
ATOM 2879 C CA . LYS A 1 380 ? 16.057 9.669 -15.324 1.00 94.75 380 LYS A CA 1
ATOM 2880 C C . LYS A 1 380 ? 15.742 8.174 -15.259 1.00 94.75 380 LYS A C 1
ATOM 2882 O O . LYS A 1 380 ? 16.411 7.394 -15.936 1.00 94.75 380 LYS A O 1
ATOM 2887 N N . ALA A 1 381 ? 14.769 7.764 -14.447 1.00 93.31 381 ALA A N 1
ATOM 2888 C CA . ALA A 1 381 ? 14.357 6.371 -14.359 1.00 93.31 381 ALA A CA 1
ATOM 2889 C C . ALA A 1 381 ? 13.573 5.953 -15.612 1.00 93.31 381 ALA A C 1
ATOM 2891 O O . ALA A 1 381 ? 12.840 6.746 -16.199 1.00 93.31 381 ALA A O 1
ATOM 2892 N N . SER A 1 382 ? 13.678 4.678 -15.996 1.00 91.25 382 SER A N 1
ATOM 2893 C CA . SER A 1 382 ? 12.891 4.122 -17.108 1.00 91.25 382 SER A CA 1
ATOM 2894 C C . SER A 1 382 ? 11.385 4.150 -16.826 1.00 91.25 382 SER A C 1
ATOM 2896 O O . SER A 1 382 ? 10.583 4.346 -17.737 1.00 91.25 382 SER A O 1
ATOM 2898 N N . TYR A 1 383 ? 11.003 4.009 -15.555 1.00 93.75 383 TYR A N 1
ATOM 2899 C CA . TYR A 1 383 ? 9.651 4.238 -15.071 1.00 93.75 383 TYR A CA 1
ATOM 2900 C C . TYR A 1 383 ? 9.617 5.471 -14.161 1.00 93.75 383 TYR A C 1
ATOM 2902 O O . TYR A 1 383 ? 10.035 5.419 -13.005 1.00 93.75 383 TYR A O 1
ATOM 2910 N N . VAL A 1 384 ? 9.104 6.589 -14.681 1.00 97.12 384 VAL A N 1
ATOM 2911 C CA . VAL A 1 384 ? 9.034 7.852 -13.933 1.00 97.12 384 VAL A CA 1
ATOM 2912 C C . VAL A 1 384 ? 7.816 7.855 -13.009 1.00 97.12 384 VAL A C 1
ATOM 2914 O O . VAL A 1 384 ? 6.674 8.014 -13.457 1.00 97.12 384 VAL A O 1
ATOM 2917 N N . ALA A 1 385 ? 8.067 7.690 -11.710 1.00 97.81 385 ALA A N 1
ATOM 2918 C CA . ALA A 1 385 ? 7.034 7.695 -10.682 1.00 97.81 385 ALA A CA 1
ATOM 2919 C C . ALA A 1 385 ? 6.361 9.073 -10.530 1.00 97.81 385 ALA A C 1
ATOM 2921 O O . ALA A 1 385 ? 6.979 10.132 -10.640 1.00 97.81 385 ALA A O 1
ATOM 2922 N N . TRP A 1 386 ? 5.067 9.056 -10.228 1.00 98.44 386 TRP A N 1
ATOM 2923 C CA . TRP A 1 386 ? 4.260 10.240 -9.975 1.00 98.44 386 TRP A CA 1
ATOM 2924 C C . TRP A 1 386 ? 4.673 10.919 -8.666 1.00 98.44 386 TRP A C 1
ATOM 2926 O O . TRP A 1 386 ? 4.755 12.146 -8.640 1.00 98.44 386 TRP A O 1
ATOM 2936 N N . GLY A 1 387 ? 4.980 10.143 -7.621 1.00 98.38 387 GLY A N 1
ATOM 2937 C CA . GLY A 1 387 ? 5.172 10.650 -6.262 1.00 98.38 387 GLY A CA 1
ATOM 2938 C C . GLY A 1 387 ? 3.833 10.816 -5.550 1.00 98.38 387 GLY A C 1
ATOM 2939 O O . GLY A 1 387 ? 2.932 9.986 -5.692 1.00 98.38 387 GLY A O 1
ATOM 2940 N N . HIS A 1 388 ? 3.680 11.913 -4.812 1.00 98.75 388 HIS A N 1
ATOM 2941 C CA . HIS A 1 388 ? 2.439 12.287 -4.142 1.00 98.75 388 HIS A CA 1
ATOM 2942 C C . HIS A 1 388 ? 1.886 11.207 -3.202 1.00 98.75 388 HIS A C 1
ATOM 2944 O O . HIS A 1 388 ? 0.692 10.891 -3.212 1.00 98.75 388 HIS A O 1
ATOM 2950 N N . SER A 1 389 ? 2.750 10.635 -2.362 1.00 98.94 389 SER A N 1
ATOM 2951 C CA . SER A 1 389 ? 2.329 9.800 -1.233 1.00 98.94 389 SER A CA 1
ATOM 2952 C C . SER A 1 389 ? 1.269 10.530 -0.408 1.00 98.94 389 SER A C 1
ATOM 2954 O O . SER A 1 389 ? 1.443 11.705 -0.097 1.00 98.94 389 SER A O 1
ATOM 2956 N N . THR A 1 390 ? 0.152 9.876 -0.095 1.00 98.94 390 THR A N 1
ATOM 2957 C CA . THR A 1 390 ? -1.052 10.558 0.402 1.00 98.94 390 THR A CA 1
ATOM 2958 C C . THR A 1 390 ? -1.762 9.732 1.472 1.00 98.94 390 THR A C 1
ATOM 2960 O O . THR A 1 390 ? -1.762 8.502 1.423 1.00 98.94 390 THR A O 1
ATOM 2963 N N . VAL A 1 391 ? -2.374 10.414 2.442 1.00 98.94 391 VAL A N 1
ATOM 2964 C CA . VAL A 1 391 ? -3.294 9.841 3.432 1.00 98.94 391 VAL A CA 1
ATOM 2965 C C . VAL A 1 391 ? -4.668 10.481 3.264 1.00 98.94 391 VAL A C 1
ATOM 2967 O O . VAL A 1 391 ? -4.789 11.705 3.269 1.00 98.94 391 VAL A O 1
ATOM 2970 N N . VAL A 1 392 ? -5.706 9.655 3.159 1.00 98.94 392 VAL A N 1
ATOM 2971 C CA . VAL A 1 392 ? -7.104 10.064 2.978 1.00 98.94 392 VAL A CA 1
ATOM 2972 C C . VAL A 1 392 ? -7.952 9.579 4.147 1.00 98.94 392 VAL A C 1
ATOM 2974 O O . VAL A 1 392 ? -7.804 8.446 4.612 1.00 98.94 392 VAL A O 1
ATOM 2977 N N . SER A 1 393 ? -8.849 10.440 4.620 1.00 98.81 393 SER A N 1
ATOM 2978 C CA . SER A 1 393 ? -9.798 10.150 5.689 1.00 98.81 393 SER A CA 1
ATOM 2979 C C . SER A 1 393 ? -10.982 9.293 5.208 1.00 98.81 393 SER A C 1
ATOM 2981 O O . SER A 1 393 ? -11.284 9.267 4.014 1.00 98.81 393 SER A O 1
ATOM 2983 N N . PRO A 1 394 ? -11.748 8.676 6.126 1.00 98.75 394 PRO A N 1
ATOM 2984 C CA . PRO A 1 394 ? -12.995 7.972 5.806 1.00 98.75 394 PRO A CA 1
ATOM 2985 C C . PRO A 1 394 ? -14.071 8.827 5.120 1.00 98.75 394 PRO A C 1
ATOM 2987 O O . PRO A 1 394 ? -15.037 8.276 4.605 1.00 98.75 394 PRO A O 1
ATOM 2990 N N . TRP A 1 395 ? -13.928 10.158 5.130 1.00 98.56 395 TRP A N 1
ATOM 2991 C CA . TRP A 1 395 ? -14.815 11.098 4.434 1.00 98.56 395 TRP A CA 1
ATOM 2992 C C . TRP A 1 395 ? -14.327 11.446 3.015 1.00 98.56 395 TRP A C 1
ATOM 2994 O O . TRP A 1 395 ? -14.916 12.278 2.331 1.00 98.56 395 TRP A O 1
ATOM 3004 N N . GLY A 1 396 ? -13.218 10.848 2.569 1.00 98.44 396 GLY A N 1
ATOM 3005 C CA . GLY A 1 396 ? -12.594 11.159 1.285 1.00 98.44 396 GLY A CA 1
ATOM 3006 C C . GLY A 1 396 ? -11.799 12.470 1.279 1.00 98.44 396 GLY A C 1
ATOM 3007 O O . GLY A 1 396 ? -11.488 12.976 0.201 1.00 98.44 396 GLY A O 1
ATOM 3008 N N . GLU A 1 397 ? -11.478 13.034 2.446 1.00 98.62 397 GLU A N 1
ATOM 3009 C CA . GLU A 1 397 ? -10.626 14.224 2.586 1.00 98.62 397 GLU A CA 1
ATOM 3010 C C . GLU A 1 397 ? -9.146 13.828 2.589 1.00 98.62 397 GLU A C 1
ATOM 3012 O O . GLU A 1 397 ? -8.753 12.906 3.303 1.00 98.62 397 GLU A O 1
ATOM 3017 N N . VAL A 1 398 ? -8.315 14.532 1.821 1.00 98.81 398 VAL A N 1
ATOM 3018 C CA . VAL A 1 398 ? -6.858 14.350 1.840 1.00 98.81 398 VAL A CA 1
ATOM 3019 C C . VAL A 1 398 ? -6.282 15.032 3.082 1.00 98.81 398 VAL A C 1
ATOM 3021 O O . VAL A 1 398 ? -6.324 16.251 3.190 1.00 98.81 398 VAL A O 1
ATOM 3024 N N . LEU A 1 399 ? -5.727 14.246 4.005 1.00 98.75 399 LEU A N 1
ATOM 3025 C CA . LEU A 1 399 ? -5.191 14.731 5.282 1.00 98.75 399 LEU A CA 1
ATOM 3026 C C . LEU A 1 399 ? -3.735 15.177 5.186 1.00 98.75 399 LEU A C 1
ATOM 3028 O O . LEU A 1 399 ? -3.321 16.123 5.848 1.00 98.75 399 LEU A O 1
ATOM 3032 N N . ALA A 1 400 ? -2.948 14.467 4.383 1.00 98.62 400 ALA A N 1
ATOM 3033 C CA . ALA A 1 400 ? -1.548 14.776 4.141 1.00 98.62 400 ALA A CA 1
ATOM 3034 C C . ALA A 1 400 ? -1.156 14.249 2.762 1.00 98.62 400 ALA A C 1
ATOM 3036 O O . ALA A 1 400 ? -1.585 13.159 2.380 1.00 98.62 400 ALA A O 1
ATOM 3037 N N . LYS A 1 401 ? -0.352 15.012 2.022 1.00 98.62 401 LYS A N 1
ATOM 3038 C CA . LYS A 1 401 ? 0.082 14.675 0.665 1.00 98.62 401 LYS A CA 1
ATOM 3039 C C . LYS A 1 401 ? 1.493 15.201 0.418 1.00 98.62 401 LYS A C 1
ATOM 3041 O O . LYS A 1 401 ? 1.773 16.354 0.735 1.00 98.62 401 LYS A O 1
ATOM 3046 N N . ALA A 1 402 ? 2.353 14.359 -0.143 1.00 98.56 402 ALA A N 1
ATOM 3047 C CA . ALA A 1 402 ? 3.659 14.757 -0.647 1.00 98.56 402 ALA A CA 1
ATOM 3048 C C . ALA A 1 402 ? 3.540 15.519 -1.973 1.00 98.56 402 ALA A C 1
ATOM 3050 O O . ALA A 1 402 ? 2.550 15.409 -2.707 1.00 98.56 402 ALA A O 1
ATOM 3051 N N . ASP A 1 403 ? 4.598 16.235 -2.318 1.00 98.00 403 ASP A N 1
ATOM 3052 C CA . ASP A 1 403 ? 4.878 16.606 -3.698 1.00 98.00 403 ASP A CA 1
ATOM 3053 C C . ASP A 1 403 ? 5.559 15.428 -4.433 1.00 98.00 403 ASP A C 1
ATOM 3055 O O . ASP A 1 403 ? 5.265 14.256 -4.165 1.00 98.00 403 ASP A O 1
ATOM 3059 N N . ALA A 1 404 ? 6.423 15.719 -5.404 1.00 98.19 404 ALA A N 1
ATOM 3060 C CA . ALA A 1 404 ? 7.146 14.714 -6.174 1.00 98.19 404 ALA A CA 1
ATOM 3061 C C . ALA A 1 404 ? 8.465 14.256 -5.518 1.00 98.19 404 ALA A C 1
ATOM 3063 O O . ALA A 1 404 ? 8.994 13.218 -5.914 1.00 98.19 404 ALA A O 1
ATOM 3064 N N . GLU A 1 405 ? 9.001 14.993 -4.543 1.00 98.38 405 GLU A N 1
ATOM 3065 C CA . GLU A 1 405 ? 10.362 14.805 -4.030 1.00 98.38 405 GLU A CA 1
ATOM 3066 C C . GLU A 1 405 ? 10.446 13.801 -2.875 1.00 98.38 405 GLU A C 1
ATOM 3068 O O . GLU A 1 405 ? 9.440 13.333 -2.340 1.00 98.38 405 GLU A O 1
ATOM 3073 N N . GLU A 1 406 ? 11.668 13.414 -2.503 1.00 98.69 406 GLU A N 1
ATOM 3074 C CA . GLU A 1 406 ? 11.874 12.524 -1.360 1.00 98.69 406 GLU A CA 1
ATOM 3075 C C . GLU A 1 406 ? 11.480 13.222 -0.055 1.00 98.69 406 GLU A C 1
ATOM 3077 O O . GLU A 1 406 ? 12.026 14.268 0.295 1.00 98.69 406 GLU A O 1
ATOM 3082 N N . MET A 1 407 ? 10.536 12.631 0.678 1.00 98.62 407 MET A N 1
ATOM 3083 C CA . MET A 1 407 ? 10.091 13.148 1.970 1.00 98.62 407 MET A CA 1
ATOM 3084 C C . MET A 1 407 ? 9.375 12.084 2.805 1.00 98.62 407 MET A C 1
ATOM 3086 O O . MET A 1 407 ? 8.966 11.033 2.307 1.00 98.62 407 MET A O 1
ATOM 3090 N N . ILE A 1 408 ? 9.167 12.382 4.088 1.00 98.88 408 ILE A N 1
ATOM 3091 C CA . ILE A 1 408 ? 8.291 11.600 4.963 1.00 98.88 408 ILE A CA 1
ATOM 3092 C C . ILE A 1 408 ? 6.979 12.365 5.153 1.00 98.88 408 ILE A C 1
ATOM 3094 O O . ILE A 1 408 ? 6.974 13.497 5.635 1.00 98.88 408 ILE A O 1
ATOM 3098 N N . VAL A 1 409 ? 5.858 11.734 4.807 1.00 98.75 409 VAL A N 1
ATOM 3099 C CA . VAL A 1 409 ? 4.511 12.263 5.051 1.00 98.75 409 VAL A CA 1
ATOM 3100 C C . VAL A 1 409 ? 3.999 11.709 6.370 1.00 98.75 409 VAL A C 1
ATOM 3102 O O . VAL A 1 409 ? 3.915 10.494 6.533 1.00 98.75 409 VAL A O 1
ATOM 3105 N N . TYR A 1 410 ? 3.622 12.582 7.300 1.00 98.88 410 TYR A N 1
ATOM 3106 C CA . TYR A 1 410 ? 3.045 12.193 8.587 1.00 98.88 410 TYR A CA 1
ATOM 3107 C C . TYR A 1 410 ? 1.551 12.510 8.629 1.00 98.88 410 TYR A C 1
ATOM 3109 O O . TYR A 1 410 ? 1.133 13.577 8.186 1.00 98.88 410 TYR A O 1
ATOM 3117 N N . ALA A 1 411 ? 0.759 11.613 9.212 1.00 98.62 411 ALA A N 1
ATOM 3118 C CA . ALA A 1 411 ? -0.648 11.856 9.516 1.00 98.62 411 ALA A CA 1
ATOM 3119 C C . ALA A 1 411 ? -1.035 11.187 10.839 1.00 98.62 411 ALA A C 1
ATOM 3121 O O . ALA A 1 411 ? -0.650 10.046 11.102 1.00 98.62 411 ALA A O 1
ATOM 3122 N N . ASP A 1 412 ? -1.821 11.878 11.659 1.00 98.44 412 ASP A N 1
ATOM 3123 C CA . ASP A 1 412 ? -2.404 11.307 12.871 1.00 98.44 412 ASP A CA 1
ATOM 3124 C C . ASP A 1 412 ? -3.782 10.714 12.528 1.00 98.44 412 ASP A C 1
ATOM 3126 O O . ASP A 1 412 ? -4.703 11.415 12.110 1.00 98.44 412 ASP A O 1
ATOM 3130 N N . ILE A 1 413 ? -3.906 9.393 12.645 1.00 98.50 413 ILE A N 1
ATOM 3131 C CA . ILE A 1 413 ? -5.110 8.636 12.294 1.00 98.50 413 ILE A CA 1
ATOM 3132 C C . ILE A 1 413 ? -6.024 8.580 13.514 1.00 98.50 413 ILE A C 1
ATOM 3134 O O . ILE A 1 413 ? -5.616 8.013 14.522 1.00 98.50 413 ILE A O 1
ATOM 3138 N N . ASP A 1 414 ? -7.250 9.106 13.424 1.00 97.94 414 ASP A N 1
ATOM 3139 C CA . ASP A 1 414 ? -8.235 9.088 14.516 1.00 97.94 414 ASP A CA 1
ATOM 3140 C C . ASP A 1 414 ? -9.414 8.143 14.225 1.00 97.94 414 ASP A C 1
ATOM 3142 O O . ASP A 1 414 ? -10.318 8.408 13.430 1.00 97.94 414 ASP A O 1
ATOM 3146 N N . LEU A 1 415 ? -9.449 7.017 14.931 1.00 98.12 415 LEU A N 1
ATOM 3147 C CA . LEU A 1 415 ? -10.494 6.008 14.785 1.00 98.12 415 LEU A CA 1
ATOM 3148 C C . LEU A 1 415 ? -11.840 6.439 15.390 1.00 98.12 415 LEU A C 1
ATOM 3150 O O . LEU A 1 415 ? -12.863 5.822 15.068 1.00 98.12 415 LEU A O 1
ATOM 3154 N N . LYS A 1 416 ? -11.878 7.494 16.219 1.00 97.81 416 LYS A N 1
ATOM 3155 C CA . LYS A 1 416 ? -13.147 8.119 16.629 1.00 97.81 416 LYS A CA 1
ATOM 3156 C C . LYS A 1 416 ? -13.810 8.777 15.430 1.00 97.81 416 LYS A C 1
ATOM 3158 O O . LYS A 1 416 ? -14.971 8.478 15.163 1.00 97.81 416 LYS A O 1
ATOM 3163 N N . LYS A 1 417 ? -13.051 9.537 14.632 1.00 96.94 417 LYS A N 1
ATOM 3164 C CA . LYS A 1 417 ? -13.564 10.174 13.414 1.00 96.94 417 LYS A CA 1
ATOM 3165 C C . LYS A 1 417 ? -14.130 9.162 12.419 1.00 96.94 417 LYS A C 1
ATOM 3167 O O . LYS A 1 417 ? -15.204 9.373 11.866 1.00 96.94 417 LYS A O 1
ATOM 3172 N N . LEU A 1 418 ? -13.457 8.025 12.234 1.00 97.75 418 LEU A N 1
ATOM 3173 C CA . LEU A 1 418 ? -13.986 6.923 11.421 1.00 97.75 418 LEU A CA 1
ATOM 3174 C C . LEU A 1 418 ? -15.331 6.410 11.947 1.00 97.75 418 LEU A C 1
ATOM 3176 O O . LEU A 1 418 ? -16.244 6.150 11.165 1.00 97.75 418 LEU A O 1
ATOM 3180 N N . THR A 1 419 ? -15.450 6.259 13.266 1.00 97.44 419 THR A N 1
ATOM 3181 C CA . THR A 1 419 ? -16.684 5.790 13.906 1.00 97.44 419 THR A CA 1
ATOM 3182 C C . THR A 1 419 ? -17.820 6.797 13.713 1.00 97.44 419 THR A C 1
ATOM 3184 O O . THR A 1 419 ? -18.916 6.395 13.331 1.00 97.44 419 THR A O 1
ATOM 3187 N N . GLU A 1 420 ? -17.547 8.094 13.877 1.00 97.81 420 GLU A N 1
ATOM 3188 C CA . GLU A 1 420 ? -18.503 9.176 13.609 1.00 97.81 420 GLU A CA 1
ATOM 3189 C C . GLU A 1 420 ? -18.990 9.163 12.155 1.00 97.81 420 GLU A C 1
ATOM 3191 O O . GLU A 1 420 ? -20.193 9.194 11.913 1.00 97.81 420 GLU A O 1
ATOM 3196 N N . VAL A 1 421 ? -18.077 9.051 11.182 1.00 98.12 421 VAL A N 1
ATOM 3197 C CA . VAL A 1 421 ? -18.422 8.996 9.750 1.00 98.12 421 VAL A CA 1
ATOM 3198 C C . VAL A 1 421 ? -19.370 7.831 9.449 1.00 98.12 421 VAL A C 1
ATOM 3200 O O . VAL A 1 421 ? -20.395 8.022 8.793 1.00 98.12 421 VAL A O 1
ATOM 3203 N N . ARG A 1 422 ? -19.069 6.638 9.980 1.00 98.25 422 ARG A N 1
ATOM 3204 C CA . ARG A 1 422 ? -19.910 5.441 9.806 1.00 98.25 422 ARG A CA 1
ATOM 3205 C C . ARG A 1 422 ? -21.284 5.572 10.466 1.00 98.25 422 ARG A C 1
ATOM 3207 O O . ARG A 1 422 ? -22.228 4.940 10.007 1.00 98.25 422 ARG A O 1
ATOM 3214 N N . GLN A 1 423 ? -21.403 6.361 11.533 1.00 97.88 423 GLN A N 1
ATOM 3215 C CA . GLN A 1 423 ? -22.685 6.644 12.186 1.00 97.88 423 GLN A CA 1
ATOM 3216 C C . GLN A 1 423 ? -23.501 7.692 11.421 1.00 97.88 423 GLN A C 1
ATOM 3218 O O . GLN A 1 423 ? -24.711 7.533 11.284 1.00 97.88 423 GLN A O 1
ATOM 3223 N N . GLN A 1 424 ? -22.852 8.743 10.913 1.00 98.19 424 GLN A N 1
ATOM 3224 C CA . GLN A 1 424 ? -23.509 9.845 10.203 1.00 98.19 424 GLN A CA 1
ATOM 3225 C C . GLN A 1 424 ? -24.037 9.425 8.826 1.00 98.19 424 GLN A C 1
ATOM 3227 O O . GLN A 1 424 ? -25.139 9.819 8.452 1.00 98.19 424 GLN A O 1
ATOM 3232 N N . ILE A 1 425 ? -23.280 8.607 8.085 1.00 98.31 425 ILE A N 1
ATOM 3233 C CA . ILE A 1 425 ? -23.703 8.048 6.793 1.00 98.31 425 ILE A CA 1
ATOM 3234 C C . ILE A 1 425 ? -23.547 6.517 6.842 1.00 98.31 425 ILE A C 1
ATOM 3236 O O . ILE A 1 425 ? -22.509 5.995 6.439 1.00 98.31 425 ILE A O 1
ATOM 3240 N N . PRO A 1 426 ? -24.536 5.760 7.349 1.00 97.81 426 PRO A N 1
ATOM 3241 C CA . PRO A 1 426 ? -24.395 4.327 7.618 1.00 97.81 426 PRO A CA 1
ATOM 3242 C C . PRO A 1 426 ? -24.578 3.454 6.362 1.00 97.81 426 PRO A C 1
ATOM 3244 O O . PRO A 1 426 ? -25.461 2.600 6.300 1.00 97.81 426 PRO A O 1
ATOM 3247 N N . ILE A 1 427 ? -23.712 3.617 5.355 1.00 98.12 427 ILE A N 1
ATOM 3248 C CA . ILE A 1 427 ? -23.830 2.925 4.054 1.00 98.12 427 ILE A CA 1
ATOM 3249 C C . ILE A 1 427 ? -23.819 1.391 4.171 1.00 98.12 427 ILE A C 1
ATOM 3251 O O . ILE A 1 427 ? -24.377 0.691 3.329 1.00 98.12 427 ILE A O 1
ATOM 3255 N N . TYR A 1 428 ? -23.205 0.845 5.225 1.00 95.06 428 TYR A N 1
ATOM 3256 C CA . TYR A 1 428 ? -23.116 -0.599 5.447 1.00 95.06 428 TYR A CA 1
ATOM 3257 C C . TYR A 1 428 ? -24.464 -1.256 5.740 1.00 95.06 428 TYR A C 1
ATOM 3259 O O . TYR A 1 428 ? -24.718 -2.342 5.226 1.00 95.06 428 TYR A O 1
ATOM 3267 N N . SER A 1 429 ? -25.328 -0.611 6.532 1.00 96.19 429 SER A N 1
ATOM 3268 C CA . SER A 1 429 ? -26.663 -1.146 6.842 1.00 96.19 429 SER A CA 1
ATOM 3269 C C . SER A 1 429 ? -27.646 -0.977 5.682 1.00 96.19 429 SER A C 1
ATOM 3271 O O . SER A 1 429 ? -28.705 -1.596 5.680 1.00 96.19 429 SER A O 1
ATOM 3273 N N . GLN A 1 430 ? -27.286 -0.160 4.692 1.00 97.81 430 GLN A N 1
ATOM 3274 C CA . GLN A 1 430 ? -28.100 0.155 3.520 1.00 97.81 430 GLN A CA 1
ATOM 3275 C C . GLN A 1 430 ? -27.741 -0.702 2.295 1.00 97.81 430 GLN A C 1
ATOM 3277 O O . GLN A 1 430 ? -28.395 -0.591 1.257 1.00 97.81 430 GLN A O 1
ATOM 3282 N N . LYS A 1 431 ? -26.726 -1.576 2.392 1.00 97.88 431 LYS A N 1
ATOM 3283 C CA . LYS A 1 431 ? -26.379 -2.513 1.314 1.00 97.88 431 LYS A CA 1
ATOM 3284 C C . LYS A 1 431 ? -27.551 -3.460 1.033 1.00 97.88 431 LYS A C 1
ATOM 3286 O O . LYS A 1 431 ? -28.039 -4.147 1.931 1.00 97.88 431 LYS A O 1
ATOM 3291 N N . ARG A 1 432 ? -27.950 -3.555 -0.237 1.00 98.25 432 ARG A N 1
ATOM 3292 C CA . ARG A 1 432 ? -29.011 -4.457 -0.715 1.00 98.25 432 ARG A CA 1
ATOM 3293 C C . ARG A 1 432 ? -28.481 -5.874 -0.917 1.00 98.25 432 ARG A C 1
ATOM 3295 O O . ARG A 1 432 ? -28.279 -6.322 -2.041 1.00 98.25 432 ARG A O 1
ATOM 3302 N N . SER A 1 433 ? -28.242 -6.562 0.200 1.00 96.75 433 SER A N 1
ATOM 3303 C CA . SER A 1 433 ? -27.697 -7.932 0.219 1.00 96.75 433 SER A CA 1
ATOM 3304 C C . SER A 1 433 ? -28.643 -8.974 -0.396 1.00 96.75 433 SER A C 1
ATOM 3306 O O . SER A 1 433 ? -28.229 -10.086 -0.696 1.00 96.75 433 SER A O 1
ATOM 3308 N N . ASP A 1 434 ? -29.909 -8.610 -0.598 1.00 97.75 434 ASP A N 1
ATOM 3309 C CA . ASP A 1 434 ? -30.898 -9.368 -1.364 1.00 97.75 434 ASP A CA 1
ATOM 3310 C C . ASP A 1 434 ? -30.677 -9.297 -2.887 1.00 97.75 434 ASP A C 1
ATOM 3312 O O . ASP A 1 434 ? -31.166 -10.159 -3.612 1.00 97.75 434 ASP A O 1
ATOM 3316 N N . LEU A 1 435 ? -29.946 -8.287 -3.374 1.00 98.38 435 LEU A N 1
ATOM 3317 C CA . LEU A 1 435 ? -29.675 -8.071 -4.799 1.00 98.38 435 LEU A CA 1
ATOM 3318 C C . LEU A 1 435 ? -28.232 -8.398 -5.184 1.00 98.38 435 LEU A C 1
ATOM 3320 O O . LEU A 1 435 ? -27.987 -8.872 -6.291 1.00 98.38 435 LEU A O 1
ATOM 3324 N N . TYR A 1 436 ? -27.272 -8.110 -4.306 1.00 98.06 436 TYR A N 1
ATOM 3325 C CA . TYR A 1 436 ? -25.856 -8.316 -4.592 1.00 98.06 436 TYR A CA 1
ATOM 3326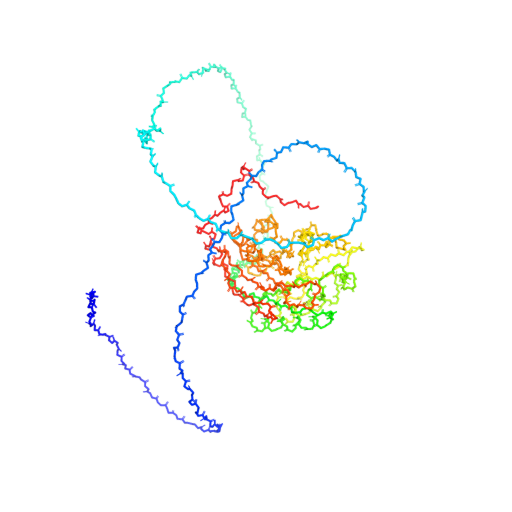 C C . TYR A 1 436 ? -25.059 -8.679 -3.341 1.00 98.06 436 TYR A C 1
ATOM 3328 O O . TYR A 1 436 ? -25.371 -8.264 -2.227 1.00 98.06 436 TYR A O 1
ATOM 3336 N N . ALA A 1 437 ? -23.950 -9.382 -3.553 1.00 97.00 437 ALA A N 1
ATOM 3337 C CA . ALA A 1 437 ? -22.937 -9.630 -2.541 1.00 97.00 437 ALA A CA 1
ATOM 3338 C C . ALA A 1 437 ? -21.540 -9.483 -3.155 1.00 97.00 437 ALA A C 1
ATOM 3340 O O . ALA A 1 437 ? -21.333 -9.775 -4.330 1.00 97.00 437 ALA A O 1
ATOM 3341 N N . VAL A 1 438 ? -20.584 -9.037 -2.340 1.00 97.25 438 VAL A N 1
ATOM 3342 C CA . VAL A 1 438 ? -19.153 -9.128 -2.656 1.00 97.25 438 VAL A CA 1
ATOM 3343 C C . VAL A 1 438 ? -18.635 -10.345 -1.908 1.00 97.25 438 VAL A C 1
ATOM 3345 O O . VAL A 1 438 ? -18.665 -10.354 -0.676 1.00 97.25 438 VAL A O 1
ATOM 3348 N N . GLU A 1 439 ? -18.224 -11.371 -2.646 1.00 96.56 439 GLU A N 1
ATOM 3349 C CA . GLU A 1 439 ? -17.827 -12.666 -2.098 1.00 96.56 439 GLU A CA 1
ATOM 3350 C C . GLU A 1 439 ? -16.313 -12.864 -2.229 1.00 96.56 439 GLU A C 1
ATOM 3352 O O . GLU A 1 439 ? -15.753 -12.832 -3.325 1.00 96.56 439 GLU A O 1
ATOM 3357 N N . ALA A 1 440 ? -15.646 -13.092 -1.097 1.00 94.56 440 ALA A N 1
ATOM 3358 C CA . ALA A 1 440 ? -14.244 -13.483 -1.072 1.00 94.56 440 ALA A CA 1
ATOM 3359 C C . ALA A 1 440 ? -14.141 -15.010 -1.106 1.00 94.56 440 ALA A C 1
ATOM 3361 O O . ALA A 1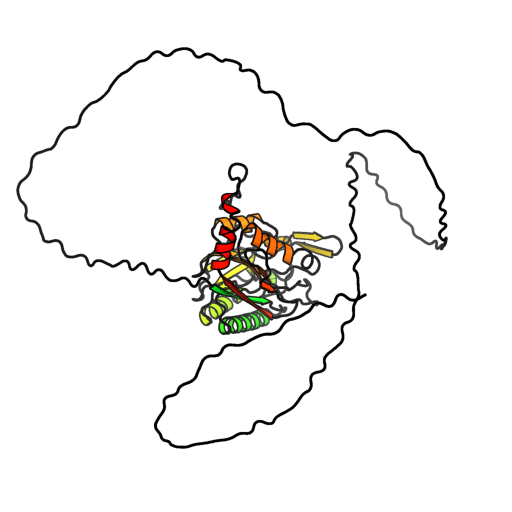 440 ? -14.526 -15.677 -0.146 1.00 94.56 440 ALA A O 1
ATOM 3362 N N . LYS A 1 441 ? -13.576 -15.555 -2.181 1.00 93.12 441 LYS A N 1
ATOM 3363 C CA . LYS A 1 441 ? -13.278 -16.987 -2.279 1.00 93.12 441 LYS A CA 1
ATOM 3364 C C . LYS A 1 441 ? -11.947 -17.280 -1.585 1.00 93.12 441 LYS A C 1
ATOM 3366 O O . LYS A 1 441 ? -11.019 -16.477 -1.685 1.00 93.12 441 LYS A O 1
ATOM 3371 N N . GLN A 1 442 ? -11.869 -18.389 -0.852 1.00 72.25 442 GLN A N 1
ATOM 3372 C CA . GLN A 1 442 ? -10.577 -18.920 -0.413 1.00 72.25 442 GLN A CA 1
ATOM 3373 C C . GLN A 1 442 ? -10.000 -19.777 -1.552 1.00 72.25 442 GLN A C 1
ATOM 3375 O O . GLN A 1 442 ? -10.772 -20.555 -2.117 1.00 72.25 442 GLN A O 1
ATOM 3380 N N . PRO A 1 443 ? -8.721 -19.590 -1.926 1.00 55.50 443 PRO A N 1
ATOM 3381 C CA . PRO A 1 443 ? -8.031 -20.457 -2.880 1.00 55.50 443 PRO A CA 1
ATOM 3382 C C . PRO A 1 443 ? -7.967 -21.914 -2.427 1.00 55.50 443 PRO A C 1
ATOM 3384 O O . PRO A 1 443 ? -7.853 -22.141 -1.197 1.00 55.50 443 PRO A O 1
#

Secondary structure (DSSP, 8-state):
---------------------------------------------------PPP--------PPP--------------------------------------------------------------------------PPPPPP--PPPP-----------------SEEEEEEEEPPPPS-HHHHHHHHHHHHHHHHHTT-SEEEPPTTTTS--STTTHHHH-B-SSSHHHHHHHHHHHHHT-EEE---EEEEETTEEEEEEEEE-TTS-EEEEEE-SS--EEEETTTEEEEGGGTPPPP-S--EEE-SS-EEEE--GGGGG-HHHHHHHHHTTEEEEEEE---BTTHIIIIIHHHHHHHHHHHT-EEEEE-PPP-TTSSS-B----EEE-TTS-EEEE--SSSEEEEEEEEHHHHHHHHHHS-TTTT--TTT--------

Nearest PDB structures (foldseek):
  2w1v-assembly1_B  TM=1.001E+00  e=3.975E-53  Mus musculus
  1f89-assembly1_B  TM=9.306E-01  e=1.573E-34  Saccharomyces cerevisiae
  1ems-assembly1_A  TM=9.111E-01  e=3.423E-30  Caenorhabditis elegans
  4hgd-assembly2_B  TM=8.699E-01  e=1.066E-27  Saccharomyces cerevisiae S288C
  4hgd-assembly1_A  TM=8.731E-01  e=5.361E-27  Saccharomyces cerevisiae S288C

Sequence (443 aa):
MDVVLSVCMGTPFTPACTPLTPACTPLTPDCTTRHVAHLALCPLLTLHSGHQDPVEVYRMNAAAWGPDARRPTDAAHFDPFGDSVVTSRLQSSQGPAEGDSLWGQAVGAWLSTLCRDPVQIASPHLPRLCTSSVAPPPTQAPPLYGQRRPAPHARPRLCAASLSVCLSSAFRLALIQLRVSPIKSDNLTRACGLIREAARKGAKLISLPECFNCPYGTDYFPAYAEQIPGESTHKLSEVAKECGIYLVGGSIPEKDAGKLYNTCAVFGPDGRLLVTHRKIHLFDINVPGKITFQESQTLSPGDSFSTFDTPYCRVGLGICYDIRFAELAQVYAQRGCKLLVYPGAFNLTTGPAHWELLQRGRAVDNQVYVATASQARDEKASYVAWGHSTVVSPWGEVLAKADAEEMIVYADIDLKKLTEVRQQIPIYSQKRSDLYAVEAKQP

Mean predicted aligned error: 17.93 Å

Foldseek 3Di:
DDDDDDDDDDDDDDDDDDDDDDDDDDDDDDDDDDDDDDDDDDDDDDDDDDDDDDDDDDDDDDDDDDDDDDDDDDDDDDDDDDDDDDDDDDDDDDDYDDDDDDDDDDDDDDDDDDDDDDDDDDDDDDDDDDDDDDDDDDDDDDDDDDDDDDDDDDDPPPPPPPPPVPLPLKFKEKFWQAAADQALVVLLVVVLVVLLVCLVVRHQEYEYAFQSRHFDALVCLVVFAEAVVDDSLQSVLVSLLVSLHKYFSHWHFYDDPNFTFTKTWIAGNNSDTFDMATAADFDQDDDPPPDGGGRVVGHDHDDDWDWGADSNFIEGEHEAVRLVPLLSLVVVLVVGGQEYEYRYFDAPVCCVPPVLVSLLCSLQVSLHKYWYHYHAADPPGPGGGQAWTFIAGSNSHTQWTDHRHGDMIMDMDRNVSSVVSCVVPVVVVVDPVVVDDSDDDDD

pLDDT: mean 72.91, std 31.6, range [24.25, 98.94]

Radius of gyration: 36.52 Å; Cα contacts (8 Å, |Δi|>4): 683; chains: 1; bounding box: 91×102×109 Å